Protein AF-A0A4R9B6I7-F1 (afdb_monomer_lite)

Sequence (414 aa):
MSGASSGDTRRIEVLYDYIPAYPGIPQIAATGAAIYAETFAATHSQFGIVDPIITDSILADVQVGNGDIDIDCKTNGGIAGSVMAGDGSIILNNCDVTGSIHASKNVTLTGGTVHGDVIANGAVTVGGTVNGSIWAGGNTTVSSSTVKKSIILAGTATSVATVTAGSTVMGDLLSSGTATVATGAVQGTVRTGVGSLTPPPAPVIPSWVDVPYPYASPASAAWFLTSTWKGQGYVEIPWGGAPASCSIKNLEAAWMEAIVVPTVINALNCPNGITTESSIKPIALHANVAIIAKSFTITKLEATGTGGSRKLWLIVPDNTANNAPTCVAPGDIYLNNETNTDVTLSVMVYTPCNILIDRNNWRGQLYGAKVQFNQQAQMNFAPVGIPGVNLGGPPPTPPIPAHLGSRTSFRDLS

pLDDT: mean 86.2, std 13.17, range [35.84, 98.44]

Secondary structure (DSSP, 8-state):
-PPPPTT-PPPEEEEEEEEPPBPPPPPPPTT--SEEEEEE--SSB-B----S---SS----EEEEES-EEEE--TT-EESS-EEEEES-EEEES-EESS-EEESS-EEE-SSEESS-EEESS-EEESSEESS-EEESS-EEE-S-EESS-EEE-S-TT-EEEE-TT-EESS-EEESSEEEESSSEESS-EE-S-TT--PPPPP-PPPP------SSTTHHHHHHHHSHHHHTT-EEEE---SS--SEE-HHHHHHHHT--S-EEEE-TT-TT-EEE-TTPPPEEESS-EEEE-S-EEEEEEEEEETTS-EEEEEE------SSS----SS--EEEEEEEEE-TTEEEEEEEEEEEEE--S-EEEEEEEEEEEE-SSB-EEE----BTTB--S-SPPPPPBPPEEEEEEEEEE--

Structure (mmCIF, N/CA/C/O backbone):
data_AF-A0A4R9B6I7-F1
#
_entry.id   AF-A0A4R9B6I7-F1
#
loop_
_atom_site.group_PDB
_atom_site.id
_atom_site.type_symbol
_atom_site.label_atom_id
_atom_site.label_alt_id
_atom_site.label_comp_id
_atom_site.label_asym_id
_atom_site.label_entity_id
_atom_site.label_seq_id
_atom_site.pdbx_PDB_ins_code
_atom_site.Cartn_x
_atom_site.Cartn_y
_atom_site.Cartn_z
_atom_site.occupancy
_atom_site.B_iso_or_equiv
_atom_site.auth_seq_id
_atom_site.auth_comp_id
_atom_site.auth_asym_id
_atom_site.auth_atom_id
_atom_site.pdbx_PDB_model_num
ATOM 1 N N . MET A 1 1 ? -10.381 -18.366 66.385 1.00 40.72 1 MET A N 1
ATOM 2 C CA . MET A 1 1 ? -9.330 -19.051 65.607 1.00 40.72 1 MET A CA 1
ATOM 3 C C . MET A 1 1 ? -9.287 -20.506 66.051 1.00 40.72 1 MET A C 1
ATOM 5 O O . MET A 1 1 ? -8.592 -20.823 67.003 1.00 40.72 1 MET A O 1
ATOM 9 N N . SER A 1 2 ? -10.099 -21.364 65.435 1.00 44.53 2 SER A N 1
ATOM 10 C CA . SER A 1 2 ? -9.932 -22.822 65.493 1.00 44.53 2 SER A CA 1
ATOM 11 C C . SER A 1 2 ? -9.042 -23.221 64.316 1.00 44.53 2 SER A C 1
ATOM 13 O O . SER A 1 2 ? -9.270 -22.754 63.201 1.00 44.53 2 SER A O 1
ATOM 15 N N . GLY A 1 3 ? -7.972 -23.965 64.598 1.00 48.56 3 GLY A N 1
ATOM 16 C CA . GLY A 1 3 ? -6.887 -24.249 63.661 1.00 48.56 3 GLY A CA 1
ATOM 17 C C . GLY A 1 3 ? -7.309 -25.141 62.498 1.00 48.56 3 GLY A C 1
ATOM 18 O O . GLY A 1 3 ? -8.056 -26.094 62.694 1.00 48.56 3 GLY A O 1
ATOM 19 N N . ALA A 1 4 ? -6.798 -24.824 61.307 1.00 51.97 4 ALA A N 1
ATOM 20 C CA . ALA A 1 4 ? -6.866 -25.712 60.156 1.00 51.97 4 ALA A CA 1
ATOM 21 C C . ALA A 1 4 ? -6.051 -26.978 60.455 1.00 51.97 4 ALA A C 1
ATOM 23 O O . ALA A 1 4 ? -4.895 -26.891 60.883 1.00 51.97 4 ALA A O 1
ATOM 24 N N . SER A 1 5 ? -6.658 -28.142 60.256 1.00 62.78 5 SER A N 1
ATOM 25 C CA . SER A 1 5 ? -5.997 -29.438 60.401 1.00 62.78 5 SER A CA 1
ATOM 26 C C . SER A 1 5 ? -5.602 -29.988 59.027 1.00 62.78 5 SER A C 1
ATOM 28 O O . SER A 1 5 ? -6.154 -29.607 57.995 1.00 62.78 5 SER A O 1
ATOM 30 N N . SER A 1 6 ? -4.595 -30.863 58.987 1.00 51.38 6 SER A N 1
ATOM 31 C CA . SER A 1 6 ? -4.171 -31.548 57.759 1.00 51.38 6 SER A CA 1
ATOM 32 C C . SER A 1 6 ? -5.346 -32.339 57.165 1.00 51.38 6 SER A C 1
ATOM 34 O O . SER A 1 6 ? -5.719 -33.370 57.720 1.00 51.38 6 SER A O 1
ATOM 36 N N . GLY A 1 7 ? -5.895 -31.878 56.038 1.00 60.44 7 GLY A N 1
ATOM 37 C CA . GLY A 1 7 ? -7.052 -32.489 55.368 1.00 60.44 7 GLY A CA 1
ATOM 38 C C . GLY A 1 7 ? -8.199 -31.518 55.067 1.00 60.44 7 GLY A C 1
ATOM 39 O O . GLY A 1 7 ? -9.091 -31.878 54.300 1.00 60.44 7 GLY A O 1
ATOM 40 N N . ASP A 1 8 ? -8.163 -30.292 55.601 1.00 62.34 8 ASP A N 1
ATOM 41 C CA . ASP A 1 8 ? -9.150 -29.261 55.268 1.00 62.34 8 ASP A CA 1
ATOM 42 C C . ASP A 1 8 ? -9.007 -28.840 53.797 1.00 62.34 8 ASP A C 1
ATOM 44 O O . ASP A 1 8 ? -7.999 -28.266 53.376 1.00 62.34 8 ASP A O 1
ATOM 48 N N . THR A 1 9 ? -10.027 -29.150 52.995 1.00 66.69 9 THR A N 1
ATOM 49 C CA . THR A 1 9 ? -10.102 -28.725 51.592 1.00 66.69 9 THR A CA 1
ATOM 50 C C . THR A 1 9 ? -10.942 -27.467 51.505 1.00 66.69 9 THR A C 1
ATOM 52 O O . THR A 1 9 ? -12.107 -27.473 51.879 1.00 66.69 9 THR A O 1
ATOM 55 N N . ARG A 1 10 ? -10.331 -26.388 51.015 1.00 73.31 10 ARG A N 1
ATOM 56 C CA . ARG A 1 10 ? -10.989 -25.099 50.813 1.00 73.31 10 ARG A CA 1
ATOM 57 C C . ARG A 1 10 ? -11.290 -24.918 49.337 1.00 73.31 10 ARG A C 1
ATOM 59 O O . ARG A 1 10 ? -10.382 -25.030 48.507 1.00 73.31 10 ARG A O 1
ATOM 66 N N . ARG A 1 11 ? -12.542 -24.636 48.991 1.00 80.56 11 ARG A N 1
ATOM 67 C CA . ARG A 1 11 ? -12.926 -24.313 47.612 1.00 80.56 11 ARG A CA 1
ATOM 68 C C . ARG A 1 11 ? -12.966 -22.809 47.433 1.00 80.56 11 ARG A C 1
ATOM 70 O O . ARG A 1 11 ? -13.719 -22.120 48.101 1.00 80.56 11 ARG A O 1
ATOM 77 N N . ILE A 1 12 ? -12.175 -22.307 46.496 1.00 85.56 12 ILE A N 1
ATOM 78 C CA . ILE A 1 12 ? -12.107 -20.883 46.185 1.00 85.56 12 ILE A CA 1
ATOM 79 C C . ILE A 1 12 ? -12.601 -20.682 44.755 1.00 85.56 12 ILE A C 1
ATOM 81 O O . ILE A 1 12 ? -12.144 -21.361 43.838 1.00 85.56 12 ILE A O 1
ATOM 85 N N . GLU A 1 13 ? -13.504 -19.725 44.571 1.00 86.06 13 GLU A N 1
ATOM 86 C CA . GLU A 1 13 ? -13.885 -19.203 43.263 1.00 86.06 13 GLU A CA 1
ATOM 87 C C . GLU A 1 13 ? -13.233 -17.838 43.059 1.00 86.06 13 GLU A C 1
ATOM 89 O O . GLU A 1 13 ? -13.316 -16.941 43.905 1.00 86.06 13 GLU A O 1
ATOM 94 N N . VAL A 1 14 ? -12.564 -17.694 41.920 1.00 86.19 14 VAL A N 1
ATOM 95 C CA . VAL A 1 14 ? -11.890 -16.463 41.526 1.00 86.19 14 VAL A CA 1
ATOM 96 C C . VAL A 1 14 ? -12.362 -16.079 40.136 1.00 86.19 14 VAL A C 1
ATOM 98 O O . VAL A 1 14 ? -12.308 -16.897 39.221 1.00 86.19 14 VAL A O 1
ATOM 101 N N . LEU A 1 15 ? -12.806 -14.834 39.980 1.00 86.31 15 LEU A N 1
ATOM 102 C CA . LEU A 1 15 ? -13.162 -14.275 38.684 1.00 86.31 15 LEU A CA 1
ATOM 103 C C . LEU A 1 15 ? -12.075 -13.300 38.251 1.00 86.31 15 LEU A C 1
ATOM 105 O O . LEU A 1 15 ? -11.600 -12.483 39.043 1.00 86.31 15 LEU A O 1
ATOM 109 N N . TYR A 1 16 ? -11.706 -13.393 36.981 1.00 86.00 16 TYR A N 1
ATOM 110 C CA . TYR A 1 16 ? -10.761 -12.503 36.326 1.00 86.00 16 TYR A CA 1
ATOM 111 C C . TYR A 1 16 ? -11.449 -11.802 35.163 1.00 86.00 16 TYR A C 1
ATOM 113 O O . TYR A 1 16 ? -12.406 -12.325 34.582 1.00 86.00 16 TYR A O 1
ATOM 121 N N . ASP A 1 17 ? -10.957 -10.620 34.812 1.00 82.69 17 ASP A N 1
ATOM 122 C CA . ASP A 1 17 ? -11.271 -10.038 33.516 1.00 82.69 17 ASP A CA 1
ATOM 123 C C . ASP A 1 17 ? -10.705 -10.923 32.407 1.00 82.69 17 ASP A C 1
ATOM 125 O O . ASP A 1 17 ? -9.572 -11.392 32.482 1.00 82.69 17 ASP A O 1
ATOM 129 N N . TYR A 1 18 ? -11.507 -11.174 31.379 1.00 84.69 18 TYR A N 1
ATOM 130 C CA . TYR A 1 18 ? -11.027 -11.819 30.167 1.00 84.69 18 TYR A CA 1
ATOM 131 C C . TYR A 1 18 ? -10.525 -10.731 29.221 1.00 84.69 18 TYR A C 1
ATOM 133 O O . TYR A 1 18 ? -11.294 -9.847 28.842 1.00 84.69 18 TYR A O 1
ATOM 141 N N . ILE A 1 19 ? -9.245 -10.794 28.857 1.00 84.88 19 ILE A N 1
ATOM 142 C CA . ILE A 1 19 ? -8.632 -9.894 27.884 1.00 84.88 19 ILE A CA 1
ATOM 143 C C . ILE A 1 19 ? -8.594 -10.633 26.542 1.00 84.88 19 ILE A C 1
ATOM 145 O O . ILE A 1 19 ? -7.892 -11.646 26.432 1.00 84.88 19 ILE A O 1
ATOM 149 N N . PRO A 1 20 ? -9.363 -10.188 25.528 1.00 82.56 20 PRO A N 1
ATOM 150 C CA . PRO A 1 20 ? -9.405 -10.871 24.243 1.00 82.56 20 PRO A CA 1
ATOM 151 C C . PRO A 1 20 ? -8.043 -10.847 23.543 1.00 82.56 20 PRO A C 1
ATOM 153 O O . PRO A 1 20 ? -7.221 -9.962 23.780 1.00 82.56 20 PRO A O 1
ATOM 156 N N . ALA A 1 21 ? -7.818 -11.815 22.654 1.00 83.50 21 ALA A N 1
ATOM 157 C CA . ALA A 1 21 ? -6.620 -11.833 21.825 1.00 83.50 21 ALA A CA 1
ATOM 158 C C . ALA A 1 21 ? -6.607 -10.615 20.898 1.00 83.50 21 ALA A C 1
ATOM 160 O O . ALA A 1 21 ? -7.603 -10.333 20.228 1.00 83.50 21 ALA A O 1
ATOM 161 N N . TYR A 1 22 ? -5.471 -9.933 20.841 1.00 78.50 22 TYR A N 1
ATOM 162 C CA . TYR A 1 22 ? -5.249 -8.862 19.886 1.00 78.50 22 TYR A CA 1
ATOM 163 C C . TYR A 1 22 ? -4.970 -9.472 18.504 1.00 78.50 22 TYR A C 1
ATOM 165 O O . TYR A 1 22 ? -4.077 -10.325 18.405 1.00 78.50 22 TYR A O 1
ATOM 173 N N . PRO A 1 23 ? -5.699 -9.080 17.444 1.00 75.88 23 PRO A N 1
ATOM 174 C CA . PRO A 1 23 ? -5.458 -9.598 16.103 1.00 75.88 23 PRO A CA 1
ATOM 175 C C . PRO A 1 23 ? -4.047 -9.226 15.627 1.00 75.88 23 PRO A C 1
ATOM 177 O O . PRO A 1 23 ? -3.578 -8.109 15.829 1.00 75.88 23 PRO A O 1
ATOM 180 N N . GLY A 1 24 ? -3.356 -10.179 14.999 1.00 67.44 24 GLY A N 1
ATOM 181 C CA . GLY A 1 24 ? -2.081 -9.898 14.341 1.00 67.44 24 GLY A CA 1
ATOM 182 C C . GLY A 1 24 ? -2.275 -9.022 13.105 1.00 67.44 24 GLY A C 1
ATOM 183 O O . GLY A 1 24 ? -3.365 -8.965 12.532 1.00 67.44 24 GLY A O 1
ATOM 184 N N . ILE A 1 25 ? -1.201 -8.366 12.676 1.00 69.25 25 ILE A N 1
ATOM 185 C CA . ILE A 1 25 ? -1.196 -7.585 11.435 1.00 69.25 25 ILE A CA 1
ATOM 186 C C . ILE A 1 25 ? -1.114 -8.567 10.254 1.00 69.25 25 ILE A C 1
ATOM 188 O O . ILE A 1 25 ? -0.314 -9.507 10.316 1.00 69.25 25 ILE A O 1
ATOM 192 N N . PRO A 1 26 ? -1.912 -8.401 9.183 1.00 67.81 26 PRO A N 1
ATOM 193 C CA . PRO A 1 26 ? -1.784 -9.244 8.000 1.00 67.81 26 PRO A CA 1
ATOM 194 C C . PRO A 1 26 ? -0.388 -9.109 7.374 1.00 67.81 26 PRO A C 1
ATOM 196 O O . PRO A 1 26 ? 0.188 -8.023 7.312 1.00 67.81 26 PRO A O 1
ATOM 199 N N . GLN A 1 27 ? 0.166 -10.233 6.915 1.00 72.94 27 GLN A N 1
ATOM 200 C CA . GLN A 1 27 ? 1.446 -10.251 6.215 1.00 72.94 27 GLN A CA 1
ATOM 201 C C . GLN A 1 27 ? 1.278 -9.680 4.804 1.00 72.94 27 GLN A C 1
ATOM 203 O O . GLN A 1 27 ? 0.456 -10.171 4.032 1.00 72.94 27 GLN A O 1
ATOM 208 N N . ILE A 1 28 ? 2.122 -8.714 4.443 1.00 75.88 28 ILE A N 1
ATOM 209 C CA . ILE A 1 28 ? 2.209 -8.210 3.071 1.00 75.88 28 ILE A CA 1
ATOM 210 C C . ILE A 1 28 ? 3.011 -9.196 2.223 1.00 75.88 28 ILE A C 1
ATOM 212 O O . ILE A 1 28 ? 4.058 -9.703 2.636 1.00 75.88 28 ILE A O 1
ATOM 216 N N . ALA A 1 29 ? 2.524 -9.479 1.016 1.00 76.62 29 ALA A N 1
ATOM 217 C CA . ALA A 1 29 ? 3.262 -10.292 0.058 1.00 76.62 29 ALA A CA 1
ATOM 218 C C . ALA A 1 29 ? 4.622 -9.650 -0.266 1.00 76.62 29 ALA A C 1
ATOM 220 O O . ALA A 1 29 ? 4.755 -8.430 -0.279 1.00 76.62 29 ALA A O 1
ATOM 221 N N . ALA A 1 30 ? 5.632 -10.451 -0.622 1.00 77.88 30 ALA A N 1
ATOM 222 C CA . ALA A 1 30 ? 6.960 -9.926 -0.972 1.00 77.88 30 ALA A CA 1
ATOM 223 C C . ALA A 1 30 ? 6.938 -8.924 -2.149 1.00 77.88 30 ALA A C 1
ATOM 225 O O . ALA A 1 30 ? 7.841 -8.103 -2.297 1.00 77.88 30 ALA A O 1
ATOM 226 N N . THR A 1 31 ? 5.889 -8.968 -2.977 1.00 80.94 31 THR A N 1
ATOM 227 C CA . THR A 1 31 ? 5.626 -8.007 -4.057 1.00 80.94 31 THR A CA 1
ATOM 228 C C . THR A 1 31 ? 5.181 -6.628 -3.569 1.00 80.94 31 THR A C 1
ATOM 230 O O . THR A 1 31 ? 5.047 -5.737 -4.401 1.00 80.94 31 THR A O 1
ATOM 233 N N . GLY A 1 32 ? 4.937 -6.446 -2.271 1.00 85.44 32 GLY A N 1
ATOM 234 C CA . GLY A 1 32 ? 4.457 -5.204 -1.670 1.00 85.44 32 GLY A CA 1
ATOM 235 C C . GLY A 1 32 ? 2.940 -5.028 -1.742 1.00 85.44 32 GLY A C 1
ATOM 236 O O . GLY A 1 32 ? 2.223 -5.846 -2.327 1.00 85.44 32 GLY A O 1
ATOM 237 N N . ALA A 1 33 ? 2.485 -3.934 -1.134 1.00 88.56 33 ALA A N 1
ATOM 238 C CA . ALA A 1 33 ? 1.101 -3.474 -1.124 1.00 88.56 33 ALA A CA 1
ATOM 239 C C . ALA A 1 33 ? 0.620 -3.037 -2.527 1.00 88.56 33 ALA A C 1
ATOM 241 O O . ALA A 1 33 ? 1.408 -2.956 -3.476 1.00 88.56 33 ALA A O 1
ATOM 242 N N . ALA A 1 34 ? -0.675 -2.743 -2.680 1.00 89.25 34 ALA A N 1
ATOM 243 C CA . ALA A 1 34 ? -1.175 -2.097 -3.897 1.00 89.25 34 ALA A CA 1
ATOM 244 C C . ALA A 1 34 ? -0.615 -0.682 -4.024 1.00 89.25 34 ALA A C 1
ATOM 246 O O . ALA A 1 34 ? -0.182 -0.267 -5.103 1.00 89.25 34 ALA A O 1
ATOM 247 N N . ILE A 1 35 ? -0.597 0.025 -2.895 1.00 89.94 35 ILE A N 1
ATOM 248 C CA . ILE A 1 35 ? -0.028 1.357 -2.766 1.00 89.94 35 ILE A CA 1
ATOM 249 C C . ILE A 1 35 ? 0.865 1.371 -1.540 1.00 89.94 35 ILE A C 1
ATOM 251 O O . ILE A 1 35 ? 0.411 1.100 -0.429 1.00 89.94 35 ILE A O 1
ATOM 255 N N . TYR A 1 36 ? 2.118 1.742 -1.756 1.00 93.06 36 TYR A N 1
ATOM 256 C CA . TYR A 1 36 ? 3.027 2.158 -0.708 1.00 93.06 36 TYR A CA 1
ATOM 257 C C . TYR A 1 36 ? 3.406 3.623 -0.925 1.00 93.06 36 TYR A C 1
ATOM 259 O O . TYR A 1 36 ? 3.827 4.003 -2.025 1.00 93.06 36 TYR A O 1
ATOM 267 N N . ALA A 1 37 ? 3.280 4.430 0.125 1.00 91.81 37 ALA A N 1
ATOM 268 C CA . ALA A 1 37 ? 3.782 5.794 0.148 1.00 91.81 37 ALA A CA 1
ATOM 269 C C . ALA A 1 37 ? 4.620 6.051 1.408 1.00 91.81 37 ALA A C 1
ATOM 271 O O . ALA A 1 37 ? 4.148 5.785 2.509 1.00 91.81 37 ALA A O 1
ATOM 272 N N . GLU A 1 38 ? 5.821 6.623 1.289 1.00 89.94 38 GLU A N 1
ATOM 273 C CA . GLU A 1 38 ? 6.556 7.059 2.494 1.00 89.94 38 GLU A CA 1
ATOM 274 C C . GLU A 1 38 ? 5.825 8.217 3.181 1.00 89.94 38 GLU A C 1
ATOM 276 O O . GLU A 1 38 ? 5.745 8.282 4.403 1.00 89.94 38 GLU A O 1
ATOM 281 N N . THR A 1 39 ? 5.257 9.121 2.385 1.00 84.81 39 THR A N 1
ATOM 282 C CA . THR A 1 39 ? 4.368 10.191 2.826 1.00 84.81 39 THR A CA 1
ATOM 283 C C . THR A 1 39 ? 3.129 10.237 1.949 1.00 84.81 39 THR A C 1
ATOM 285 O O . THR A 1 39 ? 3.213 10.162 0.721 1.00 84.81 39 THR A O 1
ATOM 288 N N . PHE A 1 40 ? 1.958 10.389 2.558 1.00 75.50 40 PHE A N 1
ATOM 289 C CA . PHE A 1 40 ? 0.722 10.595 1.812 1.00 75.50 40 PHE A CA 1
ATOM 290 C C . PHE A 1 40 ? 0.370 12.076 1.813 1.00 75.50 40 PHE A C 1
ATOM 292 O O . PHE A 1 40 ? 0.288 12.717 2.856 1.00 75.50 40 PHE A O 1
ATOM 299 N N . ALA A 1 41 ? 0.206 12.650 0.627 1.00 62.12 41 ALA A N 1
ATOM 300 C CA . ALA A 1 41 ? -0.070 14.071 0.467 1.00 62.12 41 ALA A CA 1
ATOM 301 C C . ALA A 1 41 ? -1.419 14.255 -0.218 1.00 62.12 41 ALA A C 1
ATOM 303 O O . ALA A 1 41 ? -1.504 14.770 -1.337 1.00 62.12 41 ALA A O 1
ATOM 304 N N . ALA A 1 42 ? -2.460 13.817 0.477 1.00 52.69 42 ALA A N 1
ATOM 305 C CA . ALA A 1 42 ? -3.835 14.167 0.187 1.00 52.69 42 ALA A CA 1
ATOM 306 C C . ALA A 1 42 ? -4.428 14.736 1.471 1.00 52.69 42 ALA A C 1
ATOM 308 O O . ALA A 1 42 ? -4.759 14.004 2.389 1.00 52.69 42 ALA A O 1
ATOM 309 N N . THR A 1 43 ? -4.530 16.054 1.556 1.00 48.06 43 THR A N 1
ATOM 310 C CA . THR A 1 43 ? -5.548 16.683 2.397 1.00 48.06 43 THR A CA 1
ATOM 311 C C . THR A 1 43 ? -6.783 16.807 1.506 1.00 48.06 43 THR A C 1
ATOM 313 O O . THR A 1 43 ? -6.750 17.605 0.569 1.00 48.06 43 THR A O 1
ATOM 316 N N . HIS A 1 44 ? -7.826 15.999 1.742 1.00 50.31 44 HIS A N 1
ATOM 317 C CA . HIS A 1 44 ? -9.097 16.009 0.992 1.00 50.31 44 HIS A CA 1
ATOM 318 C C . HIS A 1 44 ? -9.005 15.783 -0.540 1.00 50.31 44 HIS A C 1
ATOM 320 O O . HIS A 1 44 ? -9.564 16.555 -1.326 1.00 50.31 44 HIS A O 1
ATOM 326 N N . SER A 1 45 ? -8.358 14.705 -0.998 1.00 46.78 45 SER A N 1
ATOM 327 C CA . SER A 1 45 ? -8.459 14.282 -2.411 1.00 46.78 45 SER A CA 1
ATOM 328 C C . SER A 1 45 ? -9.536 13.205 -2.600 1.00 46.78 45 SER A C 1
ATOM 330 O O . SER A 1 45 ? -9.664 12.286 -1.795 1.00 46.78 45 SER A O 1
ATOM 332 N N . GLN A 1 46 ? -10.317 13.313 -3.680 1.00 49.06 46 GLN A N 1
ATOM 333 C CA . GLN A 1 46 ? -11.399 12.383 -4.039 1.00 49.06 46 GLN A CA 1
ATOM 334 C C . GLN A 1 46 ? -10.813 11.079 -4.588 1.00 49.06 46 GLN A C 1
ATOM 336 O O . GLN A 1 46 ? -10.683 10.915 -5.796 1.00 49.06 46 GLN A O 1
ATOM 341 N N . PHE A 1 47 ? -10.421 10.168 -3.712 1.00 51.53 47 PHE A N 1
ATOM 342 C CA . PHE A 1 47 ? -9.755 8.933 -4.100 1.00 51.53 47 PHE A CA 1
ATOM 343 C C . PHE A 1 47 ? -10.626 7.716 -3.782 1.00 51.53 47 PHE A C 1
ATOM 345 O O . PHE A 1 47 ? -11.179 7.613 -2.692 1.00 51.53 47 PHE A O 1
ATOM 352 N N . GLY A 1 48 ? -10.734 6.776 -4.724 1.00 48.62 48 GLY A N 1
ATOM 353 C CA . GLY A 1 48 ? -11.364 5.481 -4.484 1.00 48.62 48 GLY A CA 1
ATOM 354 C C . GLY A 1 48 ? -10.580 4.364 -5.161 1.00 48.62 48 GLY A C 1
ATOM 355 O O . GLY A 1 48 ? -10.364 4.405 -6.367 1.00 48.62 48 GLY A O 1
ATOM 356 N N . ILE A 1 49 ? -10.192 3.328 -4.417 1.00 55.12 49 ILE A N 1
ATOM 357 C CA . ILE A 1 49 ? -9.633 2.097 -4.998 1.00 55.12 49 ILE A CA 1
ATOM 358 C C . ILE A 1 49 ? -10.805 1.188 -5.345 1.00 55.12 49 ILE A C 1
ATOM 360 O O . ILE A 1 49 ? -11.167 0.266 -4.619 1.00 55.12 49 ILE A O 1
ATOM 364 N N . VAL A 1 50 ? -11.468 1.487 -6.454 1.00 42.91 50 VAL A N 1
ATOM 365 C CA . VAL A 1 50 ? -12.503 0.589 -6.962 1.00 42.91 50 VAL A CA 1
ATOM 366 C C . VAL A 1 50 ? -11.810 -0.609 -7.584 1.00 42.91 50 VAL A C 1
ATOM 368 O O . VAL A 1 50 ? -11.271 -0.496 -8.678 1.00 42.91 50 VAL A O 1
ATOM 371 N N . ASP A 1 51 ? -11.839 -1.741 -6.887 1.00 43.50 51 ASP A N 1
ATOM 372 C CA . ASP A 1 51 ? -11.590 -3.036 -7.503 1.00 43.50 51 ASP A CA 1
ATOM 373 C C . ASP A 1 51 ? -12.943 -3.736 -7.705 1.00 43.50 51 ASP A C 1
ATOM 375 O O . ASP A 1 51 ? -13.581 -4.137 -6.728 1.00 43.50 51 ASP A O 1
ATOM 379 N N . PRO A 1 52 ? -13.445 -3.860 -8.944 1.00 35.84 52 PRO A N 1
ATOM 380 C CA . PRO A 1 52 ? -14.656 -4.620 -9.208 1.00 35.84 52 PRO A CA 1
ATOM 381 C C . PRO A 1 52 ? -14.444 -6.139 -9.098 1.00 35.84 52 PRO A C 1
ATOM 383 O O . PRO A 1 52 ? -15.422 -6.875 -9.240 1.00 35.84 52 PRO A O 1
ATOM 386 N N . ILE A 1 53 ? -13.216 -6.644 -8.896 1.00 36.66 53 ILE A N 1
ATOM 387 C CA . ILE A 1 53 ? -12.943 -8.082 -8.961 1.00 36.66 53 ILE A CA 1
ATOM 388 C C . ILE A 1 53 ? -11.893 -8.507 -7.922 1.00 36.66 53 ILE A C 1
ATOM 390 O O . ILE A 1 53 ? -10.718 -8.708 -8.221 1.00 36.66 53 ILE A O 1
ATOM 394 N N . ILE A 1 54 ? -12.369 -8.791 -6.707 1.00 38.31 54 ILE A N 1
ATOM 395 C CA . ILE A 1 54 ? -11.672 -9.670 -5.762 1.00 38.31 54 ILE A CA 1
ATOM 396 C C . ILE A 1 54 ? -11.554 -11.053 -6.426 1.00 38.31 54 ILE A C 1
ATOM 398 O O . ILE A 1 54 ? -12.489 -11.850 -6.387 1.00 38.31 54 ILE A O 1
ATOM 402 N N . THR A 1 55 ? -10.424 -11.348 -7.074 1.00 36.25 55 THR A N 1
ATOM 403 C CA . THR A 1 55 ? -10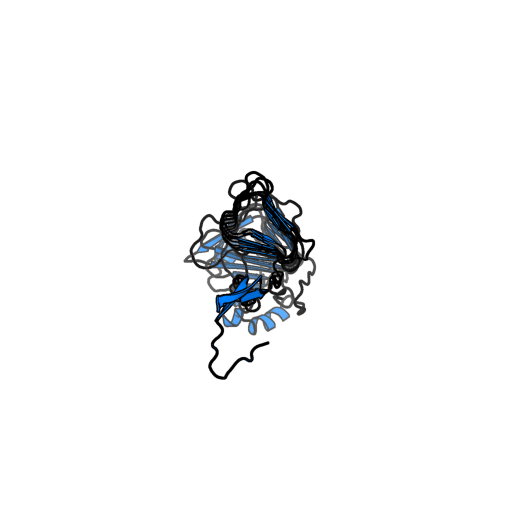.028 -12.735 -7.346 1.00 36.25 55 THR A CA 1
ATOM 404 C C . THR A 1 55 ? -9.084 -13.179 -6.240 1.00 36.25 55 THR A C 1
ATOM 406 O O . THR A 1 55 ? -7.882 -12.924 -6.293 1.00 36.25 55 THR A O 1
ATOM 409 N N . ASP A 1 56 ? -9.673 -13.774 -5.210 1.00 39.31 56 ASP A N 1
ATOM 410 C CA . ASP A 1 56 ? -9.096 -14.612 -4.161 1.00 39.31 56 ASP A CA 1
ATOM 411 C C . ASP A 1 56 ? -7.575 -14.854 -4.258 1.00 39.31 56 ASP A C 1
ATOM 413 O O . ASP A 1 56 ? -7.121 -15.751 -4.971 1.00 39.31 56 ASP A O 1
ATOM 417 N N . SER A 1 57 ? -6.772 -14.052 -3.539 1.00 47.16 57 SER A N 1
ATOM 418 C CA . SER A 1 57 ? -5.610 -14.520 -2.738 1.00 47.16 57 SER A CA 1
ATOM 419 C C . SER A 1 57 ? -4.636 -13.419 -2.286 1.00 47.16 57 SER A C 1
ATOM 421 O O . SER A 1 57 ? -3.854 -13.674 -1.371 1.00 47.16 57 SER A O 1
ATOM 423 N N . ILE A 1 58 ? -4.656 -12.213 -2.871 1.00 59.47 58 ILE A N 1
ATOM 424 C CA . ILE A 1 58 ? -3.745 -11.109 -2.501 1.00 59.47 58 ILE A CA 1
ATOM 425 C C . ILE A 1 58 ? -4.560 -9.832 -2.289 1.00 59.47 58 ILE A C 1
ATOM 427 O O . ILE A 1 58 ? -5.217 -9.354 -3.210 1.00 59.47 58 ILE A O 1
ATOM 431 N N . LEU A 1 59 ? -4.529 -9.301 -1.066 1.00 70.50 59 LEU A N 1
ATOM 432 C CA . LEU A 1 59 ? -5.271 -8.102 -0.684 1.00 70.50 59 LEU A CA 1
ATOM 433 C C . LEU A 1 59 ? -4.612 -6.843 -1.264 1.00 70.50 59 LEU A C 1
ATOM 435 O O . LEU A 1 59 ? -3.387 -6.707 -1.262 1.00 70.50 59 LEU A O 1
ATOM 439 N N . ALA A 1 60 ? -5.435 -5.917 -1.756 1.00 81.50 60 ALA A N 1
ATOM 440 C CA . ALA A 1 60 ? -4.991 -4.635 -2.295 1.00 81.50 60 ALA A CA 1
ATOM 441 C C . ALA A 1 60 ? -4.720 -3.633 -1.160 1.00 81.50 60 ALA A C 1
ATOM 443 O O . ALA A 1 60 ? -5.456 -2.662 -0.980 1.00 81.50 60 ALA A O 1
ATOM 444 N N . ASP A 1 61 ? -3.707 -3.921 -0.342 1.00 87.62 61 ASP A N 1
ATOM 445 C CA . ASP A 1 61 ? -3.405 -3.116 0.840 1.00 87.62 61 ASP A CA 1
ATOM 446 C C . ASP A 1 61 ? -2.916 -1.709 0.461 1.00 87.62 61 ASP A C 1
ATOM 448 O O . ASP A 1 61 ? -2.241 -1.508 -0.555 1.00 87.62 61 ASP A O 1
ATOM 452 N N . VAL A 1 62 ? -3.236 -0.736 1.314 1.00 89.50 62 VAL A N 1
ATOM 453 C CA . VAL A 1 62 ? -2.728 0.638 1.255 1.00 89.50 62 VAL A CA 1
ATOM 454 C C . VAL A 1 62 ? -1.857 0.871 2.476 1.00 89.50 62 VAL A C 1
ATOM 456 O O . VAL A 1 62 ? -2.321 0.730 3.608 1.00 89.50 62 VAL A O 1
ATOM 459 N N . GLN A 1 63 ? -0.600 1.238 2.248 1.00 90.94 63 GLN A N 1
ATOM 460 C CA . GLN A 1 63 ? 0.378 1.462 3.302 1.00 90.94 63 GLN A CA 1
ATOM 461 C C . GLN A 1 63 ? 1.006 2.840 3.188 1.00 90.94 63 GLN A C 1
ATOM 463 O O . GLN A 1 63 ? 1.473 3.238 2.119 1.00 90.94 63 GLN A O 1
ATOM 468 N N . VAL A 1 64 ? 1.050 3.543 4.316 1.00 90.75 64 VAL A N 1
ATOM 469 C CA . VAL A 1 64 ? 1.737 4.824 4.437 1.00 90.75 64 VAL A CA 1
ATOM 470 C C . VAL A 1 64 ? 2.734 4.758 5.582 1.00 90.75 64 VAL A C 1
ATOM 472 O O . VAL A 1 64 ? 2.356 4.444 6.711 1.00 90.75 64 VAL A O 1
ATOM 475 N N . GLY A 1 65 ? 4.004 5.032 5.282 1.00 89.00 65 GLY A N 1
ATOM 476 C CA . GLY A 1 65 ? 5.087 5.052 6.264 1.00 89.00 65 GLY A CA 1
ATOM 477 C C . GLY A 1 65 ? 4.870 6.152 7.299 1.00 89.00 65 GLY A C 1
ATOM 478 O O . GLY A 1 65 ? 4.708 5.859 8.481 1.00 89.00 65 GLY A O 1
ATOM 479 N N . ASN A 1 66 ? 4.770 7.402 6.843 1.00 89.00 66 ASN A N 1
ATOM 480 C CA . ASN A 1 66 ? 4.615 8.593 7.674 1.00 89.00 66 ASN A CA 1
ATOM 481 C C . ASN A 1 66 ? 3.492 9.513 7.178 1.00 89.00 66 ASN A C 1
ATOM 483 O O . ASN A 1 66 ? 3.278 9.694 5.979 1.00 89.00 66 ASN A O 1
ATOM 487 N N . GLY A 1 67 ? 2.838 10.191 8.118 1.00 86.88 67 GLY A N 1
ATOM 488 C CA . GLY A 1 67 ? 1.781 11.155 7.822 1.00 86.88 67 GLY A CA 1
ATOM 489 C C . GLY A 1 67 ? 0.392 10.529 7.767 1.00 86.88 67 GLY A C 1
ATOM 490 O O . GLY A 1 67 ? 0.219 9.316 7.871 1.00 86.88 67 GLY A O 1
ATOM 491 N N . ASP A 1 68 ? -0.612 11.393 7.656 1.00 88.50 68 ASP A N 1
ATOM 492 C CA . ASP A 1 68 ? -2.010 10.990 7.752 1.00 88.50 68 ASP A CA 1
ATOM 493 C C . ASP A 1 68 ? -2.561 10.526 6.395 1.00 88.50 68 ASP A C 1
ATOM 495 O O . ASP A 1 68 ? -2.246 11.082 5.341 1.00 88.50 68 ASP A O 1
ATOM 499 N N . ILE A 1 69 ? -3.425 9.515 6.434 1.00 87.69 69 ILE A N 1
ATOM 500 C CA . ILE A 1 69 ? -4.246 9.082 5.303 1.00 87.69 69 ILE A CA 1
ATOM 501 C C . ILE A 1 69 ? -5.587 9.801 5.414 1.00 87.69 69 ILE A C 1
ATOM 503 O O . ILE A 1 69 ? -6.266 9.645 6.422 1.00 87.69 69 ILE A O 1
ATOM 507 N N . ASP A 1 70 ? -5.989 10.550 4.391 1.00 87.06 70 ASP A N 1
ATOM 508 C CA . ASP A 1 70 ? -7.298 11.210 4.311 1.00 87.06 70 ASP A CA 1
ATOM 509 C C . ASP A 1 70 ? -7.922 10.928 2.937 1.00 87.06 70 ASP A C 1
ATOM 511 O O . ASP A 1 70 ? -7.494 11.471 1.915 1.00 87.06 70 ASP A O 1
ATOM 515 N N . ILE A 1 71 ? -8.877 9.994 2.910 1.00 83.25 71 ILE A N 1
ATOM 516 C CA . ILE A 1 71 ? -9.493 9.459 1.689 1.00 83.25 71 ILE A CA 1
ATOM 517 C C . ILE A 1 71 ? -11.010 9.666 1.747 1.00 83.25 71 ILE A C 1
ATOM 519 O O . ILE A 1 71 ? -11.672 9.264 2.704 1.00 83.25 71 ILE A O 1
ATOM 523 N N . ASP A 1 72 ? -11.573 10.250 0.689 1.00 83.06 72 ASP A N 1
ATOM 524 C CA . ASP A 1 72 ? -13.020 10.340 0.463 1.00 83.06 72 ASP A CA 1
ATOM 525 C C . ASP A 1 72 ? -13.455 9.414 -0.680 1.00 83.06 72 ASP A C 1
ATOM 527 O O . ASP A 1 72 ? -13.269 9.718 -1.865 1.00 83.06 72 ASP A O 1
ATOM 531 N N . CYS A 1 73 ? -14.067 8.290 -0.309 1.00 78.56 73 CYS A N 1
ATOM 532 C CA . CYS A 1 73 ? -14.641 7.324 -1.227 1.00 78.56 73 CYS A CA 1
ATOM 533 C C . CYS A 1 73 ? -16.049 7.771 -1.633 1.00 78.56 73 CYS A C 1
ATOM 535 O O . CYS A 1 73 ? -17.059 7.425 -1.020 1.00 78.56 73 CYS A O 1
ATOM 537 N N . LYS A 1 74 ? -16.138 8.546 -2.714 1.00 72.38 74 LYS A N 1
ATOM 538 C CA . LYS A 1 74 ? -17.428 8.857 -3.355 1.00 72.38 74 LYS A CA 1
ATOM 539 C C . LYS A 1 74 ? -18.113 7.585 -3.876 1.00 72.38 74 LYS A C 1
ATOM 541 O O . LYS A 1 74 ? -17.487 6.535 -3.957 1.00 72.38 74 LYS A O 1
ATOM 546 N N . THR A 1 75 ? -19.398 7.672 -4.245 1.00 55.00 75 THR A N 1
ATOM 547 C CA . THR A 1 75 ? -20.258 6.528 -4.630 1.00 55.00 75 THR A CA 1
ATOM 548 C C . THR A 1 75 ? -19.527 5.465 -5.463 1.00 55.00 75 THR A C 1
ATOM 550 O O . THR A 1 75 ? -19.143 5.741 -6.600 1.00 55.00 75 THR A O 1
ATOM 553 N N . ASN A 1 76 ? -19.398 4.264 -4.881 1.00 54.44 76 ASN A N 1
ATOM 554 C CA . ASN A 1 76 ? -18.693 3.059 -5.357 1.00 54.44 76 ASN A CA 1
ATOM 555 C C . ASN A 1 76 ? -17.176 2.974 -5.089 1.00 54.44 76 ASN A C 1
ATOM 557 O O . ASN A 1 76 ? -16.559 2.025 -5.555 1.00 54.44 76 ASN A O 1
ATOM 561 N N . GLY A 1 77 ? -16.576 3.904 -4.337 1.00 64.88 77 GLY A N 1
ATOM 562 C CA . GLY A 1 77 ? -15.188 3.827 -3.864 1.00 64.88 77 GLY A CA 1
ATOM 563 C C . GLY A 1 77 ? -14.997 2.782 -2.758 1.00 64.88 77 GLY A C 1
ATOM 564 O O . GLY A 1 77 ? -15.627 2.879 -1.707 1.00 64.88 77 GLY A O 1
ATOM 565 N N . GLY A 1 78 ? -14.118 1.804 -2.979 1.00 78.50 78 GLY A N 1
ATOM 566 C CA . GLY A 1 78 ? -13.724 0.812 -1.977 1.00 78.50 78 GLY A CA 1
ATOM 567 C C . GLY A 1 78 ? -12.217 0.806 -1.725 1.00 78.50 78 GLY A C 1
ATOM 568 O O . GLY A 1 78 ? -11.475 1.603 -2.295 1.00 78.50 78 GLY A O 1
ATOM 569 N N . ILE A 1 79 ? -11.776 -0.087 -0.846 1.00 85.00 79 ILE A N 1
ATOM 570 C CA . ILE A 1 79 ? -10.394 -0.527 -0.666 1.00 85.00 79 ILE A CA 1
ATOM 571 C C . ILE A 1 79 ? -10.461 -2.042 -0.465 1.00 85.00 79 ILE A C 1
ATOM 573 O O . ILE A 1 79 ? -10.940 -2.528 0.560 1.00 85.00 79 ILE A O 1
ATOM 577 N N . ALA A 1 80 ? -10.002 -2.805 -1.456 1.00 83.44 80 ALA A N 1
ATOM 578 C CA . ALA A 1 80 ? -10.110 -4.266 -1.438 1.00 83.44 80 ALA A CA 1
ATOM 579 C C . ALA A 1 80 ? -9.139 -4.952 -0.453 1.00 83.44 80 ALA A C 1
ATOM 581 O O . ALA A 1 80 ? -9.247 -6.154 -0.216 1.00 83.44 80 ALA A O 1
ATOM 582 N N . GLY A 1 81 ? -8.195 -4.210 0.132 1.00 86.00 81 GLY A N 1
ATOM 583 C CA . GLY A 1 81 ? -7.314 -4.687 1.196 1.00 86.00 81 GLY A CA 1
ATOM 584 C C . GLY A 1 81 ? -7.507 -3.962 2.523 1.00 86.00 81 GLY A C 1
ATOM 585 O O . GLY A 1 81 ? -8.575 -3.433 2.830 1.00 86.00 81 GLY A O 1
ATOM 586 N N . SER A 1 82 ? -6.453 -3.977 3.327 1.00 89.38 82 SER A N 1
ATOM 587 C CA . SER A 1 82 ? -6.337 -3.253 4.588 1.00 89.38 82 SER A CA 1
ATOM 588 C C . SER A 1 82 ? -5.718 -1.873 4.375 1.00 89.38 82 SER A C 1
ATOM 590 O O . SER A 1 82 ? -4.979 -1.647 3.416 1.00 89.38 82 SER A O 1
ATOM 592 N N . VAL A 1 83 ? -5.981 -0.951 5.298 1.00 91.88 83 VAL A N 1
ATOM 593 C CA . VAL A 1 83 ? -5.384 0.394 5.297 1.00 91.88 83 VAL A CA 1
ATOM 594 C C . VAL A 1 83 ? -4.495 0.535 6.517 1.00 91.88 83 VAL A C 1
ATOM 596 O O . VAL A 1 83 ? -4.959 0.328 7.639 1.00 91.88 83 VAL A O 1
ATOM 599 N N . MET A 1 84 ? -3.227 0.886 6.312 1.00 92.56 84 MET A N 1
ATOM 600 C CA . MET A 1 84 ? -2.250 0.958 7.391 1.00 92.56 84 MET A CA 1
ATOM 601 C C . MET A 1 84 ? -1.439 2.256 7.357 1.00 92.56 84 MET A C 1
ATOM 603 O O . MET A 1 84 ? -0.910 2.631 6.311 1.00 92.56 84 MET A O 1
ATOM 607 N N . ALA A 1 85 ? -1.299 2.901 8.516 1.00 92.81 85 ALA A N 1
ATOM 608 C CA . ALA A 1 85 ? -0.488 4.104 8.702 1.00 92.81 85 ALA A CA 1
ATOM 609 C C . ALA A 1 85 ? 0.549 3.884 9.818 1.00 92.81 85 ALA A C 1
ATOM 611 O O . ALA A 1 85 ? 0.184 3.747 10.991 1.00 92.81 85 ALA A O 1
ATOM 612 N N . GLY A 1 86 ? 1.831 3.835 9.438 1.00 90.88 86 GLY A N 1
ATOM 613 C CA . GLY A 1 86 ? 2.980 3.544 10.306 1.00 90.88 86 GLY A CA 1
ATOM 614 C C . GLY A 1 86 ? 3.262 4.639 11.331 1.00 90.88 86 GLY A C 1
ATOM 615 O O . GLY A 1 86 ? 3.368 4.354 12.520 1.00 90.88 86 GLY A O 1
ATOM 616 N N . ASP A 1 87 ? 3.279 5.900 10.906 1.00 92.44 87 ASP A N 1
ATOM 617 C CA . ASP A 1 87 ? 3.361 7.099 11.752 1.00 92.44 87 ASP A CA 1
ATOM 618 C C . ASP A 1 87 ? 2.282 8.127 11.363 1.00 92.44 87 ASP A C 1
ATOM 620 O O . ASP A 1 87 ? 2.556 9.235 10.889 1.00 92.44 87 ASP A O 1
ATOM 624 N N . GLY A 1 88 ? 1.015 7.764 11.555 1.00 93.12 88 GLY A N 1
ATOM 625 C CA . GLY A 1 88 ? -0.096 8.517 10.988 1.00 93.12 88 GLY A CA 1
ATOM 626 C C . GLY A 1 88 ? -1.463 8.172 11.551 1.00 93.12 88 GLY A C 1
ATOM 627 O O . GLY A 1 88 ? -1.670 7.126 12.172 1.00 93.12 88 GLY A O 1
ATOM 628 N N . SER A 1 89 ? -2.397 9.089 11.329 1.00 94.50 89 SER A N 1
ATOM 629 C CA . SER A 1 89 ? -3.831 8.880 11.501 1.00 94.50 89 SER A CA 1
ATOM 630 C C . SER A 1 89 ? -4.463 8.433 10.183 1.00 94.50 89 SER A C 1
ATOM 632 O O . SER A 1 89 ? -3.920 8.672 9.108 1.00 94.50 89 SER A O 1
ATOM 634 N N . ILE A 1 90 ? -5.633 7.807 10.259 1.00 94.56 90 ILE A N 1
ATOM 635 C CA . ILE A 1 90 ? -6.422 7.404 9.094 1.00 94.56 90 ILE A CA 1
ATOM 636 C C . ILE A 1 90 ? -7.798 8.059 9.185 1.00 94.56 90 ILE A C 1
ATOM 638 O O . ILE A 1 90 ? -8.507 7.893 10.173 1.00 94.56 90 ILE A O 1
ATOM 642 N N . ILE A 1 91 ? -8.184 8.786 8.146 1.00 93.31 91 ILE A N 1
ATOM 643 C CA . ILE A 1 91 ? -9.473 9.446 7.979 1.00 93.31 91 ILE A CA 1
ATOM 644 C C . ILE A 1 91 ? -10.089 8.885 6.699 1.00 93.31 91 ILE A C 1
ATOM 646 O O . ILE A 1 91 ? -9.560 9.095 5.610 1.00 93.31 91 ILE A O 1
ATOM 650 N N . LEU A 1 92 ? -11.187 8.142 6.827 1.00 91.69 92 LEU A N 1
ATOM 651 C CA . LEU A 1 92 ? -11.922 7.599 5.686 1.00 91.69 92 LEU A CA 1
ATOM 652 C C . LEU A 1 92 ? -13.352 8.127 5.686 1.00 91.69 92 LEU A C 1
ATOM 654 O O . LEU A 1 92 ? -14.091 7.975 6.663 1.00 91.69 92 LEU A O 1
ATOM 658 N N . ASN A 1 93 ? -13.761 8.696 4.559 1.00 89.38 93 ASN A N 1
ATOM 659 C CA . ASN A 1 93 ? -15.113 9.185 4.350 1.00 89.38 93 ASN A CA 1
ATOM 660 C C . ASN A 1 93 ? -15.822 8.268 3.346 1.00 89.38 93 ASN A C 1
ATOM 662 O O . ASN A 1 93 ? -15.359 8.105 2.222 1.00 89.38 93 ASN A O 1
ATOM 666 N N . ASN A 1 94 ? -16.927 7.636 3.765 1.00 88.50 94 ASN A N 1
ATOM 667 C CA . ASN A 1 94 ? -17.766 6.756 2.931 1.00 88.50 94 ASN A CA 1
ATOM 668 C C . ASN A 1 94 ? -17.057 5.565 2.243 1.00 88.50 94 ASN A C 1
ATOM 670 O O . ASN A 1 94 ? -17.544 5.068 1.230 1.00 88.50 94 ASN A O 1
ATOM 674 N N . CYS A 1 95 ? -15.942 5.073 2.788 1.00 87.88 95 CYS A N 1
ATOM 675 C CA . CYS A 1 95 ? -15.169 3.981 2.183 1.00 87.88 95 CYS A CA 1
ATOM 676 C C . CYS A 1 95 ? -15.664 2.585 2.566 1.00 87.88 95 CYS A C 1
ATOM 678 O O . CYS A 1 95 ? -15.957 2.326 3.732 1.00 87.88 95 CYS A O 1
ATOM 680 N N . ASP A 1 96 ? -15.684 1.671 1.593 1.00 89.75 96 ASP A N 1
ATOM 681 C CA . ASP A 1 96 ? -15.853 0.234 1.834 1.00 89.75 96 ASP A CA 1
ATOM 682 C C . ASP A 1 96 ? -14.493 -0.483 1.857 1.00 89.75 96 ASP A C 1
ATOM 684 O O . ASP A 1 96 ? -13.866 -0.676 0.819 1.00 89.75 96 ASP A O 1
ATOM 688 N N . VAL A 1 97 ? -14.004 -0.836 3.044 1.00 91.00 97 VAL A N 1
ATOM 689 C CA . VAL A 1 97 ? -12.716 -1.500 3.272 1.00 91.00 97 VAL A CA 1
ATOM 690 C C . VAL A 1 97 ? -12.959 -2.987 3.511 1.00 91.00 97 VAL A C 1
ATOM 692 O O . VAL A 1 97 ? -13.531 -3.374 4.530 1.00 91.00 97 VAL A O 1
ATOM 695 N N . THR A 1 98 ? -12.484 -3.838 2.601 1.00 89.69 98 THR A N 1
ATOM 696 C CA . THR A 1 98 ? -12.621 -5.302 2.719 1.00 89.69 98 THR A CA 1
ATOM 697 C C . THR A 1 98 ? -11.724 -5.882 3.821 1.00 89.69 98 THR A C 1
ATOM 699 O O . THR A 1 98 ? -12.063 -6.890 4.443 1.00 89.69 98 THR A O 1
ATOM 702 N N . GLY A 1 99 ? -10.576 -5.253 4.078 1.00 89.12 99 GLY A N 1
ATOM 703 C CA . GLY A 1 99 ? -9.653 -5.637 5.142 1.00 89.12 99 GLY A CA 1
ATOM 704 C C . GLY A 1 99 ? -9.917 -4.937 6.476 1.00 89.12 99 GLY A C 1
ATOM 705 O O . GLY A 1 99 ? -11.036 -4.533 6.802 1.00 89.12 99 GLY A O 1
ATOM 706 N N . SER A 1 100 ? -8.844 -4.802 7.254 1.00 92.25 100 SER A N 1
ATOM 707 C CA . SER A 1 100 ? -8.825 -4.075 8.526 1.00 92.25 100 SER A CA 1
ATOM 708 C C . SER A 1 100 ? -8.201 -2.688 8.356 1.00 92.25 100 SER A C 1
ATOM 710 O O . SER A 1 100 ? -7.515 -2.405 7.374 1.00 92.25 100 SER A O 1
ATOM 712 N N . ILE A 1 101 ? -8.400 -1.822 9.344 1.00 95.12 101 ILE A N 1
ATOM 713 C CA . ILE A 1 101 ? -7.725 -0.526 9.438 1.00 95.12 101 ILE A CA 1
ATOM 714 C C . ILE A 1 101 ? -6.762 -0.568 10.615 1.00 95.12 101 ILE A C 1
ATOM 716 O O . ILE A 1 101 ? -7.157 -0.977 11.706 1.00 95.12 101 ILE A O 1
ATOM 720 N N . HIS A 1 102 ? -5.525 -0.113 10.416 1.00 94.25 102 HIS A N 1
ATOM 721 C CA . HIS A 1 102 ? -4.521 -0.040 11.474 1.00 94.25 102 HIS A CA 1
ATOM 722 C C . HIS A 1 102 ? -3.734 1.272 11.421 1.00 94.25 102 HIS A C 1
ATOM 724 O O . HIS A 1 102 ? -2.963 1.508 10.497 1.00 94.25 102 HIS A O 1
ATOM 730 N N . ALA A 1 103 ? -3.895 2.125 12.430 1.00 95.25 103 ALA A N 1
ATOM 731 C CA . ALA A 1 103 ? -3.159 3.381 12.559 1.00 95.25 103 ALA A CA 1
ATOM 732 C C . ALA A 1 103 ? -2.285 3.402 13.821 1.00 95.25 103 ALA A C 1
ATOM 734 O O . ALA A 1 103 ? -2.703 2.958 14.895 1.00 95.25 103 ALA A O 1
ATOM 735 N N . SER A 1 104 ? -1.089 3.980 13.726 1.00 94.62 104 SER A N 1
ATOM 736 C CA . SER A 1 104 ? -0.277 4.305 14.906 1.00 94.62 104 SER A CA 1
ATOM 737 C C . SER A 1 104 ? -0.757 5.542 15.662 1.00 94.62 104 SER A C 1
ATOM 739 O O . SER A 1 104 ? -0.337 5.753 16.795 1.00 94.62 104 SER A O 1
ATOM 741 N N . LYS A 1 105 ? -1.632 6.358 15.066 1.00 96.12 105 LYS A N 1
ATOM 742 C CA . LYS A 1 105 ? -2.308 7.475 15.738 1.00 96.12 105 LYS A CA 1
ATOM 743 C C . LYS A 1 105 ? -3.810 7.214 15.768 1.00 96.12 105 LYS A C 1
ATOM 745 O O . LYS A 1 105 ? -4.234 6.221 16.351 1.00 96.12 105 LYS A O 1
ATOM 750 N N . ASN A 1 106 ? -4.618 8.099 15.193 1.00 97.44 106 ASN A N 1
ATOM 751 C CA . ASN A 1 106 ? -6.073 8.054 15.316 1.00 97.44 106 ASN A CA 1
ATOM 752 C C . ASN A 1 106 ? -6.733 7.400 14.096 1.00 97.44 106 ASN A C 1
ATOM 754 O O . ASN A 1 106 ? -6.166 7.407 13.007 1.00 97.44 106 ASN A O 1
ATOM 758 N N . VAL A 1 107 ? -7.961 6.907 14.258 1.00 98.06 107 VAL A N 1
ATOM 759 C CA . VAL A 1 107 ? -8.834 6.520 13.140 1.00 98.06 107 VAL A CA 1
ATOM 760 C C . VAL A 1 107 ? -10.137 7.312 13.203 1.00 98.06 107 VAL A C 1
ATOM 762 O O . VAL A 1 107 ? -10.788 7.356 14.245 1.00 98.06 107 VAL A O 1
ATOM 765 N N . THR A 1 108 ? -10.551 7.886 12.078 1.00 97.44 108 THR A N 1
ATOM 766 C CA . THR A 1 108 ? -11.839 8.561 11.907 1.00 97.44 108 THR A CA 1
ATOM 767 C C . THR A 1 108 ? -12.551 7.989 10.688 1.00 97.44 108 THR A C 1
ATOM 769 O O . THR A 1 108 ? -12.049 8.082 9.574 1.00 97.44 108 THR A O 1
ATOM 772 N N . LEU A 1 109 ? -13.739 7.425 10.893 1.00 96.25 109 LEU A N 1
ATOM 773 C CA . LEU A 1 109 ? -14.630 6.959 9.834 1.00 96.25 109 LEU A CA 1
ATOM 774 C C . LEU A 1 109 ? -15.880 7.833 9.828 1.00 96.25 109 LEU A C 1
ATOM 776 O O . LEU A 1 109 ? -16.528 7.968 10.864 1.00 96.25 109 LEU A O 1
ATOM 780 N N . THR A 1 110 ? -16.248 8.397 8.682 1.00 93.75 110 THR A N 1
ATOM 781 C CA . THR A 1 110 ? -17.462 9.228 8.520 1.00 93.75 110 THR A CA 1
ATOM 782 C C . THR A 1 110 ? -18.447 8.622 7.515 1.00 93.75 110 THR A C 1
ATOM 784 O O . THR A 1 110 ? -19.196 9.321 6.839 1.00 93.75 110 THR A O 1
ATOM 787 N N . GLY A 1 111 ? -18.430 7.302 7.380 1.00 91.69 111 GLY A N 1
ATOM 788 C CA . GLY A 1 111 ? -19.341 6.550 6.528 1.00 91.69 111 GLY A CA 1
ATOM 789 C C . GLY A 1 111 ? -18.760 5.192 6.176 1.00 91.69 111 GLY A C 1
ATOM 790 O O . GLY A 1 111 ? -17.661 4.846 6.609 1.00 91.69 111 GLY A O 1
ATOM 791 N N . GLY A 1 112 ? -19.482 4.454 5.335 1.00 91.19 112 GLY A N 1
ATOM 792 C CA . GLY A 1 112 ? -18.984 3.225 4.721 1.00 91.19 112 GLY A CA 1
ATOM 793 C C . GLY A 1 112 ? -18.950 2.009 5.650 1.00 91.19 112 GLY A C 1
ATOM 794 O O . GLY A 1 112 ? -19.624 1.966 6.687 1.00 91.19 112 GLY A O 1
ATOM 795 N N . THR A 1 113 ? -18.184 1.002 5.233 1.00 93.69 113 THR A N 1
ATOM 796 C CA . THR A 1 113 ? -18.089 -0.300 5.897 1.00 93.69 113 THR A CA 1
ATOM 797 C C . THR A 1 113 ? -16.629 -0.711 6.024 1.00 93.69 113 THR A C 1
ATOM 799 O O . THR A 1 113 ? -15.869 -0.619 5.075 1.00 93.69 113 THR A O 1
ATOM 802 N N . VAL A 1 114 ? -16.234 -1.204 7.192 1.00 95.44 114 VAL A N 1
ATOM 803 C CA . VAL A 1 114 ? -14.975 -1.924 7.396 1.00 95.44 114 VAL A CA 1
ATOM 804 C C . VAL A 1 114 ? -15.326 -3.371 7.682 1.00 95.44 114 VAL A C 1
ATOM 806 O O . VAL A 1 114 ? -16.028 -3.673 8.649 1.00 95.44 114 VAL A O 1
ATOM 809 N N . HIS A 1 115 ? -14.883 -4.277 6.823 1.00 93.94 115 HIS A N 1
ATOM 810 C CA . HIS A 1 115 ? -15.186 -5.699 6.926 1.00 93.94 115 HIS A CA 1
ATOM 811 C C . HIS A 1 115 ? -14.343 -6.405 7.998 1.00 93.94 115 HIS A C 1
ATOM 813 O O . HIS A 1 115 ? -14.813 -7.370 8.608 1.00 93.94 115 HIS A O 1
ATOM 819 N N . GLY A 1 116 ? -13.133 -5.909 8.250 1.00 93.25 116 GLY A N 1
ATOM 820 C CA . GLY A 1 116 ? -12.251 -6.352 9.321 1.00 93.25 116 GLY A CA 1
ATOM 821 C C . GLY A 1 116 ? -12.394 -5.546 10.612 1.00 93.25 116 GLY A C 1
ATOM 822 O O . GLY A 1 116 ? -13.460 -5.024 10.948 1.00 93.25 116 GLY A O 1
ATOM 823 N N . ASP A 1 117 ? -11.289 -5.477 11.350 1.00 95.38 117 ASP A N 1
ATOM 824 C CA . ASP A 1 117 ? -11.173 -4.749 12.612 1.00 95.38 117 ASP A CA 1
ATOM 825 C C . ASP A 1 117 ? -10.712 -3.301 12.372 1.00 95.38 117 ASP A C 1
ATOM 827 O O . ASP A 1 117 ? -10.049 -2.995 11.380 1.00 95.38 117 ASP A O 1
ATOM 831 N N . VAL A 1 118 ? -11.031 -2.407 13.308 1.00 97.25 118 VAL A N 1
ATOM 832 C CA . VAL A 1 118 ? -10.484 -1.044 13.351 1.00 97.25 118 VAL A CA 1
ATOM 833 C C . VAL A 1 118 ? -9.538 -0.938 14.534 1.00 97.25 118 VAL A C 1
ATOM 835 O O . VAL A 1 118 ? -9.943 -1.131 15.677 1.00 97.25 118 VAL A O 1
ATOM 838 N N . ILE A 1 119 ? -8.278 -0.629 14.258 1.00 95.62 119 ILE A N 1
ATOM 839 C CA . ILE A 1 119 ? -7.193 -0.672 15.228 1.00 95.62 119 ILE A CA 1
ATOM 840 C C . ILE A 1 119 ? -6.456 0.666 15.218 1.00 95.62 119 ILE A C 1
ATOM 842 O O . ILE A 1 119 ? -5.956 1.105 14.184 1.00 95.62 119 ILE A O 1
ATOM 846 N N . ALA A 1 120 ? -6.354 1.311 16.376 1.00 96.19 120 ALA A N 1
ATOM 847 C CA . ALA A 1 120 ? -5.647 2.575 16.526 1.00 96.19 120 ALA A CA 1
ATOM 848 C C . ALA A 1 120 ? -4.925 2.639 17.872 1.00 96.19 120 ALA A C 1
ATOM 850 O O . ALA A 1 120 ? -5.530 2.407 18.918 1.00 96.19 120 ALA A O 1
ATOM 851 N N . ASN A 1 121 ? -3.642 3.002 17.885 1.00 94.69 121 ASN A N 1
ATOM 852 C CA . ASN A 1 121 ? -2.967 3.292 19.156 1.00 94.69 121 ASN A CA 1
ATOM 853 C C . ASN A 1 121 ? -3.562 4.543 19.836 1.00 94.69 121 ASN A C 1
ATOM 855 O O . ASN A 1 121 ? -3.573 4.642 21.058 1.00 94.69 121 ASN A O 1
ATOM 859 N N . GLY A 1 122 ? -4.108 5.472 19.051 1.00 96.12 122 GLY A N 1
ATOM 860 C CA . GLY A 1 122 ? -4.811 6.661 19.516 1.00 96.12 122 GLY A CA 1
ATOM 861 C C . GLY A 1 122 ? -6.331 6.496 19.579 1.00 96.12 122 GLY A C 1
ATOM 862 O O . GLY A 1 122 ? -6.869 5.428 19.878 1.00 96.12 122 GLY A O 1
ATOM 863 N N . ALA A 1 123 ? -7.026 7.608 19.345 1.00 97.62 123 ALA A N 1
ATOM 864 C CA . ALA A 1 123 ? -8.479 7.698 19.386 1.00 97.62 123 ALA A CA 1
ATOM 865 C C . ALA A 1 123 ? -9.139 7.055 18.158 1.00 97.62 123 ALA A C 1
ATOM 867 O O . ALA A 1 123 ? -8.575 7.052 17.064 1.00 97.62 123 ALA A O 1
ATOM 868 N N . VAL A 1 124 ? -10.372 6.575 18.332 1.00 98.44 124 VAL A N 1
ATOM 869 C CA . VAL A 1 124 ? -11.194 6.020 17.249 1.00 98.44 124 VAL A CA 1
ATOM 870 C C . VAL A 1 124 ? -12.552 6.713 17.213 1.00 98.44 124 VAL A C 1
ATOM 872 O O . VAL A 1 124 ? -13.283 6.717 18.198 1.00 98.44 124 VAL A O 1
ATOM 875 N N . THR A 1 125 ? -12.929 7.262 16.064 1.00 98.19 125 THR A N 1
ATOM 876 C CA . THR A 1 125 ? -14.278 7.779 15.811 1.00 98.19 125 THR A CA 1
ATOM 877 C C . THR A 1 125 ? -14.905 7.005 14.663 1.00 98.19 125 THR A C 1
ATOM 879 O O . THR A 1 125 ? -14.309 6.913 13.594 1.00 98.19 125 THR A O 1
ATOM 882 N N . VAL A 1 126 ? -16.100 6.450 14.866 1.00 97.31 126 VAL A N 1
ATOM 883 C CA . VAL A 1 126 ? -16.814 5.663 13.853 1.00 97.31 126 VAL A CA 1
ATOM 884 C C . VAL A 1 126 ? -18.187 6.257 13.568 1.00 97.31 126 VAL A C 1
ATOM 886 O O . VAL A 1 126 ? -19.001 6.426 14.480 1.00 97.31 126 VAL A O 1
ATOM 889 N N . GLY A 1 127 ? -18.416 6.531 12.285 1.00 93.62 127 GLY A N 1
ATOM 890 C CA . GLY A 1 127 ? -19.661 6.962 11.656 1.00 93.62 127 GLY A CA 1
ATOM 891 C C . GLY A 1 127 ? -20.058 6.051 10.486 1.00 93.62 127 GLY A C 1
ATOM 892 O O . GLY A 1 127 ? -20.287 6.556 9.400 1.00 93.62 127 GLY A O 1
ATOM 893 N N . GLY A 1 128 ? -20.092 4.727 10.671 1.00 93.69 128 GLY A N 1
ATOM 894 C CA . GLY A 1 128 ? -20.378 3.715 9.645 1.00 93.69 128 GLY A CA 1
ATOM 895 C C . GLY A 1 128 ? -20.560 2.306 10.232 1.00 93.69 128 GLY A C 1
ATOM 896 O O . GLY A 1 128 ? -20.970 2.142 11.383 1.00 93.69 128 GLY A O 1
ATOM 897 N N . THR A 1 129 ? -20.258 1.267 9.452 1.00 96.81 129 THR A N 1
ATOM 898 C CA . THR A 1 129 ? -20.294 -0.129 9.928 1.00 96.81 129 THR A CA 1
ATOM 899 C C . THR A 1 129 ? -18.888 -0.694 10.103 1.00 96.81 129 THR A C 1
ATOM 901 O O . THR A 1 129 ? -18.066 -0.599 9.203 1.00 96.81 129 THR A O 1
ATOM 904 N N . VAL A 1 130 ? -18.627 -1.349 11.232 1.00 98.12 130 VAL A N 1
ATOM 905 C CA . VAL A 1 130 ? -17.436 -2.173 11.475 1.00 98.12 130 VAL A CA 1
ATOM 906 C C . VAL A 1 130 ? -17.905 -3.604 11.723 1.00 98.12 130 VAL A C 1
ATOM 908 O O . VAL A 1 130 ? -18.576 -3.891 12.715 1.00 98.12 130 VAL A O 1
ATOM 911 N N . ASN A 1 131 ? -17.589 -4.518 10.809 1.00 97.50 131 ASN A N 1
ATOM 912 C CA . ASN A 1 131 ? -17.948 -5.933 10.929 1.00 97.50 131 ASN A CA 1
ATOM 913 C C . ASN A 1 131 ? -17.036 -6.686 11.919 1.00 97.50 131 ASN A C 1
ATOM 915 O O . ASN A 1 131 ? -17.403 -7.762 12.400 1.00 97.50 131 ASN A O 1
ATOM 919 N N . GLY A 1 132 ? -15.864 -6.134 12.229 1.00 96.12 132 GLY A N 1
ATOM 920 C CA . GLY A 1 132 ? -14.963 -6.613 13.268 1.00 96.12 132 GLY A CA 1
ATOM 921 C C . GLY A 1 132 ? -15.145 -5.924 14.621 1.00 96.12 132 GLY A C 1
ATOM 922 O O . GLY A 1 132 ? -16.231 -5.461 14.983 1.00 96.12 132 GLY A O 1
ATOM 923 N N . SER A 1 133 ? -14.054 -5.915 15.381 1.00 96.81 133 SER A N 1
ATOM 924 C CA . SER A 1 133 ? -13.900 -5.228 16.661 1.00 96.81 133 SER A CA 1
ATOM 925 C C . SER A 1 133 ? -13.213 -3.873 16.481 1.00 96.81 133 SER A C 1
ATOM 927 O O . SER A 1 133 ? -12.512 -3.638 15.497 1.00 96.81 133 SER A O 1
ATOM 929 N N . ILE A 1 134 ? -13.366 -3.001 17.475 1.00 97.62 134 ILE A N 1
ATOM 930 C CA . ILE A 1 134 ? -12.570 -1.779 17.612 1.00 97.62 134 ILE A CA 1
ATOM 931 C C . ILE A 1 134 ? -11.532 -1.986 18.714 1.00 97.62 134 ILE A C 1
ATOM 933 O O . ILE A 1 134 ? -11.892 -2.344 19.833 1.00 97.62 134 ILE A O 1
ATOM 937 N N . TRP A 1 135 ? -10.267 -1.710 18.411 1.00 96.44 135 TRP A N 1
ATOM 938 C CA . TRP A 1 135 ? -9.153 -1.690 19.355 1.00 96.44 135 TRP A CA 1
ATOM 939 C C . TRP A 1 135 ? -8.556 -0.288 19.385 1.00 96.44 135 TRP A C 1
ATOM 941 O O . TRP A 1 135 ? -8.026 0.176 18.379 1.00 96.44 135 TRP A O 1
ATOM 951 N N . ALA A 1 136 ? -8.641 0.389 20.525 1.00 96.94 136 ALA A N 1
ATOM 952 C CA . ALA A 1 136 ? -8.209 1.775 20.660 1.00 96.94 136 ALA A CA 1
ATOM 953 C C . ALA A 1 136 ? -7.313 1.956 21.887 1.00 96.94 136 ALA A C 1
ATOM 955 O O . ALA A 1 136 ? -7.607 1.405 22.947 1.00 96.94 136 ALA A O 1
ATOM 956 N N . GLY A 1 137 ? -6.251 2.753 21.780 1.00 95.81 137 GLY A N 1
ATOM 957 C CA . GLY A 1 137 ? -5.485 3.225 22.945 1.00 95.81 137 GLY A CA 1
ATOM 958 C C . GLY A 1 137 ? -5.900 4.621 23.431 1.00 95.81 137 GLY A C 1
ATOM 959 O O . GLY A 1 137 ? -5.440 5.079 24.473 1.00 95.81 137 GLY A O 1
ATOM 960 N N . GLY A 1 138 ? -6.804 5.300 22.720 1.00 96.38 138 GLY A N 1
ATOM 961 C CA . GLY A 1 138 ? -7.371 6.600 23.083 1.00 96.38 138 GLY A CA 1
ATOM 962 C C . GLY A 1 138 ? -8.895 6.631 22.971 1.00 96.38 138 GLY A C 1
ATOM 963 O O . GLY A 1 138 ? -9.523 5.649 22.589 1.00 96.38 138 GLY A O 1
ATOM 964 N N . ASN A 1 139 ? -9.507 7.771 23.309 1.00 97.81 139 ASN A N 1
ATOM 965 C CA . ASN A 1 139 ? -10.968 7.922 23.358 1.00 97.81 139 ASN A CA 1
ATOM 966 C C . ASN A 1 139 ? -11.667 7.323 22.131 1.00 97.81 139 ASN A C 1
ATOM 968 O O . ASN A 1 139 ? -11.244 7.536 20.996 1.00 97.81 139 ASN A O 1
ATOM 972 N N . THR A 1 140 ? -12.754 6.595 22.368 1.00 97.94 140 THR A N 1
ATOM 973 C CA . THR A 1 140 ? -13.519 5.937 21.308 1.00 97.94 140 THR A CA 1
ATOM 974 C C . THR A 1 140 ? -14.925 6.507 21.254 1.00 97.94 140 THR A C 1
ATOM 976 O O . THR A 1 140 ? -15.604 6.545 22.275 1.00 97.94 140 THR A O 1
ATOM 979 N N . THR A 1 141 ? -15.385 6.929 20.080 1.00 97.81 141 THR A N 1
ATOM 980 C CA . THR A 1 141 ? -16.763 7.391 19.869 1.00 97.81 141 THR A CA 1
ATOM 981 C C . THR A 1 141 ? -17.396 6.632 18.715 1.00 97.81 141 THR A C 1
ATOM 983 O O . THR A 1 141 ? -16.866 6.623 17.609 1.00 97.81 141 THR A O 1
ATOM 986 N N . VAL A 1 142 ? -18.551 6.020 18.961 1.00 97.19 142 VAL A N 1
ATOM 987 C CA . VAL A 1 142 ? -19.341 5.311 17.949 1.00 97.19 142 VAL A CA 1
ATOM 988 C C . VAL A 1 142 ? -20.692 6.002 17.824 1.00 97.19 142 VAL A C 1
ATOM 990 O O . VAL A 1 142 ? -21.500 5.964 18.759 1.00 97.19 142 VAL A O 1
ATOM 993 N N . SER A 1 143 ? -20.940 6.635 16.676 1.00 94.94 143 SER A N 1
ATOM 994 C CA . SER A 1 143 ? -22.136 7.450 16.440 1.00 94.94 143 SER A CA 1
ATOM 995 C C . SER A 1 143 ? -22.877 7.047 15.179 1.00 94.94 143 SER A C 1
ATOM 997 O O . SER A 1 143 ? -22.266 6.945 14.121 1.00 94.94 143 SER A O 1
ATOM 999 N N . SER A 1 144 ? -24.194 6.842 15.281 1.00 92.88 144 SER A N 1
ATOM 1000 C CA . SER A 1 144 ? -25.045 6.385 14.171 1.00 92.88 144 SER A CA 1
ATOM 1001 C C . SER A 1 144 ? -24.454 5.177 13.423 1.00 92.88 144 SER A C 1
ATOM 1003 O O . SER A 1 144 ? -24.449 5.141 12.195 1.00 92.88 144 SER A O 1
ATOM 1005 N N . SER A 1 145 ? -23.876 4.229 14.168 1.00 95.00 145 SER A N 1
ATOM 1006 C CA . SER A 1 145 ? -22.950 3.218 13.638 1.00 95.00 145 SER A CA 1
ATOM 1007 C C . SER A 1 145 ? -23.206 1.819 14.187 1.00 95.00 145 SER A C 1
ATOM 1009 O O . SER A 1 145 ? -23.754 1.655 15.274 1.00 95.00 145 SER A O 1
ATOM 1011 N N . THR A 1 146 ? -22.740 0.789 13.482 1.00 97.62 146 THR A N 1
ATOM 1012 C CA . THR A 1 146 ? -22.798 -0.599 13.975 1.00 97.62 146 THR A CA 1
ATOM 1013 C C . THR A 1 146 ? -21.403 -1.187 14.120 1.00 97.62 146 THR A C 1
ATOM 1015 O O . THR A 1 146 ? -20.641 -1.192 13.161 1.00 97.62 146 THR A O 1
ATOM 1018 N N . VAL A 1 147 ? -21.094 -1.741 15.292 1.00 98.19 147 VAL A N 1
ATOM 1019 C CA . VAL A 1 147 ? -19.911 -2.578 15.538 1.00 98.19 147 VAL A CA 1
ATOM 1020 C C . VAL A 1 147 ? -20.394 -4.001 15.792 1.00 98.19 147 VAL A C 1
ATOM 1022 O O . VAL A 1 147 ? -21.087 -4.259 16.777 1.00 98.19 147 VAL A O 1
ATOM 1025 N N . LYS A 1 148 ? -20.075 -4.937 14.895 1.00 97.94 148 LYS A N 1
ATOM 1026 C CA . LYS A 1 148 ? -20.601 -6.313 14.965 1.00 97.94 148 LYS A CA 1
ATOM 1027 C C . LYS A 1 148 ? -19.876 -7.205 15.970 1.00 97.94 148 LYS A C 1
ATOM 1029 O O . LYS A 1 148 ? -20.376 -8.283 16.284 1.00 97.94 148 LYS A O 1
ATOM 1034 N N . LYS A 1 149 ? -18.720 -6.781 16.477 1.00 96.69 149 LYS A N 1
ATOM 1035 C CA . LYS A 1 149 ? -18.032 -7.444 17.590 1.00 96.69 149 LYS A CA 1
ATOM 1036 C C . LYS A 1 149 ? -17.873 -6.473 18.760 1.00 96.69 149 LYS A C 1
ATOM 1038 O O . LYS A 1 149 ? -18.822 -5.768 19.096 1.00 96.69 149 LYS A O 1
ATOM 1043 N N . SER A 1 150 ? -16.712 -6.471 19.404 1.00 96.62 150 SER A N 1
ATOM 1044 C CA . SER A 1 150 ? -16.476 -5.761 20.658 1.00 96.62 150 SER A CA 1
ATOM 1045 C C . SER A 1 150 ? -15.732 -4.445 20.444 1.00 96.62 150 SER A C 1
ATOM 1047 O O . SER A 1 150 ? -15.057 -4.245 19.435 1.00 96.62 150 SER A O 1
ATOM 1049 N N . ILE A 1 151 ? -15.811 -3.566 21.436 1.00 97.38 151 ILE A N 1
ATOM 1050 C CA . ILE A 1 151 ? -14.936 -2.405 21.582 1.00 97.38 151 ILE A CA 1
ATOM 1051 C C . ILE A 1 151 ? -13.995 -2.675 22.754 1.00 97.38 151 ILE A C 1
ATOM 1053 O O . ILE A 1 151 ? -14.443 -2.958 23.865 1.00 97.38 151 ILE A O 1
ATOM 1057 N N . ILE A 1 152 ? -12.695 -2.564 22.499 1.00 96.00 152 ILE A N 1
ATOM 1058 C CA . ILE A 1 152 ? -11.631 -2.691 23.485 1.00 96.00 152 ILE A CA 1
ATOM 1059 C C . ILE A 1 152 ? -10.863 -1.370 23.517 1.00 96.00 152 ILE A C 1
ATOM 1061 O O . ILE A 1 152 ? -10.092 -1.057 22.611 1.00 96.00 152 ILE A O 1
ATOM 1065 N N . LEU A 1 153 ? -11.084 -0.594 24.576 1.00 96.69 153 LEU A N 1
ATOM 1066 C CA . LEU A 1 153 ? -10.415 0.673 24.839 1.00 96.69 153 LEU A CA 1
ATOM 1067 C C . LEU A 1 153 ? -9.344 0.487 25.917 1.00 96.69 153 LEU A C 1
ATOM 1069 O O . LEU A 1 153 ? -9.634 0.441 27.111 1.00 96.69 153 LEU A O 1
ATOM 1073 N N . ALA A 1 154 ? -8.095 0.411 25.481 1.00 93.06 154 ALA A N 1
ATOM 1074 C CA . ALA A 1 154 ? -6.911 0.205 26.297 1.00 93.06 154 ALA A CA 1
ATOM 1075 C C . ALA A 1 154 ? -6.114 1.505 26.507 1.00 93.06 154 ALA A C 1
ATOM 1077 O O . ALA A 1 154 ? -4.908 1.539 26.290 1.00 93.06 154 ALA A O 1
ATOM 1078 N N . GLY A 1 155 ? -6.793 2.591 26.883 1.00 88.94 155 GLY A N 1
ATOM 1079 C CA . GLY A 1 155 ? -6.168 3.888 27.156 1.00 88.94 155 GLY A CA 1
ATOM 1080 C C . GLY A 1 155 ? -5.808 4.101 28.625 1.00 88.94 155 GLY A C 1
ATOM 1081 O O . GLY A 1 155 ? -5.445 3.167 29.341 1.00 88.94 155 GLY A O 1
ATOM 1082 N N . THR A 1 156 ? -5.940 5.332 29.106 1.00 89.56 156 THR A N 1
ATOM 1083 C CA . THR A 1 156 ? -5.719 5.685 30.515 1.00 89.56 156 THR A CA 1
ATOM 1084 C C . THR A 1 156 ? -7.022 5.623 31.318 1.00 89.56 156 THR A C 1
ATOM 1086 O O . THR A 1 156 ? -8.113 5.501 30.765 1.00 89.56 156 THR A O 1
ATOM 1089 N N . ALA A 1 157 ? -6.935 5.806 32.639 1.00 87.94 157 ALA A N 1
ATOM 1090 C CA . ALA A 1 157 ? -8.116 5.935 33.500 1.00 87.94 157 ALA A CA 1
ATOM 1091 C C . ALA A 1 157 ? -9.045 7.109 33.111 1.00 87.94 157 ALA A C 1
ATOM 1093 O O . ALA A 1 157 ? -10.206 7.130 33.511 1.00 87.94 157 ALA A O 1
ATOM 1094 N N . THR A 1 158 ? -8.552 8.083 32.336 1.00 92.00 158 THR A N 1
ATOM 1095 C CA . THR A 1 158 ? -9.344 9.213 31.823 1.00 92.00 158 THR A CA 1
ATOM 1096 C C . THR A 1 158 ? -9.902 8.966 30.424 1.00 92.00 158 THR A C 1
ATOM 1098 O O . THR A 1 158 ? -10.619 9.820 29.907 1.00 92.00 158 THR A O 1
ATOM 1101 N N . SER A 1 159 ? -9.553 7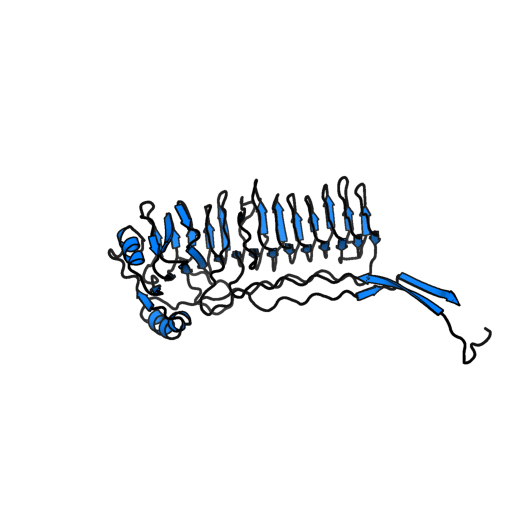.850 29.781 1.00 94.94 159 SER A N 1
ATOM 1102 C CA . SER A 1 159 ? -10.068 7.518 28.459 1.00 94.94 159 SER A CA 1
ATOM 1103 C C . SER A 1 159 ? -11.552 7.176 28.524 1.00 94.94 159 SER A C 1
ATOM 1105 O O . SER A 1 159 ? -12.015 6.524 29.460 1.00 94.94 159 SER A O 1
ATOM 1107 N N . VAL A 1 160 ? -12.300 7.617 27.516 1.00 96.62 160 VAL A N 1
ATOM 1108 C CA . VAL A 1 160 ? -13.755 7.449 27.460 1.00 96.62 160 VAL A CA 1
ATOM 1109 C C . VAL A 1 160 ? -14.139 6.706 26.190 1.00 96.62 160 VAL A C 1
ATOM 1111 O O . VAL A 1 160 ? -13.775 7.121 25.088 1.00 96.62 160 VAL A O 1
ATOM 1114 N N . ALA A 1 161 ? -14.908 5.630 26.343 1.00 97.25 161 ALA A N 1
ATOM 1115 C CA . ALA A 1 161 ? -15.631 5.004 25.244 1.00 97.25 161 ALA A CA 1
ATOM 1116 C C . ALA A 1 161 ? -17.089 5.473 25.257 1.00 97.25 161 ALA A C 1
ATOM 1118 O O . ALA A 1 161 ? -17.791 5.284 26.248 1.00 97.25 161 ALA A O 1
ATOM 1119 N N . THR A 1 162 ? -17.556 6.065 24.162 1.00 97.38 162 THR A N 1
ATOM 1120 C CA . THR A 1 162 ? -18.905 6.623 24.037 1.00 97.38 162 THR A CA 1
ATOM 1121 C C . THR A 1 162 ? -19.669 5.924 22.919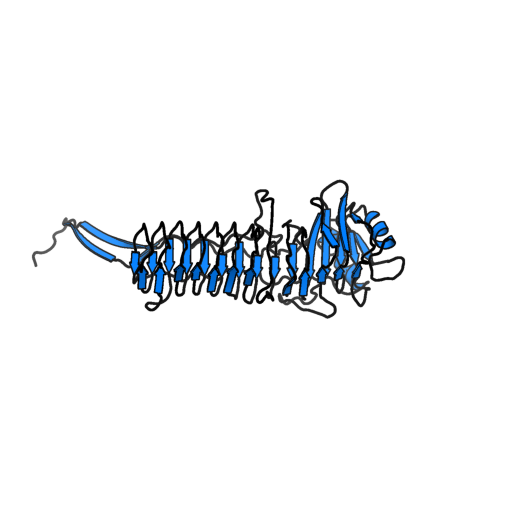 1.00 97.38 162 THR A C 1
ATOM 1123 O O . THR A 1 162 ? -19.231 5.922 21.770 1.00 97.38 162 THR A O 1
ATOM 1126 N N . VAL A 1 163 ? -20.840 5.375 23.246 1.00 97.38 163 VAL A N 1
ATOM 1127 C CA . VAL A 1 163 ? -21.799 4.819 22.279 1.00 97.38 163 VAL A CA 1
ATOM 1128 C C . VAL A 1 163 ? -23.051 5.700 22.298 1.00 97.38 163 VAL A C 1
ATOM 1130 O O . VAL A 1 163 ? -23.782 5.740 23.295 1.00 97.38 163 VAL A O 1
ATOM 1133 N N . THR A 1 164 ? -23.266 6.466 21.227 1.00 95.88 164 THR A N 1
ATOM 1134 C CA . THR A 1 164 ? -24.337 7.477 21.142 1.00 95.88 164 THR A CA 1
ATOM 1135 C C . THR A 1 164 ? -25.625 6.918 20.519 1.00 95.88 164 THR A C 1
ATOM 1137 O O . THR A 1 164 ? -25.711 5.738 20.177 1.00 95.88 164 THR A O 1
ATOM 1140 N N . ALA A 1 165 ? -26.653 7.768 20.407 1.00 92.38 165 ALA A N 1
ATOM 1141 C CA . ALA A 1 165 ? -27.949 7.428 19.820 1.00 92.38 165 ALA A CA 1
ATOM 1142 C C . ALA A 1 165 ? -27.808 6.784 18.436 1.00 92.38 165 ALA A C 1
ATOM 1144 O O . ALA A 1 165 ? -27.032 7.249 17.603 1.00 92.38 165 ALA A O 1
ATOM 1145 N N . GLY A 1 166 ? -28.602 5.745 18.176 1.00 91.31 166 GLY A N 1
ATOM 1146 C CA . GLY A 1 166 ? -28.608 5.064 16.879 1.00 91.31 166 GLY A CA 1
ATOM 1147 C C . GLY A 1 166 ? -27.394 4.166 16.630 1.00 91.31 166 GLY A C 1
ATOM 1148 O O . GLY A 1 166 ? -27.308 3.572 15.559 1.00 91.31 166 GLY A O 1
ATOM 1149 N N . SER A 1 167 ? -26.484 4.033 17.602 1.00 97.00 167 SER A N 1
ATOM 1150 C CA . SER A 1 167 ? -25.358 3.106 17.526 1.00 97.00 167 SER A CA 1
ATOM 1151 C C . SER A 1 167 ? -25.648 1.772 18.209 1.00 97.00 167 SER A C 1
ATOM 1153 O O . SER A 1 167 ? -26.295 1.734 19.257 1.00 97.00 167 SER A O 1
ATOM 1155 N N . THR A 1 168 ? -25.115 0.681 17.656 1.00 97.62 168 THR A N 1
ATOM 1156 C CA . THR A 1 168 ? -25.174 -0.658 18.263 1.00 97.62 168 THR A CA 1
ATOM 1157 C C . THR A 1 168 ? -23.799 -1.316 18.283 1.00 97.62 168 THR A C 1
ATOM 1159 O O . THR A 1 168 ? -23.118 -1.369 17.262 1.00 97.62 168 THR A O 1
ATOM 1162 N N . VAL A 1 169 ? -23.420 -1.871 19.432 1.00 98.06 169 VAL A N 1
ATOM 1163 C CA . VAL A 1 169 ? -22.278 -2.779 19.596 1.00 98.06 169 VAL A CA 1
ATOM 1164 C C . VAL A 1 169 ? -22.832 -4.163 19.917 1.00 98.06 169 VAL A C 1
ATOM 1166 O O . VAL A 1 169 ? -23.527 -4.334 20.917 1.00 98.06 169 VAL A O 1
ATOM 1169 N N . MET A 1 170 ? -22.580 -5.147 19.058 1.00 97.62 170 MET A N 1
ATOM 1170 C CA . MET A 1 170 ? -23.122 -6.502 19.236 1.00 97.62 170 MET A CA 1
ATOM 1171 C C . MET A 1 170 ? -22.307 -7.342 20.231 1.00 97.62 170 MET A C 1
ATOM 1173 O O . MET A 1 170 ? -22.836 -8.283 20.812 1.00 97.62 170 MET A O 1
ATOM 1177 N N . GLY A 1 171 ? -21.030 -7.014 20.426 1.00 95.88 171 GLY A N 1
ATOM 1178 C CA . GLY A 1 171 ? -20.160 -7.645 21.415 1.00 95.88 171 GLY A CA 1
ATOM 1179 C C . GLY A 1 171 ? -20.068 -6.862 22.723 1.00 95.88 171 GLY A C 1
ATOM 1180 O O . GLY A 1 171 ? -20.977 -6.124 23.108 1.00 95.88 171 GLY A O 1
ATOM 1181 N N . ASP A 1 172 ? -18.937 -7.037 23.401 1.00 95.88 172 ASP A N 1
ATOM 1182 C CA . ASP A 1 172 ? -18.629 -6.380 24.669 1.00 95.88 172 ASP A CA 1
ATOM 1183 C C . ASP A 1 172 ? -18.076 -4.965 24.459 1.00 95.88 172 ASP A C 1
ATOM 1185 O O . ASP A 1 172 ? -17.486 -4.647 23.425 1.00 95.88 172 ASP A O 1
ATOM 1189 N N . LEU A 1 173 ? -18.203 -4.127 25.483 1.00 96.75 173 LEU A N 1
ATOM 1190 C CA . 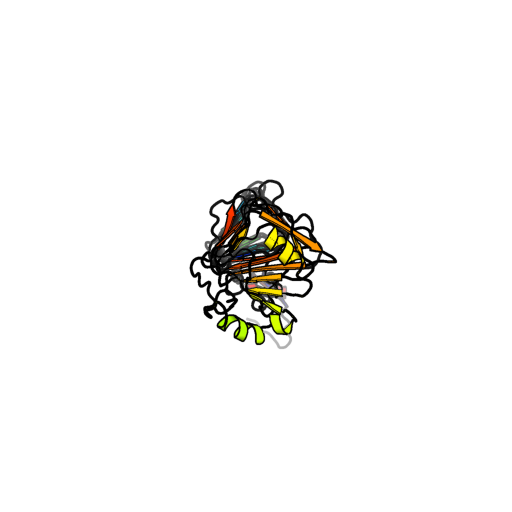LEU A 1 173 ? -17.529 -2.840 25.590 1.00 96.75 173 LEU A CA 1
ATOM 1191 C C . LEU A 1 173 ? -16.626 -2.861 26.824 1.00 96.75 173 LEU A C 1
ATOM 1193 O O . LEU A 1 173 ? -17.106 -2.767 27.954 1.00 96.75 173 LEU A O 1
ATOM 1197 N N . LEU A 1 174 ? -15.319 -2.979 26.603 1.00 95.38 174 LEU A N 1
ATOM 1198 C CA . LEU A 1 174 ? -14.300 -3.008 27.648 1.00 95.38 174 LEU A CA 1
ATOM 1199 C C . LEU A 1 174 ? -13.487 -1.714 27.592 1.00 95.38 174 LEU A C 1
ATOM 1201 O O . LEU A 1 174 ? -12.924 -1.388 26.550 1.00 95.38 174 LEU A O 1
ATOM 1205 N N . SER A 1 175 ? -13.410 -0.983 28.702 1.00 96.19 175 SER A N 1
ATOM 1206 C CA . SER A 1 175 ? -12.639 0.261 28.802 1.00 96.19 175 SER A CA 1
ATOM 1207 C C . SER A 1 175 ? -11.744 0.259 30.036 1.00 96.19 175 SER A C 1
ATOM 1209 O O . SER A 1 175 ? -12.206 -0.057 31.135 1.00 96.19 175 SER A O 1
ATOM 1211 N N . SER A 1 176 ? -10.479 0.653 29.873 1.00 94.62 176 SER A N 1
ATOM 1212 C CA . SER A 1 176 ? -9.554 0.907 30.988 1.00 94.62 176 SER A CA 1
ATOM 1213 C C . SER A 1 176 ? -9.913 2.169 31.779 1.00 94.62 176 SER A C 1
ATOM 1215 O O . SER A 1 176 ? -9.563 2.282 32.953 1.00 94.62 176 SER A O 1
ATOM 1217 N N . GLY A 1 177 ? -10.638 3.099 31.156 1.00 95.38 177 GLY A N 1
ATOM 1218 C CA . GLY A 1 177 ? -11.222 4.272 31.795 1.00 95.38 177 GLY A CA 1
ATOM 1219 C C . GLY A 1 177 ? -12.726 4.100 31.973 1.00 95.38 177 GLY A C 1
ATOM 1220 O O . GLY A 1 177 ? -13.192 3.139 32.590 1.00 95.38 177 GLY A O 1
ATOM 1221 N N . THR A 1 178 ? -13.507 5.027 31.427 1.00 95.56 178 THR A N 1
ATOM 1222 C CA . THR A 1 178 ? -14.971 4.999 31.507 1.00 95.56 178 THR A CA 1
ATOM 1223 C C . THR A 1 178 ? -15.606 4.525 30.200 1.00 95.56 178 THR A C 1
ATOM 1225 O O . THR A 1 178 ? -15.005 4.560 29.122 1.00 95.56 178 THR A O 1
ATOM 1228 N N . ALA A 1 179 ? -16.846 4.056 30.307 1.00 94.69 179 ALA A N 1
ATOM 1229 C CA . ALA A 1 179 ? -17.705 3.699 29.191 1.00 94.69 179 ALA A CA 1
ATOM 1230 C C . ALA A 1 179 ? -19.057 4.378 29.409 1.00 94.69 179 ALA A C 1
ATOM 1232 O O . ALA A 1 179 ? -19.650 4.273 30.482 1.00 94.69 179 ALA A O 1
ATOM 1233 N N . THR A 1 180 ? -19.528 5.113 28.411 1.00 94.44 180 THR A N 1
ATOM 1234 C CA . THR A 1 180 ? -20.802 5.827 28.430 1.00 94.44 180 THR A CA 1
ATOM 1235 C C . THR A 1 180 ? -21.656 5.339 27.272 1.00 94.44 180 THR A C 1
ATOM 1237 O O . THR A 1 180 ? -21.376 5.613 26.106 1.00 94.44 180 THR A O 1
ATOM 1240 N N . VAL A 1 181 ? -22.723 4.618 27.604 1.00 92.38 181 VAL A N 1
ATOM 1241 C CA . VAL A 1 181 ? -23.759 4.208 26.654 1.00 92.38 181 VAL A CA 1
ATOM 1242 C C . VAL A 1 181 ? -24.921 5.174 26.844 1.00 92.38 181 VAL A C 1
ATOM 1244 O O . VAL A 1 181 ? -25.747 4.981 27.729 1.00 92.38 181 VAL A O 1
ATOM 1247 N N . ALA A 1 182 ? -24.913 6.281 26.099 1.00 81.38 182 ALA A N 1
ATOM 1248 C CA . ALA A 1 182 ? -25.862 7.371 26.323 1.00 81.38 182 ALA A CA 1
ATOM 1249 C C . ALA A 1 182 ? -27.286 6.957 25.916 1.00 81.38 182 ALA A C 1
ATOM 1251 O O . ALA A 1 182 ? -28.183 6.864 26.747 1.00 81.38 182 ALA A O 1
ATOM 1252 N N . THR A 1 183 ? -27.476 6.694 24.624 1.00 85.44 183 THR A N 1
ATOM 1253 C CA . THR A 1 183 ? -28.751 6.273 24.009 1.00 85.44 183 THR A CA 1
ATOM 1254 C C . THR A 1 183 ? -28.548 5.228 22.907 1.00 85.44 183 THR A C 1
ATOM 1256 O O . THR A 1 183 ? -29.486 4.894 22.185 1.00 85.44 183 THR A O 1
ATOM 1259 N N . GLY A 1 184 ? -27.321 4.727 22.750 1.00 91.56 184 GLY A N 1
ATOM 1260 C CA . GLY A 1 184 ? -27.032 3.564 21.917 1.00 91.56 184 GLY A CA 1
ATOM 1261 C C . GLY A 1 184 ? -27.265 2.254 22.667 1.00 91.56 184 GLY A C 1
ATOM 1262 O O . GLY A 1 184 ? -27.717 2.248 23.812 1.00 91.56 184 GLY A O 1
ATOM 1263 N N . ALA A 1 185 ? -26.927 1.140 22.027 1.00 95.81 185 ALA A N 1
ATOM 1264 C CA . ALA A 1 185 ? -27.046 -0.191 22.607 1.00 95.81 185 ALA A CA 1
ATOM 1265 C C . ALA A 1 185 ? -25.706 -0.934 22.590 1.00 95.81 185 ALA A C 1
ATOM 1267 O O . ALA A 1 185 ? -24.977 -0.907 21.601 1.00 95.81 185 ALA A O 1
ATOM 1268 N N . VAL A 1 186 ? -25.418 -1.646 23.677 1.00 97.31 186 VAL A N 1
ATOM 1269 C CA . VAL A 1 186 ? -24.374 -2.674 23.742 1.00 97.31 186 VAL A CA 1
ATOM 1270 C C . VAL A 1 186 ? -25.074 -3.973 24.122 1.00 97.31 186 VAL A C 1
ATOM 1272 O O . VAL A 1 186 ? -25.764 -4.010 25.139 1.00 97.31 186 VAL A O 1
ATOM 1275 N N . GLN A 1 187 ? -24.971 -5.002 23.281 1.00 96.81 187 GLN A N 1
ATOM 1276 C CA . GLN A 1 187 ? -25.639 -6.289 23.514 1.00 96.81 187 GLN A CA 1
ATOM 1277 C C . GLN A 1 187 ? -24.847 -7.184 24.473 1.00 96.81 187 GLN A C 1
ATOM 1279 O O . GLN A 1 187 ? -25.445 -7.975 25.201 1.00 96.81 187 GLN A O 1
ATOM 1284 N N . GLY A 1 188 ? -23.518 -7.060 24.470 1.00 93.94 188 GLY A N 1
ATOM 1285 C CA . GLY A 1 188 ? -22.638 -7.737 25.414 1.00 93.94 188 GLY A CA 1
ATOM 1286 C C . GLY A 1 188 ? -22.494 -6.995 26.743 1.00 93.94 188 GLY A C 1
ATOM 1287 O O . GLY A 1 188 ? -23.318 -6.172 27.145 1.00 93.94 188 GLY A O 1
ATOM 1288 N N . THR A 1 189 ? -21.407 -7.294 27.445 1.00 93.00 189 THR A N 1
ATOM 1289 C CA . THR A 1 189 ? -21.098 -6.696 28.744 1.00 93.00 189 THR A CA 1
ATOM 1290 C C . THR A 1 189 ? -20.436 -5.336 28.567 1.00 93.00 189 THR A C 1
ATOM 1292 O O . THR A 1 189 ? -19.500 -5.188 27.785 1.00 93.00 189 THR A O 1
ATOM 1295 N N . VAL A 1 190 ? -20.857 -4.356 29.365 1.00 95.56 190 VAL A N 1
ATOM 1296 C CA . VAL A 1 190 ? -20.148 -3.080 29.515 1.00 95.56 190 VAL A CA 1
ATOM 1297 C C . VAL A 1 190 ? -19.295 -3.137 30.780 1.00 95.56 190 VAL A C 1
ATOM 1299 O O . VAL A 1 190 ? -19.824 -3.335 31.874 1.00 95.56 190 VAL A O 1
ATOM 1302 N N . ARG A 1 191 ? -17.977 -2.962 30.643 1.00 93.19 191 ARG A N 1
ATOM 1303 C CA . ARG A 1 191 ? -17.033 -2.884 31.766 1.00 93.19 191 ARG A CA 1
ATOM 1304 C C . ARG A 1 191 ? -16.164 -1.639 31.669 1.00 93.19 191 ARG A C 1
ATOM 1306 O O . ARG A 1 191 ? -15.657 -1.289 30.605 1.00 93.19 191 ARG A O 1
ATOM 1313 N N . THR A 1 192 ? -15.961 -1.006 32.816 1.00 94.44 192 THR A N 1
ATOM 1314 C CA . THR A 1 192 ? -15.130 0.189 32.999 1.00 94.44 192 THR A CA 1
ATOM 1315 C C . THR A 1 192 ? -14.032 -0.091 34.008 1.00 94.44 192 THR A C 1
ATOM 1317 O O . THR A 1 192 ? -14.226 -0.920 34.896 1.00 94.44 192 THR A O 1
ATOM 1320 N N . GLY A 1 193 ? -12.914 0.626 33.924 1.00 91.88 193 GLY A N 1
ATOM 1321 C CA . GLY A 1 193 ? -11.773 0.413 34.812 1.00 91.88 193 GLY A CA 1
ATOM 1322 C C . GLY A 1 193 ? -11.118 -0.958 34.633 1.00 91.88 193 GLY A C 1
ATOM 1323 O O . GLY A 1 193 ? -10.551 -1.486 35.588 1.00 91.88 193 GLY A O 1
ATOM 1324 N N . VAL A 1 194 ? -11.229 -1.562 33.444 1.00 90.81 194 VAL A N 1
ATOM 1325 C CA . VAL A 1 194 ? -10.651 -2.880 33.155 1.00 90.81 194 VAL A CA 1
ATOM 1326 C C . VAL A 1 194 ? -9.128 -2.761 33.144 1.00 90.81 194 VAL A C 1
ATOM 1328 O O . VAL A 1 194 ? -8.535 -2.134 32.262 1.00 90.81 194 VAL A O 1
ATOM 1331 N N . GLY A 1 195 ? -8.485 -3.352 34.150 1.00 86.75 195 GLY A N 1
ATOM 1332 C CA . GLY A 1 195 ? -7.031 -3.357 34.274 1.00 86.75 195 GLY A CA 1
ATOM 1333 C C . GLY A 1 195 ? -6.359 -4.291 33.267 1.00 86.75 195 GLY A C 1
ATOM 1334 O O . GLY A 1 195 ? -6.969 -5.233 32.767 1.00 86.75 195 GLY A O 1
ATOM 1335 N N . SER A 1 196 ? -5.066 -4.062 33.016 1.00 85.94 196 SER A N 1
ATOM 1336 C CA . SER A 1 196 ? -4.222 -4.903 32.140 1.00 85.94 196 SER A CA 1
ATOM 1337 C C . SER A 1 196 ? -4.584 -4.883 30.649 1.00 85.94 196 SER A C 1
ATOM 1339 O O . SER A 1 196 ? -3.973 -5.609 29.873 1.00 85.94 196 SER A O 1
ATOM 1341 N N . LEU A 1 197 ? -5.512 -4.021 30.226 1.00 89.69 197 LEU A N 1
ATOM 1342 C CA . LEU A 1 197 ? -5.668 -3.696 28.814 1.00 89.69 197 LEU A CA 1
ATOM 1343 C C . LEU A 1 197 ? -4.420 -2.958 28.316 1.00 89.69 197 LEU A C 1
ATOM 1345 O O . LEU A 1 197 ? -3.986 -1.979 28.923 1.00 89.69 197 LEU A O 1
ATOM 1349 N N . THR A 1 198 ? -3.853 -3.427 27.209 1.00 88.44 198 THR A N 1
ATOM 1350 C CA . THR A 1 198 ? -2.683 -2.819 26.566 1.00 88.44 198 THR A CA 1
ATOM 1351 C C . THR A 1 198 ? -3.096 -2.127 25.270 1.00 88.44 198 THR A C 1
ATOM 1353 O O . THR A 1 198 ? -3.791 -2.767 24.473 1.00 88.44 198 THR A O 1
ATOM 1356 N N . PRO A 1 199 ? -2.679 -0.866 25.030 1.00 88.69 199 PRO A N 1
ATOM 1357 C CA . PRO A 1 199 ? -2.882 -0.216 23.743 1.00 88.69 199 PRO A CA 1
ATOM 1358 C C . PRO A 1 199 ? -2.410 -1.113 22.597 1.00 88.69 199 PRO A C 1
ATOM 1360 O O . PRO A 1 199 ? -1.390 -1.799 22.743 1.00 88.69 199 PRO A O 1
ATOM 1363 N N . PRO A 1 200 ? -3.106 -1.105 21.452 1.00 88.81 200 PRO A N 1
ATOM 1364 C CA . PRO A 1 200 ? -2.650 -1.859 20.300 1.00 88.81 200 PRO A CA 1
ATOM 1365 C C . PRO A 1 200 ? -1.279 -1.327 19.835 1.00 88.81 200 PRO A C 1
ATOM 1367 O O . PRO A 1 200 ? -1.070 -0.106 19.823 1.00 88.81 200 PRO A O 1
ATOM 1370 N N . PRO A 1 201 ? -0.320 -2.200 19.472 1.00 86.38 201 PRO A N 1
ATOM 1371 C CA . PRO A 1 201 ? 0.954 -1.764 18.912 1.00 86.38 201 PRO A CA 1
ATOM 1372 C C . PRO A 1 201 ? 0.741 -1.008 17.596 1.00 86.38 201 PRO A C 1
ATOM 1374 O O . PRO A 1 201 ? -0.220 -1.268 16.869 1.00 86.38 201 PRO A O 1
ATOM 1377 N N . ALA A 1 202 ? 1.657 -0.095 17.270 1.00 85.69 202 ALA A N 1
ATOM 1378 C CA . ALA A 1 202 ? 1.693 0.535 15.953 1.00 85.69 202 ALA A CA 1
ATOM 1379 C C . ALA A 1 202 ? 1.852 -0.529 14.846 1.00 85.69 202 ALA A C 1
ATOM 1381 O O . ALA A 1 202 ? 2.513 -1.551 15.079 1.00 85.69 202 ALA A O 1
ATOM 1382 N N . PRO A 1 203 ? 1.260 -0.319 13.655 1.00 86.94 203 PRO A N 1
ATOM 1383 C CA . PRO A 1 203 ? 1.482 -1.219 12.540 1.00 86.94 203 PRO A CA 1
ATOM 1384 C C . PRO A 1 203 ? 2.950 -1.187 12.116 1.00 86.94 203 PRO A C 1
ATOM 1386 O O . PRO A 1 203 ? 3.558 -0.120 12.029 1.00 86.94 203 PRO A O 1
ATOM 1389 N N . VAL A 1 204 ? 3.518 -2.355 11.816 1.00 83.06 204 VAL A N 1
ATOM 1390 C CA . VAL A 1 204 ? 4.851 -2.437 11.211 1.00 83.06 204 VAL A CA 1
ATOM 1391 C C . VAL A 1 204 ? 4.689 -2.291 9.706 1.00 83.06 204 VAL A C 1
ATOM 1393 O O . VAL A 1 204 ? 4.292 -3.231 9.021 1.00 83.06 204 VAL A O 1
ATOM 1396 N N . ILE A 1 205 ? 4.978 -1.096 9.202 1.00 85.12 205 ILE A N 1
ATOM 1397 C CA . ILE A 1 205 ? 5.077 -0.834 7.767 1.00 85.12 205 ILE A CA 1
ATOM 1398 C C . ILE A 1 205 ? 6.509 -1.160 7.321 1.00 85.12 205 ILE A C 1
ATOM 1400 O O . ILE A 1 205 ? 7.449 -0.821 8.047 1.00 85.12 205 ILE A O 1
ATOM 1404 N N . PRO A 1 206 ? 6.713 -1.820 6.165 1.00 85.00 206 PRO A N 1
ATOM 1405 C CA . PRO A 1 206 ? 8.045 -1.980 5.594 1.00 85.00 206 PRO A CA 1
ATOM 1406 C C . PRO A 1 206 ? 8.759 -0.629 5.497 1.00 85.00 206 PRO A C 1
ATOM 1408 O O . PRO A 1 206 ? 8.151 0.362 5.091 1.00 85.00 206 PRO A O 1
ATOM 1411 N N . SER A 1 207 ? 10.044 -0.583 5.848 1.00 87.12 207 SER A N 1
ATOM 1412 C CA . SER A 1 207 ? 10.861 0.599 5.565 1.00 87.12 207 SER A CA 1
ATOM 1413 C C . SER A 1 207 ? 10.933 0.848 4.059 1.00 87.12 207 SER A C 1
ATOM 1415 O O . SER A 1 207 ? 10.753 -0.086 3.267 1.00 87.12 207 SER A O 1
ATOM 1417 N N . TRP A 1 208 ? 11.253 2.085 3.675 1.00 93.06 208 TRP A N 1
ATOM 1418 C CA . TRP A 1 208 ? 11.575 2.407 2.291 1.00 93.06 208 TRP A CA 1
ATOM 1419 C C . TRP A 1 208 ? 12.633 1.445 1.741 1.00 93.06 208 TRP A C 1
ATOM 1421 O O . TRP A 1 208 ? 13.592 1.087 2.433 1.00 93.06 208 TRP A O 1
ATOM 1431 N N . VAL A 1 209 ? 12.437 1.016 0.496 1.00 94.06 209 VAL A N 1
ATOM 1432 C CA . VAL A 1 209 ? 13.351 0.124 -0.209 1.00 94.06 209 VAL A CA 1
ATOM 1433 C C . VAL A 1 209 ? 14.008 0.879 -1.354 1.00 94.06 209 VAL A C 1
ATOM 1435 O O . VAL A 1 209 ? 13.341 1.291 -2.308 1.00 94.06 209 VAL A O 1
ATOM 1438 N N . ASP A 1 210 ? 15.329 1.009 -1.279 1.00 94.25 210 ASP A N 1
ATOM 1439 C CA . ASP A 1 210 ? 16.131 1.626 -2.330 1.00 94.25 210 ASP A CA 1
ATOM 1440 C C . ASP A 1 210 ? 16.195 0.680 -3.539 1.00 94.25 210 ASP A C 1
ATOM 1442 O O . ASP A 1 210 ? 16.643 -0.467 -3.432 1.00 94.25 210 ASP A O 1
ATOM 1446 N N . VAL A 1 211 ? 15.737 1.143 -4.704 1.00 94.31 211 VAL A N 1
ATOM 1447 C CA . VAL A 1 211 ? 15.819 0.395 -5.967 1.00 94.31 211 VAL A CA 1
ATOM 1448 C C . VAL A 1 211 ? 16.867 1.063 -6.853 1.00 94.31 211 VAL A C 1
ATOM 1450 O O . VAL A 1 211 ? 16.545 1.998 -7.599 1.00 94.31 211 VAL A O 1
ATOM 1453 N N . PRO A 1 212 ? 18.128 0.598 -6.795 1.00 92.56 212 PRO A N 1
ATOM 1454 C CA . PRO A 1 212 ? 19.206 1.224 -7.532 1.00 92.56 212 PRO A CA 1
ATOM 1455 C C . PRO A 1 212 ? 19.174 0.834 -9.008 1.00 92.56 212 PRO A C 1
ATOM 1457 O O . PRO A 1 212 ? 18.832 -0.286 -9.390 1.00 92.56 212 PRO A O 1
ATOM 1460 N N . TYR A 1 213 ? 19.627 1.767 -9.833 1.00 91.81 213 TYR A N 1
ATOM 1461 C CA . TYR A 1 213 ? 20.042 1.541 -11.208 1.00 91.81 213 TYR A CA 1
ATOM 1462 C C . TYR A 1 213 ? 21.101 2.605 -11.538 1.00 91.81 213 TYR A C 1
ATOM 1464 O O . TYR A 1 213 ? 20.765 3.751 -11.871 1.00 91.81 213 TYR A O 1
ATOM 1472 N N . PRO A 1 214 ? 22.391 2.285 -11.354 1.00 80.50 214 PRO A N 1
ATOM 1473 C CA . PRO A 1 214 ? 23.432 3.297 -11.298 1.00 80.50 214 PRO A CA 1
ATOM 1474 C C . PRO A 1 214 ? 23.722 3.896 -12.678 1.00 80.50 214 PRO A C 1
ATOM 1476 O O . PRO A 1 214 ? 24.197 3.200 -13.569 1.00 80.50 214 PRO A O 1
ATOM 1479 N N . TYR A 1 215 ? 23.502 5.212 -12.786 1.00 68.25 215 TYR A N 1
ATOM 1480 C CA . TYR A 1 215 ? 23.917 6.151 -13.845 1.00 68.25 215 TYR A CA 1
ATOM 1481 C C . TYR A 1 215 ? 23.609 5.768 -15.309 1.00 68.25 215 TYR A C 1
ATOM 1483 O O . TYR A 1 215 ? 23.230 4.654 -15.656 1.00 68.25 215 TYR A O 1
ATOM 1491 N N . ALA A 1 216 ? 23.775 6.728 -16.223 1.00 67.38 216 ALA A N 1
ATOM 1492 C CA . ALA A 1 216 ? 23.743 6.438 -17.655 1.00 67.38 216 ALA A CA 1
ATOM 1493 C C . ALA A 1 216 ? 24.894 5.487 -18.049 1.00 67.38 216 ALA A C 1
ATOM 1495 O O . ALA A 1 216 ? 25.907 5.382 -17.350 1.00 67.38 216 ALA A O 1
ATOM 1496 N N . SER A 1 217 ? 24.731 4.784 -19.171 1.00 63.50 217 SER A N 1
ATOM 1497 C CA . SER A 1 217 ? 25.763 3.910 -19.745 1.00 63.50 217 SER A CA 1
ATOM 1498 C C . SER A 1 217 ? 27.129 4.627 -19.814 1.00 63.50 217 SER A C 1
ATOM 1500 O O . SER A 1 217 ? 27.156 5.813 -20.158 1.00 63.50 217 SER A O 1
ATOM 1502 N N . PRO A 1 218 ? 28.260 3.966 -19.478 1.00 67.38 218 PRO A N 1
ATOM 1503 C CA . PRO A 1 218 ? 28.446 2.511 -19.346 1.00 67.38 218 PRO A CA 1
ATOM 1504 C C . PRO A 1 218 ? 28.298 1.931 -17.928 1.00 67.38 218 PRO A C 1
ATOM 1506 O O . PRO A 1 218 ? 28.323 0.711 -17.776 1.00 67.38 218 PRO A O 1
ATOM 1509 N N . ALA A 1 219 ? 28.148 2.755 -16.887 1.00 73.94 219 ALA A N 1
ATOM 1510 C CA . ALA A 1 219 ? 28.125 2.269 -15.500 1.00 73.94 219 ALA A CA 1
ATOM 1511 C C . ALA A 1 219 ? 26.915 1.359 -15.200 1.00 73.94 219 ALA A C 1
ATOM 1513 O O . ALA A 1 219 ? 27.060 0.346 -14.513 1.00 73.94 219 ALA A O 1
ATOM 1514 N N . SER A 1 220 ? 25.752 1.663 -15.782 1.00 80.19 220 SER A N 1
ATOM 1515 C CA . SER A 1 220 ? 24.538 0.844 -15.652 1.00 80.19 220 SER A CA 1
ATOM 1516 C C . SER A 1 220 ? 24.680 -0.539 -16.277 1.00 80.19 220 SER A C 1
ATOM 1518 O O . SER A 1 220 ? 24.170 -1.502 -15.713 1.00 80.19 220 SER A O 1
ATOM 1520 N N . ALA A 1 221 ? 25.425 -0.665 -17.379 1.00 84.12 221 ALA A N 1
ATOM 1521 C CA . ALA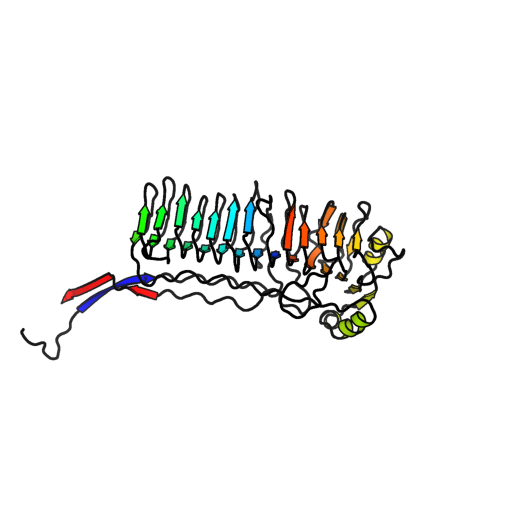 A 1 221 ? 25.610 -1.946 -18.058 1.00 84.12 221 ALA A CA 1
ATOM 1522 C C . ALA A 1 221 ? 26.383 -2.947 -17.186 1.00 84.12 221 ALA A C 1
ATOM 1524 O O . ALA A 1 221 ? 26.019 -4.119 -17.102 1.00 84.12 221 ALA A O 1
ATOM 1525 N N . ALA A 1 222 ? 27.421 -2.484 -16.482 1.00 86.81 222 ALA A N 1
ATOM 1526 C CA . ALA A 1 222 ? 28.174 -3.325 -15.553 1.00 86.81 222 ALA A CA 1
ATOM 1527 C C . ALA A 1 222 ? 27.304 -3.790 -14.374 1.00 86.81 222 ALA A C 1
ATOM 1529 O O . ALA A 1 222 ? 27.321 -4.971 -14.027 1.00 86.81 222 ALA A O 1
ATOM 1530 N N . TRP A 1 223 ? 26.505 -2.886 -13.797 1.00 89.88 223 TRP A N 1
ATOM 1531 C CA . TRP A 1 223 ? 25.561 -3.238 -12.735 1.00 89.88 223 TRP A CA 1
ATOM 1532 C C . TRP A 1 223 ? 24.505 -4.234 -13.221 1.00 89.88 223 TRP A C 1
ATOM 1534 O O . TRP A 1 223 ? 24.258 -5.246 -12.557 1.00 89.88 223 TRP A O 1
ATOM 1544 N N . PHE A 1 224 ? 23.939 -4.000 -14.410 1.00 92.75 224 PHE A N 1
ATOM 1545 C CA . PHE A 1 224 ? 22.907 -4.847 -14.996 1.00 92.75 224 PHE A CA 1
ATOM 1546 C C . PHE A 1 224 ? 23.373 -6.299 -15.113 1.00 92.75 224 PHE A C 1
ATOM 1548 O O . PHE A 1 224 ? 22.621 -7.200 -14.742 1.00 92.75 224 PHE A O 1
ATOM 1555 N N . LEU A 1 225 ? 24.621 -6.539 -15.532 1.00 92.88 225 LEU A N 1
ATOM 1556 C CA . LEU A 1 225 ? 25.194 -7.888 -15.641 1.00 92.88 225 LEU A CA 1
ATOM 1557 C C . LEU A 1 225 ? 25.176 -8.680 -14.323 1.00 92.88 225 LEU A C 1
ATOM 1559 O O . LEU A 1 225 ? 25.108 -9.907 -14.363 1.00 92.88 225 LEU A O 1
ATOM 1563 N N . THR A 1 226 ? 25.209 -7.996 -13.177 1.00 92.19 226 THR A N 1
ATOM 1564 C CA . THR A 1 226 ? 25.134 -8.605 -11.835 1.00 92.19 226 THR A CA 1
ATOM 1565 C C . THR A 1 226 ? 23.744 -8.542 -11.197 1.00 92.19 226 THR A C 1
ATOM 1567 O O . THR A 1 226 ? 23.543 -9.061 -10.102 1.00 92.19 226 THR A O 1
ATOM 1570 N N . SER A 1 227 ? 22.777 -7.906 -11.859 1.00 93.62 227 SER A N 1
ATOM 1571 C CA . SER A 1 227 ? 21.436 -7.691 -11.317 1.00 93.62 227 SER A CA 1
ATOM 1572 C C . SER A 1 227 ? 20.553 -8.943 -11.403 1.00 93.62 227 SER A C 1
ATOM 1574 O O . SER A 1 227 ? 20.718 -9.803 -12.276 1.00 93.62 227 SER A O 1
ATOM 1576 N N . THR A 1 228 ? 19.522 -9.003 -10.556 1.00 94.56 228 THR A N 1
ATOM 1577 C CA . THR A 1 228 ? 18.484 -10.045 -10.633 1.00 94.56 228 THR A CA 1
ATOM 1578 C C . THR A 1 228 ? 17.736 -10.019 -11.968 1.00 94.56 228 THR A C 1
ATOM 1580 O O . THR A 1 228 ? 17.326 -11.073 -12.446 1.00 94.56 228 THR A O 1
ATOM 1583 N N . TRP A 1 229 ? 17.614 -8.856 -12.620 1.00 95.56 229 TRP A N 1
ATOM 1584 C CA . TRP A 1 229 ? 17.042 -8.749 -13.966 1.00 95.56 229 TRP A CA 1
ATOM 1585 C C . TRP A 1 229 ? 17.797 -9.627 -14.964 1.00 95.56 229 TRP A C 1
ATOM 1587 O O . TRP A 1 229 ? 17.188 -10.448 -15.653 1.00 95.56 229 TRP A O 1
ATOM 1597 N N . LYS A 1 230 ? 19.132 -9.523 -14.996 1.00 96.25 230 LYS A N 1
ATOM 1598 C CA . LYS A 1 230 ? 19.958 -10.368 -15.863 1.00 96.25 230 LYS A CA 1
ATOM 1599 C C . LYS A 1 230 ? 19.844 -11.844 -15.489 1.00 96.25 230 LYS A C 1
ATOM 1601 O O . LYS A 1 230 ? 19.707 -12.679 -16.382 1.00 96.25 230 LYS A O 1
ATOM 1606 N N . GLY A 1 231 ? 19.846 -12.157 -14.191 1.00 95.56 231 GLY A N 1
ATOM 1607 C CA . GLY A 1 231 ? 19.638 -13.520 -13.686 1.00 95.56 231 GLY A CA 1
ATOM 1608 C C . GLY A 1 231 ? 18.290 -14.133 -14.095 1.00 95.56 231 GLY A C 1
ATOM 1609 O O . GLY A 1 231 ? 18.206 -15.338 -14.306 1.00 95.56 231 GLY A O 1
ATOM 1610 N N . GLN A 1 232 ? 17.256 -13.307 -14.282 1.00 95.62 232 GLN A N 1
ATOM 1611 C CA . GLN A 1 232 ? 15.932 -13.707 -14.778 1.00 95.62 232 GLN A CA 1
ATOM 1612 C C . GLN A 1 232 ? 15.813 -13.699 -16.314 1.00 95.62 232 GLN A C 1
ATOM 1614 O O . GLN A 1 232 ? 14.719 -13.868 -16.849 1.00 95.62 232 GLN A O 1
ATOM 1619 N N . GLY A 1 233 ? 16.921 -13.515 -17.038 1.00 96.19 233 GLY A N 1
ATOM 1620 C CA . GLY A 1 233 ? 16.955 -13.595 -18.498 1.00 96.19 233 GLY A CA 1
ATOM 1621 C C . GLY A 1 233 ? 16.588 -12.303 -19.224 1.00 96.19 233 GLY A C 1
ATOM 1622 O O . GLY A 1 233 ? 16.405 -12.343 -20.440 1.00 96.19 233 GLY A O 1
ATOM 1623 N N . TYR A 1 234 ? 16.510 -11.163 -18.526 1.00 97.38 234 TYR A N 1
ATOM 1624 C CA . TYR A 1 234 ? 16.328 -9.883 -19.204 1.00 97.38 234 TYR A CA 1
ATOM 1625 C C . TYR A 1 234 ? 17.569 -9.518 -20.025 1.00 97.38 234 TYR A C 1
ATOM 1627 O O . TYR A 1 234 ? 18.712 -9.830 -19.660 1.00 97.38 234 TYR A O 1
ATOM 1635 N N . VAL A 1 235 ? 17.344 -8.804 -21.122 1.00 96.00 235 VAL A N 1
ATOM 1636 C CA . VAL A 1 235 ? 18.387 -8.096 -21.872 1.00 96.00 235 VAL A CA 1
ATOM 1637 C C . VAL A 1 235 ? 18.292 -6.601 -21.588 1.00 96.00 235 VAL A C 1
ATOM 1639 O O . VAL A 1 235 ? 17.192 -6.073 -21.468 1.00 96.00 235 VAL A O 1
ATOM 1642 N N . GLU A 1 236 ? 19.424 -5.914 -21.457 1.00 93.31 236 GLU A N 1
ATOM 1643 C CA . GLU A 1 236 ? 19.431 -4.451 -21.397 1.00 93.31 236 GLU A CA 1
ATOM 1644 C C . GLU A 1 236 ? 19.624 -3.907 -22.807 1.00 93.31 236 GLU A C 1
ATOM 1646 O O . GLU A 1 236 ? 20.518 -4.350 -23.534 1.00 93.31 236 GLU A O 1
ATOM 1651 N N . ILE A 1 237 ? 18.807 -2.925 -23.172 1.00 90.94 237 ILE A N 1
ATOM 1652 C CA . ILE A 1 237 ? 19.041 -2.090 -24.342 1.00 90.94 237 ILE A CA 1
ATOM 1653 C C . ILE A 1 237 ? 19.066 -0.622 -23.909 1.00 90.94 237 ILE A C 1
ATOM 1655 O O . ILE A 1 237 ? 18.215 -0.197 -23.120 1.00 90.94 237 ILE A O 1
ATOM 1659 N N . PRO A 1 238 ? 20.028 0.183 -24.392 1.00 88.50 238 PRO A N 1
ATOM 1660 C CA . PRO A 1 238 ? 19.965 1.618 -24.179 1.00 88.50 238 PRO A CA 1
ATOM 1661 C C . PRO A 1 238 ? 18.743 2.177 -24.906 1.00 88.50 238 PRO A C 1
ATOM 1663 O O . PRO A 1 238 ? 18.333 1.658 -25.948 1.00 88.50 238 PRO A O 1
ATOM 1666 N N . TRP A 1 239 ? 18.189 3.271 -24.392 1.00 87.38 239 TRP A N 1
ATOM 1667 C CA . TRP A 1 239 ? 17.215 4.060 -25.131 1.00 87.38 239 TRP A CA 1
ATOM 1668 C C . TRP A 1 239 ? 17.878 4.600 -26.397 1.00 87.38 239 TRP A C 1
ATOM 1670 O O . TRP A 1 239 ? 18.621 5.584 -26.371 1.00 87.38 239 TRP A O 1
ATOM 1680 N N . GLY A 1 240 ? 17.638 3.899 -27.500 1.00 69.62 240 GLY A N 1
ATOM 1681 C CA . GLY A 1 240 ? 18.194 4.185 -28.816 1.00 69.62 240 GLY A CA 1
ATOM 1682 C C . GLY A 1 240 ? 17.239 4.960 -29.714 1.00 69.62 240 GLY A C 1
ATOM 1683 O O . GLY A 1 240 ? 17.401 4.863 -30.925 1.00 69.62 240 GLY A O 1
ATOM 1684 N N . GLY A 1 241 ? 16.246 5.655 -29.132 1.00 56.12 241 GLY A N 1
ATOM 1685 C CA . GLY A 1 241 ? 15.119 6.296 -29.815 1.00 56.12 241 GLY A CA 1
ATOM 1686 C C . GLY A 1 241 ? 15.466 6.790 -31.217 1.00 56.12 241 GLY A C 1
ATOM 1687 O O . GLY A 1 241 ? 16.319 7.661 -31.396 1.00 56.12 241 GLY A O 1
ATOM 1688 N N . ALA A 1 242 ? 14.814 6.204 -32.215 1.00 47.47 242 ALA A N 1
ATOM 1689 C CA . ALA A 1 242 ? 14.694 6.810 -33.523 1.00 47.47 242 ALA A CA 1
ATOM 1690 C C . ALA A 1 242 ? 13.303 7.466 -33.562 1.00 47.47 242 ALA A C 1
ATOM 1692 O O . ALA A 1 242 ? 12.330 6.720 -33.502 1.00 47.47 242 ALA A O 1
ATOM 1693 N N . PRO A 1 243 ? 13.196 8.806 -33.672 1.00 51.59 243 PRO A N 1
ATOM 1694 C CA . PRO A 1 243 ? 14.268 9.787 -33.519 1.00 51.59 243 PRO A CA 1
ATOM 1695 C C . PRO A 1 243 ? 14.642 9.988 -32.041 1.00 51.59 243 PRO A C 1
ATOM 1697 O O . PRO A 1 243 ? 13.929 9.559 -31.143 1.00 51.59 243 PRO A O 1
ATOM 1700 N N . ALA A 1 244 ? 15.761 10.673 -31.793 1.00 62.19 244 ALA A N 1
ATOM 1701 C CA . ALA A 1 244 ? 16.383 10.915 -30.484 1.00 62.19 244 ALA A CA 1
ATOM 1702 C C . ALA A 1 244 ? 15.538 11.739 -29.479 1.00 62.19 244 ALA A C 1
ATOM 1704 O O . ALA A 1 244 ? 16.080 12.434 -28.619 1.00 62.19 244 ALA A O 1
ATOM 1705 N N . SER A 1 245 ? 14.210 11.722 -29.591 1.00 78.12 245 SER A N 1
ATOM 1706 C CA . SER A 1 245 ? 13.313 12.275 -28.594 1.00 78.12 245 SER A CA 1
ATOM 1707 C C . SER A 1 245 ? 13.189 11.328 -27.407 1.00 78.12 245 SER A C 1
ATOM 1709 O O . SER A 1 245 ? 12.924 10.137 -27.543 1.00 78.12 245 SER A O 1
ATOM 1711 N N . CYS A 1 246 ? 13.313 11.892 -26.213 1.00 89.75 246 CYS A N 1
ATOM 1712 C CA . CYS A 1 246 ? 12.948 11.254 -24.952 1.00 89.75 246 CYS A CA 1
ATOM 1713 C C . CYS A 1 246 ? 11.429 11.248 -24.764 1.00 89.75 246 CYS A C 1
ATOM 1715 O O . CYS A 1 246 ? 10.887 11.745 -23.780 1.00 89.75 246 CYS A O 1
ATOM 1717 N N . SER A 1 247 ? 10.744 10.766 -25.796 1.00 90.12 247 SER A N 1
ATOM 1718 C CA . SER A 1 247 ? 9.302 10.779 -25.925 1.00 90.12 247 SER A CA 1
ATOM 1719 C C . SER A 1 247 ? 8.879 9.529 -26.677 1.00 90.12 247 SER A C 1
ATOM 1721 O O . SER A 1 247 ? 9.408 9.254 -27.751 1.00 90.12 247 SER A O 1
ATOM 1723 N N . ILE A 1 248 ? 7.945 8.776 -26.111 1.00 89.44 248 ILE A N 1
ATOM 1724 C CA . ILE A 1 248 ? 7.301 7.662 -26.792 1.00 89.44 248 ILE A CA 1
ATOM 1725 C C . ILE A 1 248 ? 6.273 8.259 -27.749 1.00 89.44 248 ILE A C 1
ATOM 1727 O O . ILE A 1 248 ? 5.288 8.865 -27.312 1.00 89.44 248 ILE A O 1
ATOM 1731 N N . LYS A 1 249 ? 6.516 8.081 -29.047 1.00 89.62 249 LYS A N 1
ATOM 1732 C CA . LYS A 1 249 ? 5.594 8.391 -30.140 1.00 89.62 249 LYS A CA 1
ATOM 1733 C C . LYS A 1 249 ? 5.244 7.099 -30.873 1.00 89.62 249 LYS A C 1
ATOM 1735 O O . LYS A 1 249 ? 5.520 5.999 -30.403 1.00 89.62 249 LYS A O 1
ATOM 1740 N N . ASN A 1 250 ? 4.654 7.212 -32.060 1.00 89.00 250 ASN A N 1
ATOM 1741 C CA . ASN A 1 250 ? 4.282 6.044 -32.861 1.00 89.00 250 ASN A CA 1
ATOM 1742 C C . ASN A 1 250 ? 5.475 5.171 -33.286 1.00 89.00 250 ASN A C 1
ATOM 1744 O O . ASN A 1 250 ? 5.305 3.964 -33.437 1.00 89.00 250 ASN A O 1
ATOM 1748 N N . LEU A 1 251 ? 6.661 5.756 -33.492 1.00 87.50 251 LEU A N 1
ATOM 1749 C CA . LEU A 1 251 ? 7.842 4.988 -33.894 1.00 87.50 251 LEU A CA 1
ATOM 1750 C C . LEU A 1 251 ? 8.431 4.217 -32.705 1.00 87.50 251 LEU A C 1
ATOM 1752 O O . LEU A 1 251 ? 8.734 3.034 -32.832 1.00 87.50 251 LEU A O 1
ATOM 1756 N N . GLU A 1 252 ? 8.512 4.849 -31.535 1.00 89.06 252 GLU A N 1
ATOM 1757 C CA . GLU A 1 252 ? 8.951 4.212 -30.294 1.00 89.06 252 GLU A CA 1
ATOM 1758 C C . GLU A 1 252 ? 7.948 3.160 -29.812 1.00 89.06 252 GLU A C 1
ATOM 1760 O O . GLU A 1 252 ? 8.364 2.100 -29.359 1.00 89.06 252 GLU A O 1
ATOM 1765 N N . ALA A 1 253 ? 6.643 3.408 -29.967 1.00 88.62 253 ALA A N 1
ATOM 1766 C CA . ALA A 1 253 ? 5.603 2.413 -29.719 1.00 88.62 253 ALA A CA 1
ATOM 1767 C C . ALA A 1 253 ? 5.838 1.153 -30.568 1.00 88.62 253 ALA A C 1
ATOM 1769 O O . ALA A 1 253 ? 5.969 0.067 -30.014 1.00 88.62 253 ALA A O 1
ATOM 1770 N N . ALA A 1 254 ? 6.005 1.296 -31.889 1.00 89.50 254 ALA A N 1
ATOM 1771 C CA . ALA A 1 254 ? 6.286 0.168 -32.784 1.00 89.50 254 ALA A CA 1
ATOM 1772 C C . ALA A 1 254 ? 7.613 -0.545 -32.454 1.00 89.50 254 ALA A C 1
ATOM 1774 O O . ALA A 1 254 ? 7.723 -1.764 -32.580 1.00 89.50 254 ALA A O 1
ATOM 1775 N N . TRP A 1 255 ? 8.628 0.198 -32.008 1.00 89.12 255 TRP A N 1
ATOM 1776 C CA . TRP A 1 255 ? 9.880 -0.386 -31.526 1.00 89.12 255 TRP A CA 1
ATOM 1777 C C . TRP A 1 255 ? 9.681 -1.208 -30.248 1.00 89.12 255 TRP A C 1
ATOM 1779 O O . TRP A 1 255 ? 10.216 -2.311 -30.152 1.00 89.12 255 TRP A O 1
ATOM 1789 N N . MET A 1 256 ? 8.886 -0.716 -29.296 1.00 90.00 256 MET A N 1
ATOM 1790 C CA . MET A 1 256 ? 8.534 -1.464 -28.088 1.00 90.00 256 MET A CA 1
ATOM 1791 C C . MET A 1 256 ? 7.728 -2.729 -28.412 1.00 90.00 256 MET A C 1
ATOM 1793 O O . MET A 1 256 ? 7.950 -3.759 -27.779 1.00 90.00 256 MET A O 1
ATOM 1797 N N . GLU A 1 257 ? 6.849 -2.696 -29.417 1.00 91.88 257 GLU A N 1
ATOM 1798 C CA . GLU A 1 257 ? 6.118 -3.884 -29.892 1.00 91.88 257 GLU A CA 1
ATOM 1799 C C . GLU A 1 257 ? 7.046 -4.949 -30.493 1.00 91.88 257 GLU A C 1
ATOM 1801 O O . GLU A 1 257 ? 6.806 -6.146 -30.349 1.00 91.88 257 GLU A O 1
ATOM 1806 N N . ALA A 1 258 ? 8.157 -4.545 -31.114 1.00 92.19 258 ALA A N 1
ATOM 1807 C CA . ALA A 1 258 ? 9.139 -5.481 -31.659 1.00 92.19 258 ALA A CA 1
ATOM 1808 C C . ALA A 1 258 ? 9.941 -6.238 -30.575 1.00 92.19 258 ALA A C 1
ATOM 1810 O O . ALA A 1 258 ? 10.692 -7.166 -30.893 1.00 92.19 258 ALA A O 1
ATOM 1811 N N . ILE A 1 259 ? 9.804 -5.867 -29.296 1.00 93.38 259 ILE A N 1
ATOM 1812 C CA . ILE A 1 259 ? 10.483 -6.528 -28.180 1.00 93.38 259 ILE A CA 1
ATOM 1813 C C . ILE A 1 259 ? 9.781 -7.850 -27.848 1.00 93.38 259 ILE A C 1
ATOM 1815 O O . ILE A 1 259 ? 8.702 -7.886 -27.257 1.00 93.38 259 ILE A O 1
ATOM 1819 N N . VAL A 1 260 ? 10.447 -8.958 -28.173 1.00 95.56 260 VAL A N 1
ATOM 1820 C CA . VAL A 1 260 ? 9.929 -10.329 -27.987 1.00 95.56 260 VAL A CA 1
ATOM 1821 C C . VAL A 1 260 ? 10.623 -11.119 -26.874 1.00 95.56 260 VAL A C 1
ATOM 1823 O O . VAL A 1 260 ? 10.274 -12.269 -26.615 1.00 95.56 260 VAL A O 1
ATOM 1826 N N . VAL A 1 261 ? 11.595 -10.515 -26.190 1.00 96.00 261 VAL A N 1
ATOM 1827 C CA . VAL A 1 261 ? 12.279 -11.090 -25.021 1.00 96.00 261 VAL A CA 1
ATOM 1828 C C . VAL A 1 261 ? 12.188 -10.127 -23.837 1.00 96.00 261 VAL A C 1
ATOM 1830 O O . VAL A 1 261 ? 12.118 -8.916 -24.063 1.00 96.00 261 VAL A O 1
ATOM 1833 N N . PRO A 1 262 ? 12.180 -10.610 -22.579 1.00 97.75 262 PRO A N 1
ATOM 1834 C CA . PRO A 1 262 ? 12.168 -9.730 -21.414 1.00 97.75 262 PRO A CA 1
ATOM 1835 C C . PRO A 1 262 ? 13.297 -8.699 -21.494 1.00 97.75 262 PRO A C 1
ATOM 1837 O O . PRO A 1 262 ? 14.451 -9.063 -21.715 1.00 97.75 262 PRO A O 1
ATOM 1840 N N . THR A 1 263 ? 12.970 -7.415 -21.369 1.00 96.62 263 THR A N 1
ATOM 1841 C CA . THR A 1 263 ? 13.913 -6.334 -21.692 1.00 96.62 263 THR A CA 1
ATOM 1842 C C . THR A 1 263 ? 13.880 -5.219 -20.657 1.00 96.62 263 THR A C 1
ATOM 1844 O O . THR A 1 263 ? 12.813 -4.786 -20.228 1.00 96.62 263 THR A O 1
ATOM 1847 N N . VAL A 1 264 ? 15.060 -4.744 -20.264 1.00 96.00 264 VAL A N 1
ATOM 1848 C CA . VAL A 1 264 ? 15.247 -3.490 -19.537 1.00 96.00 264 VAL A CA 1
ATOM 1849 C C . VAL A 1 264 ? 15.693 -2.429 -20.535 1.00 96.00 264 VAL A C 1
ATOM 1851 O O . VAL A 1 264 ? 16.735 -2.548 -21.174 1.00 96.00 264 VAL A O 1
ATOM 1854 N N . ILE A 1 265 ? 14.891 -1.387 -20.679 1.00 93.94 265 ILE A N 1
ATOM 1855 C CA . ILE A 1 265 ? 15.184 -0.215 -21.484 1.00 93.94 265 ILE A CA 1
ATOM 1856 C C . ILE A 1 265 ? 15.809 0.834 -20.568 1.00 93.94 265 ILE A C 1
ATOM 1858 O O . ILE A 1 265 ? 15.149 1.396 -19.693 1.00 93.94 265 ILE A O 1
ATOM 1862 N N . ASN A 1 266 ? 17.089 1.116 -20.784 1.00 93.31 266 ASN A N 1
ATOM 1863 C CA . ASN A 1 266 ? 17.830 2.114 -20.027 1.00 93.31 266 ASN A CA 1
ATOM 1864 C C . ASN A 1 266 ? 17.738 3.484 -20.710 1.00 93.31 266 ASN A C 1
ATOM 1866 O O . ASN A 1 266 ? 18.483 3.783 -21.645 1.00 93.31 266 ASN A O 1
ATOM 1870 N N . ALA A 1 267 ? 16.824 4.319 -20.222 1.00 93.06 267 ALA A N 1
ATOM 1871 C CA . ALA A 1 267 ? 16.572 5.680 -20.683 1.00 93.06 267 ALA A CA 1
ATOM 1872 C C . ALA A 1 267 ? 17.189 6.754 -19.772 1.00 93.06 267 ALA A C 1
ATOM 1874 O O . ALA A 1 267 ? 16.770 7.910 -19.787 1.00 93.06 267 ALA A O 1
ATOM 1875 N N . LEU A 1 268 ? 18.214 6.425 -18.978 1.00 91.88 268 LEU A N 1
ATOM 1876 C CA . LEU A 1 268 ? 18.893 7.412 -18.124 1.00 91.88 268 LEU A CA 1
ATOM 1877 C C . LEU A 1 268 ? 19.684 8.467 -18.919 1.00 91.88 268 LEU A C 1
ATOM 1879 O O . LEU A 1 268 ? 20.049 9.511 -18.370 1.00 91.88 268 LEU A O 1
ATOM 1883 N N . ASN A 1 269 ? 19.919 8.231 -20.215 1.00 88.94 269 ASN A N 1
ATOM 1884 C CA . ASN A 1 269 ? 20.433 9.228 -21.157 1.00 88.94 269 ASN A CA 1
ATOM 1885 C C . ASN A 1 269 ? 19.414 10.339 -21.474 1.00 88.94 269 ASN A C 1
ATOM 1887 O O . ASN A 1 269 ? 19.812 11.372 -22.009 1.00 88.94 269 ASN A O 1
ATOM 1891 N N . CYS A 1 270 ? 18.139 10.172 -21.113 1.00 90.56 270 CYS A N 1
ATOM 1892 C CA . CYS A 1 270 ? 17.121 11.200 -21.260 1.00 90.56 270 CYS A CA 1
ATOM 1893 C C . CYS A 1 270 ? 17.183 12.223 -20.118 1.00 90.56 270 CYS A C 1
ATOM 1895 O O . CYS A 1 270 ? 16.806 11.906 -18.986 1.00 90.56 270 CYS A O 1
ATOM 1897 N N . PRO A 1 271 ? 17.647 13.465 -20.374 1.00 88.31 271 PRO A N 1
ATOM 1898 C CA . PRO A 1 271 ? 17.950 14.421 -19.310 1.00 88.31 271 PRO A CA 1
ATOM 1899 C C . PRO A 1 271 ? 16.713 14.838 -18.509 1.00 88.31 271 PRO A C 1
ATOM 1901 O O . PRO A 1 271 ? 16.833 15.032 -17.304 1.00 88.31 271 PRO A O 1
ATOM 1904 N N . ASN A 1 272 ? 15.549 14.902 -19.164 1.00 90.75 272 ASN A N 1
ATOM 1905 C CA . ASN A 1 272 ? 14.268 15.303 -18.575 1.00 90.75 272 ASN A CA 1
ATOM 1906 C C . ASN A 1 272 ? 13.307 14.115 -18.375 1.00 90.75 272 ASN A C 1
ATOM 1908 O O . ASN A 1 272 ? 12.098 14.313 -18.265 1.00 90.75 272 ASN A O 1
ATOM 1912 N N . GLY A 1 273 ? 13.833 12.885 -18.392 1.00 93.19 273 GLY A N 1
ATOM 1913 C CA . GLY A 1 273 ? 13.026 11.667 -18.350 1.00 93.19 273 GLY A CA 1
ATOM 1914 C C . GLY A 1 273 ? 12.271 11.385 -19.649 1.00 93.19 273 GLY A C 1
ATOM 1915 O O . GLY A 1 273 ? 12.618 11.916 -20.703 1.00 93.19 273 GLY A O 1
ATOM 1916 N N . ILE A 1 274 ? 11.271 10.508 -19.565 1.00 94.19 274 ILE A N 1
ATOM 1917 C CA . ILE A 1 274 ? 10.465 10.035 -20.695 1.00 94.19 274 ILE A CA 1
ATOM 1918 C C . ILE A 1 274 ? 9.086 10.685 -20.672 1.00 94.19 274 ILE A C 1
ATOM 1920 O O . ILE A 1 274 ? 8.416 10.709 -19.642 1.00 94.19 274 ILE A O 1
ATOM 1924 N N . THR A 1 275 ? 8.627 11.159 -21.827 1.00 93.38 275 THR A N 1
ATOM 1925 C CA . THR A 1 275 ? 7.240 11.599 -22.013 1.00 93.38 275 THR A CA 1
ATOM 1926 C C . THR A 1 275 ? 6.480 10.681 -22.966 1.00 93.38 275 THR A C 1
ATOM 1928 O O . THR A 1 275 ? 7.093 9.933 -23.722 1.00 93.38 275 THR A O 1
ATOM 1931 N N . THR A 1 276 ? 5.150 10.734 -22.976 1.00 90.75 276 THR A N 1
ATOM 1932 C CA . THR A 1 276 ? 4.349 10.170 -24.079 1.00 90.75 276 THR A CA 1
ATOM 1933 C C . THR A 1 276 ? 3.531 11.267 -24.754 1.00 90.75 276 THR A C 1
ATOM 1935 O O . THR A 1 276 ? 3.084 12.212 -24.096 1.00 90.75 276 THR A O 1
ATOM 1938 N N . GLU A 1 277 ? 3.350 11.168 -26.073 1.00 87.62 277 GLU A N 1
ATOM 1939 C CA . GLU A 1 277 ? 2.456 12.061 -26.822 1.00 87.62 277 GLU A CA 1
ATOM 1940 C C . GLU A 1 277 ? 0.991 11.613 -26.699 1.00 87.62 277 GLU A C 1
ATOM 1942 O O . GLU A 1 277 ? 0.688 10.426 -26.608 1.00 87.62 277 GLU A O 1
ATOM 1947 N N . SER A 1 278 ? 0.047 12.554 -26.749 1.00 85.44 278 SER A N 1
ATOM 1948 C CA . SER A 1 278 ? -1.388 12.230 -26.706 1.00 85.44 278 SER A CA 1
ATOM 1949 C C . SER A 1 278 ? -1.881 11.463 -27.940 1.00 85.44 278 SER A C 1
ATOM 1951 O O . SER A 1 278 ? -2.930 10.834 -27.897 1.00 85.44 278 SER A O 1
ATOM 1953 N N . SER A 1 279 ? -1.137 11.490 -29.047 1.00 86.62 279 SER A N 1
ATOM 1954 C CA . SER A 1 279 ? -1.491 10.806 -30.295 1.00 86.62 279 SER A CA 1
ATOM 1955 C C . SER A 1 279 ? -0.819 9.443 -30.478 1.00 86.62 279 SER A C 1
ATOM 1957 O O . SER A 1 279 ? -0.812 8.930 -31.602 1.00 86.62 279 SER A O 1
ATOM 1959 N N . ILE A 1 280 ? -0.205 8.870 -29.433 1.00 87.06 280 ILE A N 1
ATOM 1960 C CA . ILE A 1 280 ? 0.391 7.536 -29.559 1.00 87.06 280 ILE A CA 1
ATOM 1961 C C . ILE A 1 280 ? -0.676 6.479 -29.844 1.00 87.06 280 ILE A C 1
ATOM 1963 O O . ILE A 1 280 ? -1.782 6.520 -29.302 1.00 87.06 280 ILE A O 1
ATOM 1967 N N . LYS A 1 281 ? -0.332 5.513 -30.694 1.00 87.69 281 LYS A N 1
ATOM 1968 C CA . LYS A 1 281 ? -1.117 4.288 -30.860 1.00 87.69 281 LYS A CA 1
ATOM 1969 C C . LYS A 1 281 ? -0.999 3.396 -29.615 1.00 87.69 281 LYS A C 1
ATOM 1971 O O . LYS A 1 281 ? 0.021 3.478 -28.925 1.00 87.69 281 LYS A O 1
ATOM 1976 N N . PRO A 1 282 ? -2.000 2.534 -29.352 1.00 88.75 282 PRO A N 1
ATOM 1977 C CA . PRO A 1 282 ? -1.872 1.493 -28.343 1.00 88.75 282 PRO A CA 1
ATOM 1978 C C . PRO A 1 282 ? -0.607 0.659 -28.560 1.00 88.75 282 PRO A C 1
ATOM 1980 O O . PRO A 1 282 ? -0.276 0.362 -29.704 1.00 88.75 282 PRO A O 1
ATOM 1983 N N . ILE A 1 283 ? 0.068 0.283 -27.476 1.00 90.19 283 ILE A N 1
ATOM 1984 C CA . ILE A 1 283 ? 1.304 -0.504 -27.487 1.00 90.19 283 ILE A CA 1
ATOM 1985 C C . ILE A 1 283 ? 0.975 -1.963 -27.153 1.00 90.19 283 ILE A C 1
ATOM 1987 O O . ILE A 1 283 ? 0.516 -2.277 -26.050 1.00 90.19 283 ILE A O 1
ATOM 1991 N N . ALA A 1 284 ? 1.241 -2.873 -28.083 1.00 92.88 284 ALA A N 1
ATOM 1992 C CA . ALA A 1 284 ? 1.139 -4.315 -27.872 1.00 92.88 284 ALA A CA 1
ATOM 1993 C C . ALA A 1 284 ? 2.462 -4.909 -27.349 1.00 92.88 284 ALA A C 1
ATOM 1995 O O . ALA A 1 284 ? 3.395 -5.178 -28.103 1.00 92.88 284 ALA A O 1
ATOM 1996 N N . LEU A 1 285 ? 2.567 -5.163 -26.042 1.00 94.50 285 LEU A N 1
ATOM 1997 C CA . LEU A 1 285 ? 3.776 -5.760 -25.471 1.00 94.50 285 LEU A CA 1
ATOM 1998 C C . LEU A 1 285 ? 3.806 -7.276 -25.704 1.00 94.50 285 LEU A C 1
ATOM 2000 O O . LEU A 1 285 ? 2.952 -8.018 -25.215 1.00 94.50 285 LEU A O 1
ATOM 2004 N N . HIS A 1 286 ? 4.835 -7.756 -26.403 1.00 96.12 286 HIS A N 1
ATOM 2005 C CA . HIS A 1 286 ? 5.075 -9.187 -26.627 1.00 96.12 286 HIS A CA 1
ATOM 2006 C C . HIS A 1 286 ? 5.973 -9.826 -25.556 1.00 96.12 286 HIS A C 1
ATOM 2008 O O . HIS A 1 286 ? 6.047 -11.052 -25.458 1.00 96.12 286 HIS A O 1
ATOM 2014 N N . ALA A 1 287 ? 6.607 -9.013 -24.711 1.00 96.56 287 ALA A N 1
ATOM 2015 C CA . ALA A 1 287 ? 7.417 -9.447 -23.582 1.00 96.56 287 ALA A CA 1
ATOM 2016 C C . ALA A 1 287 ? 7.263 -8.506 -22.378 1.00 96.56 287 ALA A C 1
ATOM 2018 O O . ALA A 1 287 ? 6.627 -7.458 -22.452 1.00 96.56 287 ALA A O 1
ATOM 2019 N N . ASN A 1 288 ? 7.837 -8.910 -21.248 1.00 97.44 288 ASN A N 1
ATOM 2020 C CA . ASN A 1 288 ? 7.934 -8.078 -20.054 1.00 97.44 288 ASN A CA 1
ATOM 2021 C C . ASN A 1 288 ? 8.973 -6.970 -20.275 1.00 97.44 288 ASN A C 1
ATOM 2023 O O . ASN A 1 288 ? 10.090 -7.262 -20.706 1.00 97.44 288 ASN A O 1
ATOM 2027 N N . VAL A 1 289 ? 8.629 -5.721 -19.963 1.00 96.31 289 VAL A N 1
ATOM 2028 C CA . VAL A 1 289 ? 9.491 -4.563 -20.247 1.00 96.31 289 VAL A CA 1
ATOM 2029 C C . VAL A 1 289 ? 9.641 -3.694 -19.010 1.00 96.31 289 VAL A C 1
ATOM 2031 O O . VAL A 1 289 ? 8.650 -3.264 -18.437 1.00 96.31 289 VAL A O 1
ATOM 2034 N N . ALA A 1 290 ? 10.870 -3.388 -18.609 1.00 97.31 290 ALA A N 1
ATOM 2035 C CA . ALA A 1 290 ? 11.148 -2.353 -17.619 1.00 97.31 290 ALA A CA 1
ATOM 2036 C C . ALA A 1 290 ? 11.752 -1.135 -18.310 1.00 97.31 290 ALA A C 1
ATOM 2038 O O . ALA A 1 290 ? 12.667 -1.288 -19.109 1.00 97.31 290 ALA A O 1
ATOM 2039 N N . ILE A 1 291 ? 11.272 0.063 -18.003 1.00 95.88 291 ILE A N 1
ATOM 2040 C CA . ILE A 1 291 ? 11.850 1.320 -18.467 1.00 95.88 291 ILE A CA 1
ATOM 2041 C C . ILE A 1 291 ? 12.441 2.024 -17.255 1.00 95.88 291 ILE A C 1
ATOM 2043 O O . ILE A 1 291 ? 11.736 2.310 -16.285 1.00 95.88 291 ILE A O 1
ATOM 2047 N N . ILE A 1 292 ? 13.739 2.298 -17.327 1.00 96.38 292 ILE A N 1
ATOM 2048 C CA . ILE A 1 292 ? 14.476 3.019 -16.295 1.00 96.38 292 ILE A CA 1
ATOM 2049 C C . ILE A 1 292 ? 14.766 4.423 -16.811 1.00 96.38 292 ILE A C 1
ATOM 2051 O O . ILE A 1 292 ? 15.476 4.574 -17.804 1.00 96.38 292 ILE A O 1
ATOM 2055 N N . ALA A 1 293 ? 14.236 5.451 -16.158 1.00 95.50 293 ALA A N 1
ATOM 2056 C CA . ALA A 1 293 ? 14.423 6.840 -16.574 1.00 95.50 293 ALA A CA 1
ATOM 2057 C C . ALA A 1 293 ? 14.598 7.760 -15.364 1.00 95.50 293 ALA A C 1
ATOM 2059 O O . ALA A 1 293 ? 14.452 7.340 -14.223 1.00 95.50 293 ALA A O 1
ATOM 2060 N N . LYS A 1 294 ? 14.921 9.033 -15.613 1.00 95.25 294 LYS A N 1
ATOM 2061 C CA . LYS A 1 294 ? 14.996 10.037 -14.541 1.00 95.25 294 LYS A CA 1
ATOM 2062 C C . LYS A 1 294 ? 13.612 10.460 -14.053 1.00 95.25 294 LYS A C 1
ATOM 2064 O O . LYS A 1 294 ? 13.428 10.691 -12.879 1.00 95.25 294 LYS A O 1
ATOM 2069 N N . SER A 1 295 ? 12.627 10.519 -14.937 1.00 96.94 295 SER A N 1
ATOM 2070 C CA . SER A 1 295 ? 11.245 10.878 -14.613 1.00 96.94 295 SER A CA 1
ATOM 2071 C C . SER A 1 295 ? 10.317 10.358 -15.701 1.00 96.94 295 SER A C 1
ATOM 2073 O O . SER A 1 295 ? 10.782 9.965 -16.778 1.00 96.94 295 SER A O 1
ATOM 2075 N N . PHE A 1 296 ? 9.012 10.389 -15.444 1.00 96.25 296 PHE A N 1
ATOM 2076 C CA . PHE A 1 296 ? 8.005 10.014 -16.431 1.00 96.25 296 PHE A CA 1
ATOM 2077 C C . PHE A 1 296 ? 6.869 11.034 -16.464 1.00 96.25 296 PHE A C 1
ATOM 2079 O O . PHE A 1 296 ? 6.287 11.354 -15.434 1.00 96.25 296 PHE A O 1
ATOM 2086 N N . THR A 1 297 ? 6.506 11.491 -17.660 1.00 94.25 297 THR A N 1
ATOM 2087 C CA . THR A 1 297 ? 5.279 12.263 -17.892 1.00 94.25 297 THR A CA 1
ATOM 2088 C C . THR A 1 297 ? 4.448 11.553 -18.945 1.00 94.25 297 THR A C 1
ATOM 2090 O O . THR A 1 297 ? 4.638 11.729 -20.150 1.00 94.25 297 THR A O 1
ATOM 2093 N N . ILE A 1 298 ? 3.537 10.712 -18.479 1.00 91.00 298 ILE A N 1
ATOM 2094 C CA . ILE A 1 298 ? 2.714 9.854 -19.317 1.00 91.00 298 ILE A CA 1
ATOM 2095 C C . ILE A 1 298 ? 1.420 10.593 -19.643 1.00 91.00 298 ILE A C 1
ATOM 2097 O O . ILE A 1 298 ? 0.532 10.717 -18.797 1.00 91.00 298 ILE A O 1
ATOM 2101 N N . THR A 1 299 ? 1.338 11.099 -20.876 1.00 87.94 299 THR A N 1
ATOM 2102 C CA . THR A 1 299 ? 0.137 11.754 -21.402 1.00 87.94 299 THR A CA 1
ATOM 2103 C C . THR A 1 299 ? -0.942 10.766 -21.816 1.00 87.94 299 THR A C 1
ATOM 2105 O O . THR A 1 299 ? -2.129 10.902 -21.529 1.00 87.94 299 THR A O 1
ATOM 2108 N N . LYS A 1 300 ? -0.494 9.727 -22.500 1.00 86.06 300 LYS A N 1
ATOM 2109 C CA . LYS A 1 300 ? -1.292 8.592 -22.927 1.00 86.06 300 LYS A CA 1
ATOM 2110 C C . LYS A 1 300 ? -0.451 7.339 -22.763 1.00 86.06 300 LYS A C 1
ATOM 2112 O O . LYS A 1 300 ? 0.742 7.359 -23.065 1.00 86.06 300 LYS A O 1
ATOM 2117 N N . LEU A 1 301 ? -1.060 6.272 -22.274 1.00 83.12 301 LEU A N 1
ATOM 2118 C CA . LEU A 1 301 ? -0.485 4.934 -22.254 1.00 83.12 301 LEU A CA 1
ATOM 2119 C C . LEU A 1 301 ? -1.641 3.947 -22.349 1.00 83.12 301 LEU A C 1
ATOM 2121 O O . LEU A 1 301 ? -2.236 3.544 -21.354 1.00 83.12 301 LEU A O 1
ATOM 2125 N N . GLU A 1 302 ? -1.956 3.581 -23.581 1.00 85.50 302 GLU A N 1
ATOM 2126 C CA . GLU A 1 302 ? -2.827 2.455 -23.879 1.00 85.50 302 GLU A CA 1
ATOM 2127 C C . GLU A 1 302 ? -1.904 1.290 -24.202 1.00 85.50 302 GLU A C 1
ATOM 2129 O O . GLU A 1 302 ? -1.234 1.299 -25.230 1.00 85.50 302 GLU A O 1
ATOM 2134 N N . ALA A 1 303 ? -1.789 0.322 -23.299 1.00 86.38 303 ALA A N 1
ATOM 2135 C CA . ALA A 1 303 ? -0.894 -0.810 -23.497 1.00 86.38 303 ALA A CA 1
ATOM 2136 C C . ALA A 1 303 ? -1.579 -2.124 -23.125 1.00 86.38 303 ALA A C 1
ATOM 2138 O O . ALA A 1 303 ? -2.370 -2.195 -22.182 1.00 86.38 303 ALA A O 1
ATOM 2139 N N . THR A 1 304 ? -1.263 -3.168 -23.888 1.00 91.12 304 THR A N 1
ATOM 2140 C CA . THR A 1 304 ? -1.850 -4.507 -23.754 1.00 91.12 304 THR A CA 1
ATOM 2141 C C . THR A 1 304 ? -0.761 -5.571 -23.734 1.00 91.12 304 THR A C 1
ATOM 2143 O O . THR A 1 304 ? 0.324 -5.387 -24.290 1.00 91.12 304 THR A O 1
ATOM 2146 N N . GLY A 1 305 ? -1.042 -6.699 -23.086 1.00 91.81 305 GLY A N 1
ATOM 2147 C CA . GLY A 1 305 ? -0.201 -7.885 -23.145 1.00 91.81 305 GLY A CA 1
ATOM 2148 C C . GLY A 1 305 ? -0.609 -8.793 -24.301 1.00 91.81 305 GLY A C 1
ATOM 2149 O O . GLY A 1 305 ? -1.716 -9.326 -24.323 1.00 91.81 305 GLY A O 1
ATOM 2150 N N . THR A 1 306 ? 0.293 -9.017 -25.257 1.00 93.00 306 THR A N 1
ATOM 2151 C CA . THR A 1 306 ? 0.033 -9.902 -26.401 1.00 93.00 306 THR A CA 1
ATOM 2152 C C . THR A 1 306 ? 0.572 -11.307 -26.152 1.00 93.00 306 THR A C 1
ATOM 2154 O O . THR A 1 306 ? 1.724 -11.503 -25.749 1.00 93.00 306 THR A O 1
ATOM 2157 N N . GLY A 1 307 ? -0.273 -12.312 -26.403 1.00 87.56 307 GLY A N 1
ATOM 2158 C CA . GLY A 1 307 ? 0.057 -13.727 -26.200 1.00 87.56 307 GLY A CA 1
ATOM 2159 C C . GLY A 1 307 ? 0.097 -14.165 -24.730 1.00 87.56 307 GLY A C 1
ATOM 2160 O O . GLY A 1 307 ? 0.680 -15.202 -24.429 1.00 87.56 307 GLY A O 1
ATOM 2161 N N . GLY A 1 308 ? -0.486 -13.377 -23.820 1.00 88.75 308 GLY A N 1
ATOM 2162 C CA . GLY A 1 308 ? -0.565 -13.660 -22.386 1.00 88.75 308 GLY A CA 1
ATOM 2163 C C . GLY A 1 308 ? -0.379 -12.406 -21.532 1.00 88.75 308 GLY A C 1
ATOM 2164 O O . GLY A 1 308 ? -0.133 -11.320 -22.057 1.00 88.75 308 GLY A O 1
ATOM 2165 N N . SER A 1 309 ? -0.473 -12.561 -20.209 1.00 91.44 309 SER A N 1
ATOM 2166 C CA . SER A 1 309 ? -0.258 -11.455 -19.274 1.00 91.44 309 SER A CA 1
ATOM 2167 C C . SER A 1 309 ? 1.187 -10.952 -19.311 1.00 91.44 309 SER A C 1
ATOM 2169 O O . SER A 1 309 ? 2.134 -11.743 -19.284 1.00 91.44 309 SER A O 1
ATOM 2171 N N . ARG A 1 310 ? 1.358 -9.630 -19.333 1.00 94.94 310 ARG A N 1
ATOM 2172 C CA . ARG A 1 310 ? 2.652 -8.943 -19.350 1.00 94.94 310 ARG A CA 1
ATOM 2173 C C . ARG A 1 310 ? 2.800 -8.010 -18.162 1.00 94.94 310 ARG A C 1
ATOM 2175 O O . ARG A 1 310 ? 1.823 -7.591 -17.540 1.00 94.94 310 ARG A O 1
ATOM 2182 N N . LYS A 1 311 ? 4.053 -7.687 -17.862 1.00 95.44 311 LYS A N 1
ATOM 2183 C CA . LYS A 1 311 ? 4.433 -6.712 -16.846 1.00 95.44 311 LYS A CA 1
ATOM 2184 C C . LYS A 1 311 ? 5.206 -5.562 -17.481 1.00 95.44 311 LYS A C 1
ATOM 2186 O O . LYS A 1 311 ? 6.093 -5.796 -18.307 1.00 95.44 311 LYS A O 1
ATOM 2191 N N . LEU A 1 312 ? 4.867 -4.348 -17.064 1.00 95.62 312 LEU A N 1
ATOM 2192 C CA . LEU A 1 312 ? 5.599 -3.126 -17.373 1.00 95.62 312 LEU A CA 1
ATOM 2193 C C . LEU A 1 312 ? 6.124 -2.524 -16.067 1.00 95.62 312 LEU A C 1
ATOM 2195 O O . LEU A 1 312 ? 5.388 -2.450 -15.087 1.00 95.62 312 LEU A O 1
ATOM 2199 N N . TRP A 1 313 ? 7.373 -2.075 -16.047 1.00 97.69 313 TRP A N 1
ATOM 2200 C CA . TRP A 1 313 ? 7.915 -1.302 -14.928 1.00 97.69 313 TRP A CA 1
ATOM 2201 C C . TRP A 1 313 ? 8.304 0.088 -15.403 1.00 97.69 313 TRP A C 1
ATOM 2203 O O . TRP A 1 313 ? 9.015 0.217 -16.396 1.00 97.69 313 TRP A O 1
ATOM 2213 N N . LEU A 1 314 ? 7.869 1.112 -14.677 1.00 97.31 314 LEU A N 1
ATOM 2214 C CA . LEU A 1 314 ? 8.312 2.493 -14.824 1.00 97.31 314 LEU A CA 1
ATOM 2215 C C . LEU A 1 314 ? 9.079 2.849 -13.552 1.00 97.31 314 LEU A C 1
ATOM 2217 O O . LEU A 1 314 ? 8.481 3.010 -12.487 1.00 97.31 314 LEU A O 1
ATOM 2221 N N . ILE A 1 315 ? 10.407 2.881 -13.646 1.00 97.94 315 ILE A N 1
ATOM 2222 C CA . ILE A 1 315 ? 11.286 3.015 -12.481 1.00 97.94 315 ILE A CA 1
ATOM 2223 C C . ILE A 1 315 ? 12.120 4.281 -12.627 1.00 97.94 315 ILE A C 1
ATOM 2225 O O . ILE A 1 315 ? 12.902 4.422 -13.571 1.00 97.94 315 ILE A O 1
ATOM 2229 N N . VAL A 1 316 ? 11.973 5.170 -11.650 1.00 97.75 316 VAL A N 1
ATOM 2230 C CA . VAL A 1 316 ? 12.955 6.207 -11.339 1.00 97.75 316 VAL A CA 1
ATOM 2231 C C . VAL A 1 316 ? 13.848 5.670 -10.222 1.00 97.75 316 VAL A C 1
ATOM 2233 O O . VAL A 1 316 ? 13.338 5.421 -9.131 1.00 97.75 316 VAL A O 1
ATOM 2236 N N . PRO A 1 317 ? 15.147 5.434 -10.470 1.00 95.88 317 PRO A N 1
ATOM 2237 C CA . PRO A 1 317 ? 16.014 4.789 -9.489 1.00 95.88 317 PRO A CA 1
ATOM 2238 C C . PRO A 1 317 ? 16.220 5.611 -8.219 1.00 95.88 317 PRO A C 1
ATOM 2240 O O . PRO A 1 317 ? 16.444 6.819 -8.294 1.00 95.88 317 PRO A O 1
ATOM 2243 N N . ASP A 1 318 ? 16.285 4.921 -7.082 1.00 95.38 318 ASP A N 1
ATOM 2244 C CA . ASP A 1 318 ? 16.882 5.445 -5.857 1.00 95.38 318 ASP A CA 1
ATOM 2245 C C . ASP A 1 318 ? 18.272 4.827 -5.690 1.00 95.38 318 ASP A C 1
ATOM 2247 O O . ASP A 1 318 ? 18.432 3.648 -5.377 1.00 95.38 318 ASP A O 1
ATOM 2251 N N . ASN A 1 319 ? 19.299 5.615 -5.999 1.00 93.00 319 ASN A N 1
ATOM 2252 C CA . ASN A 1 319 ? 20.683 5.146 -5.999 1.00 93.00 319 ASN A CA 1
ATOM 2253 C C . ASN A 1 319 ? 21.385 5.351 -4.651 1.00 93.00 319 ASN A C 1
ATOM 2255 O O . ASN A 1 319 ? 22.568 5.023 -4.531 1.00 93.00 319 ASN A O 1
ATOM 2259 N N . THR A 1 320 ? 20.695 5.910 -3.657 1.00 93.50 320 THR A N 1
ATOM 2260 C CA . THR A 1 320 ? 21.275 6.159 -2.340 1.00 93.50 320 THR A CA 1
ATOM 2261 C C . THR A 1 320 ? 20.848 5.045 -1.404 1.00 93.50 320 THR A C 1
ATOM 2263 O O . THR A 1 320 ? 19.687 4.944 -1.058 1.00 93.50 320 THR A O 1
ATOM 2266 N N . ALA A 1 321 ? 21.792 4.202 -0.986 1.00 93.06 321 ALA A N 1
ATOM 2267 C CA . ALA A 1 321 ? 21.503 3.102 -0.069 1.00 93.06 321 ALA A CA 1
ATOM 2268 C C . ALA A 1 321 ? 21.362 3.611 1.379 1.00 93.06 321 ALA A C 1
ATOM 2270 O O . ALA A 1 321 ? 22.319 3.549 2.157 1.00 93.06 321 ALA A O 1
ATOM 2271 N N . ASN A 1 322 ? 20.206 4.170 1.730 1.00 93.56 322 ASN A N 1
ATOM 2272 C CA . ASN A 1 322 ? 19.917 4.740 3.050 1.00 93.56 322 ASN A CA 1
ATOM 2273 C C . ASN A 1 322 ? 18.569 4.290 3.644 1.00 93.56 322 ASN A C 1
ATOM 2275 O O . ASN A 1 322 ? 18.268 4.692 4.768 1.00 93.56 322 ASN A O 1
ATOM 2279 N N . ASN A 1 323 ? 17.805 3.436 2.955 1.00 92.06 323 ASN A N 1
ATOM 2280 C CA . ASN A 1 323 ? 16.444 3.030 3.319 1.00 92.06 323 ASN A CA 1
ATOM 2281 C C . ASN A 1 323 ? 15.523 4.235 3.565 1.00 92.06 323 ASN A C 1
ATOM 2283 O O . ASN A 1 323 ? 14.724 4.235 4.505 1.00 92.06 323 ASN A O 1
ATOM 2287 N N . ALA A 1 324 ? 15.673 5.281 2.755 1.00 93.06 324 ALA A N 1
ATOM 2288 C CA . ALA A 1 324 ? 14.838 6.469 2.782 1.00 93.06 324 ALA A CA 1
ATOM 2289 C C . ALA A 1 324 ? 14.729 7.043 1.363 1.00 93.06 324 ALA A C 1
ATOM 2291 O O . ALA A 1 324 ? 15.718 7.060 0.635 1.00 93.06 324 ALA A O 1
ATOM 2292 N N . PRO A 1 325 ? 13.568 7.579 0.959 1.00 94.62 325 PRO A N 1
ATOM 2293 C CA . PRO A 1 325 ? 13.422 8.095 -0.392 1.00 94.62 325 PRO A CA 1
ATOM 2294 C C . PRO A 1 325 ? 14.397 9.241 -0.658 1.00 94.62 325 PRO A C 1
ATOM 2296 O O . PRO A 1 325 ? 14.290 10.324 -0.073 1.00 94.62 325 PRO A O 1
ATOM 2299 N N . THR A 1 326 ? 15.332 9.024 -1.580 1.00 95.81 326 THR A N 1
ATOM 2300 C CA . THR A 1 326 ? 16.312 10.036 -1.977 1.00 95.81 326 THR A CA 1
ATOM 2301 C C . THR A 1 326 ? 15.962 10.621 -3.339 1.00 95.81 326 THR A C 1
ATOM 2303 O O . THR A 1 326 ? 16.464 10.213 -4.388 1.00 95.81 326 THR A O 1
ATOM 2306 N N . CYS A 1 327 ? 15.082 11.622 -3.320 1.00 94.25 327 CYS A N 1
ATOM 2307 C CA . CYS A 1 327 ? 14.617 12.283 -4.533 1.00 94.25 327 CYS A CA 1
ATOM 2308 C C . CYS A 1 327 ? 15.705 13.158 -5.181 1.00 94.25 327 CYS A C 1
ATOM 2310 O O . CYS A 1 327 ? 16.132 14.167 -4.615 1.00 94.25 327 CYS A O 1
ATOM 2312 N N . VAL A 1 328 ? 16.105 12.818 -6.411 1.00 93.31 328 VAL A N 1
ATOM 2313 C CA . VAL A 1 328 ? 16.978 13.643 -7.263 1.00 93.31 328 VAL A CA 1
ATOM 2314 C C . VAL A 1 328 ? 16.175 14.132 -8.463 1.00 93.31 328 VAL A C 1
ATOM 2316 O O . VAL A 1 328 ? 15.581 13.332 -9.175 1.00 93.31 328 VAL A O 1
ATOM 2319 N N . ALA A 1 329 ? 16.157 15.445 -8.705 1.00 93.06 329 ALA A N 1
ATOM 2320 C CA . ALA A 1 329 ? 15.388 16.024 -9.804 1.00 93.06 329 ALA A CA 1
ATOM 2321 C C . ALA A 1 329 ? 16.067 15.832 -11.187 1.00 93.06 329 ALA A C 1
ATOM 2323 O O . ALA A 1 329 ? 17.294 15.943 -11.287 1.00 93.06 329 ALA A O 1
ATOM 2324 N N . PRO A 1 330 ? 15.284 15.647 -12.270 1.00 94.50 330 PRO A N 1
ATOM 2325 C CA . PRO A 1 330 ? 13.856 15.329 -12.242 1.00 94.50 330 PRO A CA 1
ATOM 2326 C C . PRO A 1 330 ? 13.655 13.899 -11.724 1.00 94.50 330 PRO A C 1
ATOM 2328 O O . PRO A 1 330 ? 14.509 13.056 -11.972 1.00 94.50 330 PRO A O 1
ATOM 2331 N N . GLY A 1 331 ? 12.547 13.657 -11.020 1.00 95.06 331 GLY A N 1
ATOM 2332 C CA . GLY A 1 331 ? 12.283 12.363 -10.381 1.00 95.06 331 GLY A CA 1
ATOM 2333 C C . GLY A 1 331 ? 10.813 11.947 -10.320 1.00 95.06 331 GLY A C 1
ATOM 2334 O O . GLY A 1 331 ? 10.496 10.798 -10.026 1.00 95.06 331 GLY A O 1
ATOM 2335 N N . ASP A 1 332 ? 9.896 12.863 -10.619 1.00 96.81 332 ASP A N 1
ATOM 2336 C CA . ASP A 1 332 ? 8.466 12.602 -10.504 1.00 96.81 332 ASP A CA 1
ATOM 2337 C C . ASP A 1 332 ? 7.939 11.696 -11.623 1.00 96.81 332 ASP A C 1
ATOM 2339 O O . ASP A 1 332 ? 8.479 11.636 -12.736 1.00 96.81 332 ASP A O 1
ATOM 2343 N N . ILE A 1 333 ? 6.830 11.026 -11.320 1.00 96.19 333 ILE A N 1
ATOM 2344 C CA . ILE A 1 333 ? 6.040 10.250 -12.268 1.00 96.19 333 ILE A CA 1
ATOM 2345 C C . ILE A 1 333 ? 4.627 10.826 -12.314 1.00 96.19 333 ILE A C 1
ATOM 2347 O O . ILE A 1 333 ? 3.865 10.739 -11.353 1.00 96.19 333 ILE A O 1
ATOM 2351 N N . TYR A 1 334 ? 4.275 11.395 -13.460 1.00 92.81 334 TYR A N 1
ATOM 2352 C CA . TYR A 1 334 ? 2.958 11.945 -13.747 1.00 92.81 334 TYR A CA 1
ATOM 2353 C C . TYR A 1 334 ? 2.201 11.002 -14.682 1.00 92.81 334 TYR A C 1
ATOM 2355 O O . TYR A 1 334 ? 2.616 10.802 -15.825 1.00 92.81 334 TYR A O 1
ATOM 2363 N N . LEU A 1 335 ? 1.083 10.446 -14.213 1.00 88.31 335 LEU A N 1
ATOM 2364 C CA . LEU A 1 335 ? 0.165 9.615 -14.994 1.00 88.31 335 LEU A CA 1
ATOM 2365 C C . LEU A 1 335 ? -1.125 10.404 -15.247 1.00 88.31 335 LEU A C 1
ATOM 2367 O O . LEU A 1 335 ? -1.953 10.559 -14.347 1.00 88.31 335 LEU A O 1
ATOM 2371 N N . ASN A 1 336 ? -1.288 10.937 -16.460 1.00 81.75 336 ASN A N 1
ATOM 2372 C CA . ASN A 1 336 ? -2.427 11.791 -16.806 1.00 81.75 336 ASN A CA 1
ATOM 2373 C C . ASN A 1 336 ? -3.396 11.111 -17.800 1.00 81.75 336 ASN A C 1
ATOM 2375 O O . ASN A 1 336 ? -3.208 9.954 -18.186 1.00 81.75 336 ASN A O 1
ATOM 2379 N N . ASN A 1 337 ? -4.450 11.836 -18.196 1.00 64.56 337 ASN A N 1
ATOM 2380 C CA . ASN A 1 337 ? -4.941 11.853 -19.578 1.00 64.56 337 ASN A CA 1
ATOM 2381 C C . ASN A 1 337 ? -5.645 10.577 -20.117 1.00 64.56 337 ASN A C 1
ATOM 2383 O O . ASN A 1 337 ? -6.860 10.465 -20.289 1.00 64.56 337 ASN A O 1
ATOM 2387 N N . GLU A 1 338 ? -4.850 9.600 -20.509 1.00 68.56 338 GLU A N 1
ATOM 2388 C CA . GLU A 1 338 ? -5.307 8.461 -21.307 1.00 68.56 338 GLU A CA 1
ATOM 2389 C C . GLU A 1 338 ? -4.440 7.238 -20.998 1.00 68.56 338 GLU A C 1
ATOM 2391 O O . GLU A 1 338 ? -3.923 6.561 -21.883 1.00 68.56 338 GLU A O 1
ATOM 2396 N N . THR A 1 339 ? -4.216 6.989 -19.710 1.00 62.81 339 THR A N 1
ATOM 2397 C CA . THR A 1 339 ? -3.484 5.814 -19.236 1.00 62.81 339 THR A CA 1
ATOM 2398 C C . THR A 1 339 ? -4.483 4.718 -18.877 1.00 62.81 339 THR A C 1
ATOM 2400 O O . THR A 1 339 ? -4.993 4.695 -17.761 1.00 62.81 339 THR A O 1
ATOM 2403 N N . ASN A 1 340 ? -4.807 3.850 -19.836 1.00 71.00 340 ASN A N 1
ATOM 2404 C CA . ASN A 1 340 ? -5.760 2.757 -19.656 1.00 71.00 340 ASN A CA 1
ATOM 2405 C C . ASN A 1 340 ? -5.021 1.432 -19.863 1.00 71.00 340 ASN A C 1
ATOM 2407 O O . ASN A 1 340 ? -4.490 1.164 -20.944 1.00 71.00 340 ASN A O 1
ATOM 2411 N N . THR A 1 341 ? -4.943 0.621 -18.815 1.00 72.25 341 THR A N 1
ATOM 2412 C CA . THR A 1 341 ? -4.219 -0.654 -18.843 1.00 72.25 341 THR A CA 1
ATOM 2413 C C . THR A 1 341 ? -5.209 -1.799 -18.944 1.00 72.25 341 THR A C 1
ATOM 2415 O O . THR A 1 341 ? -6.085 -1.944 -18.092 1.00 72.25 341 THR A O 1
ATOM 2418 N N . ASP A 1 342 ? -5.058 -2.618 -19.979 1.00 83.38 342 ASP A N 1
ATOM 2419 C CA . ASP A 1 342 ? -5.876 -3.812 -20.162 1.00 83.38 342 ASP A CA 1
ATOM 2420 C C . ASP A 1 342 ? -5.606 -4.860 -19.065 1.00 83.38 342 ASP A C 1
ATOM 2422 O O . ASP A 1 342 ? -4.542 -4.883 -18.444 1.00 83.38 342 ASP A O 1
ATOM 2426 N N . VAL A 1 343 ? -6.554 -5.775 -18.841 1.00 83.62 343 VAL A N 1
ATOM 2427 C CA . VAL A 1 343 ? -6.427 -6.870 -17.860 1.00 83.62 343 VAL A CA 1
ATOM 2428 C C . VAL A 1 343 ? -5.210 -7.772 -18.106 1.00 83.62 343 VAL A C 1
ATOM 2430 O O . VAL A 1 343 ? -4.707 -8.411 -17.180 1.00 83.62 343 VAL A O 1
ATOM 2433 N N . THR A 1 344 ? -4.705 -7.811 -19.340 1.00 90.31 344 THR A N 1
ATOM 2434 C CA . THR A 1 344 ? -3.489 -8.533 -19.731 1.00 90.31 344 THR A CA 1
ATOM 2435 C C . THR A 1 344 ? -2.194 -7.800 -19.374 1.00 90.31 344 THR A C 1
ATOM 2437 O O . THR A 1 344 ? -1.119 -8.367 -19.562 1.00 90.31 344 THR A O 1
ATOM 2440 N N . LEU A 1 345 ? -2.244 -6.581 -18.834 1.00 90.50 345 LEU A N 1
ATOM 2441 C CA . LEU A 1 345 ? -1.068 -5.817 -18.427 1.00 90.50 345 LEU A CA 1
ATOM 2442 C C . LEU A 1 345 ? -1.143 -5.439 -16.942 1.00 90.50 345 LEU A C 1
ATOM 2444 O O . LEU A 1 345 ? -2.164 -4.967 -16.447 1.00 90.50 345 LEU A O 1
ATOM 2448 N N . SER A 1 346 ? -0.043 -5.642 -16.218 1.00 92.06 346 SER A N 1
ATOM 2449 C CA . SER A 1 346 ? 0.147 -5.103 -14.865 1.00 92.06 346 SER A CA 1
ATOM 2450 C C . SER A 1 346 ? 1.335 -4.149 -14.859 1.00 92.06 346 SER A C 1
ATOM 2452 O O . SER A 1 346 ? 2.400 -4.512 -15.367 1.00 92.06 346 SER A O 1
ATOM 2454 N N . VAL A 1 347 ? 1.192 -2.967 -14.259 1.00 93.12 347 VAL A N 1
ATOM 2455 C CA . VAL A 1 347 ? 2.260 -1.958 -14.260 1.00 93.12 347 VAL A CA 1
ATOM 2456 C C . VAL A 1 347 ? 2.781 -1.664 -12.853 1.00 93.12 347 VAL A C 1
ATOM 2458 O O . VAL A 1 347 ? 2.008 -1.396 -11.941 1.00 93.12 347 VAL A O 1
ATOM 2461 N N . MET A 1 348 ? 4.098 -1.704 -12.664 1.00 95.44 348 MET A N 1
ATOM 2462 C CA . MET A 1 348 ? 4.755 -1.220 -11.448 1.00 95.44 348 MET A CA 1
ATOM 2463 C C . MET A 1 348 ? 5.272 0.191 -11.678 1.00 95.44 348 MET A C 1
ATOM 2465 O O . MET A 1 348 ? 6.008 0.424 -12.638 1.00 95.44 348 MET A O 1
ATOM 2469 N N . VAL A 1 349 ? 4.952 1.103 -10.768 1.00 96.44 349 VAL A N 1
ATOM 2470 C CA . VAL A 1 349 ? 5.522 2.451 -10.746 1.00 96.44 349 VAL A CA 1
ATOM 2471 C C . VAL A 1 349 ? 6.337 2.608 -9.477 1.00 96.44 349 VAL A C 1
ATOM 2473 O O . VAL A 1 349 ? 5.813 2.424 -8.379 1.00 96.44 349 VAL A O 1
ATOM 2476 N N . TYR A 1 350 ? 7.611 2.949 -9.641 1.00 97.88 350 TYR A N 1
ATOM 2477 C CA . TYR A 1 350 ? 8.529 3.203 -8.540 1.00 97.88 350 TYR A CA 1
ATOM 2478 C C . TYR A 1 350 ? 9.230 4.547 -8.722 1.00 97.88 350 TYR A C 1
ATOM 2480 O O . TYR A 1 350 ? 9.804 4.801 -9.783 1.00 97.88 350 TYR A O 1
ATOM 2488 N N . THR A 1 351 ? 9.222 5.385 -7.685 1.00 97.81 351 THR A N 1
ATOM 2489 C CA . THR A 1 351 ? 10.064 6.588 -7.631 1.00 97.81 351 THR A CA 1
ATOM 2490 C C . THR A 1 351 ? 10.341 7.038 -6.191 1.00 97.81 351 THR A C 1
ATOM 2492 O O . THR A 1 351 ? 9.407 7.084 -5.390 1.00 97.81 351 THR A O 1
ATOM 2495 N N . PRO A 1 352 ? 11.573 7.470 -5.853 1.00 96.94 352 PRO A N 1
ATOM 2496 C CA . PRO A 1 352 ? 11.865 8.150 -4.589 1.00 96.94 352 PRO A CA 1
ATOM 2497 C C . PRO A 1 352 ? 11.330 9.591 -4.523 1.00 96.94 352 PRO A C 1
ATOM 2499 O O . PRO A 1 352 ? 11.642 10.322 -3.587 1.00 96.94 352 PRO A O 1
ATOM 2502 N N . CYS A 1 353 ? 10.543 10.027 -5.507 1.00 96.31 353 CYS A N 1
ATOM 2503 C CA . CYS A 1 353 ? 9.907 11.340 -5.568 1.00 96.31 353 CYS A CA 1
ATOM 2504 C C . CYS A 1 353 ? 8.371 11.205 -5.572 1.00 96.31 353 CYS A C 1
ATOM 2506 O O . CYS A 1 353 ? 7.811 10.336 -4.898 1.00 96.31 353 CYS A O 1
ATOM 2508 N N . ASN A 1 354 ? 7.666 12.086 -6.292 1.00 94.94 354 ASN A N 1
ATOM 2509 C CA . ASN A 1 354 ? 6.209 12.113 -6.324 1.00 94.94 354 ASN A CA 1
ATOM 2510 C C . ASN A 1 354 ? 5.635 11.236 -7.447 1.00 94.94 354 ASN A C 1
ATOM 2512 O O . ASN A 1 354 ? 6.060 11.328 -8.598 1.00 94.94 354 ASN A O 1
ATOM 2516 N N . ILE A 1 355 ? 4.605 10.456 -7.127 1.00 93.06 355 ILE A N 1
ATOM 2517 C CA . ILE A 1 355 ? 3.684 9.846 -8.086 1.00 93.06 355 ILE A CA 1
ATOM 2518 C C . ILE A 1 355 ? 2.392 10.654 -8.046 1.00 93.06 355 ILE A C 1
ATOM 2520 O O . ILE A 1 355 ? 1.740 10.722 -7.006 1.00 93.06 355 ILE A O 1
ATOM 2524 N N . LEU A 1 356 ? 1.996 11.227 -9.179 1.00 89.56 356 LEU A N 1
ATOM 2525 C CA . LEU A 1 356 ? 0.698 11.874 -9.338 1.00 89.56 356 LEU A CA 1
ATOM 2526 C C . LEU A 1 356 ? -0.137 11.113 -10.363 1.00 89.56 356 LEU A C 1
ATOM 2528 O O . LEU A 1 356 ? 0.274 10.968 -11.515 1.00 89.56 356 LEU A O 1
ATOM 2532 N N . ILE A 1 357 ? -1.327 10.683 -9.952 1.00 83.56 357 ILE A N 1
ATOM 2533 C CA . ILE A 1 357 ? -2.281 9.974 -10.808 1.00 83.56 357 ILE A CA 1
ATOM 2534 C C . ILE A 1 357 ? -3.549 10.796 -10.922 1.00 83.56 357 ILE A C 1
ATOM 2536 O O . ILE A 1 357 ? -4.220 11.044 -9.929 1.00 83.56 357 ILE A O 1
ATOM 2540 N N . ASP A 1 358 ? -3.891 11.196 -12.140 1.00 80.50 358 ASP A N 1
ATOM 2541 C CA . ASP A 1 358 ? -5.078 12.007 -12.429 1.00 80.50 358 ASP A CA 1
ATOM 2542 C C . ASP A 1 358 ? -6.133 11.202 -13.212 1.00 80.50 358 ASP A C 1
ATOM 2544 O O . ASP A 1 358 ? -6.744 11.712 -14.161 1.00 80.50 358 ASP A O 1
ATOM 2548 N N . ARG A 1 359 ? -6.251 9.887 -12.932 1.00 73.06 359 ARG A N 1
ATOM 2549 C CA . ARG A 1 359 ? -6.965 8.936 -13.804 1.00 73.06 359 ARG A CA 1
ATOM 2550 C C . ARG A 1 359 ? -7.593 7.686 -13.194 1.00 73.06 359 ARG A C 1
ATOM 2552 O O . ARG A 1 359 ? -7.202 7.205 -12.140 1.00 73.06 359 ARG A O 1
ATOM 2559 N N . ASN A 1 360 ? -8.554 7.155 -13.958 1.00 67.56 360 ASN A N 1
ATOM 2560 C CA . ASN A 1 360 ? -9.259 5.888 -13.748 1.00 67.56 360 ASN A CA 1
ATOM 2561 C C . ASN A 1 360 ? -8.639 4.739 -14.547 1.00 67.56 360 ASN A C 1
ATOM 2563 O O . ASN A 1 360 ? -8.020 4.975 -15.583 1.00 67.56 360 ASN A O 1
ATOM 2567 N N . ASN A 1 361 ? -8.903 3.506 -14.101 1.00 74.38 361 ASN A N 1
ATOM 2568 C CA . ASN A 1 361 ? -8.547 2.240 -14.757 1.00 74.38 361 ASN A CA 1
ATOM 2569 C C . ASN A 1 361 ? -7.045 1.929 -14.828 1.00 74.38 361 ASN A C 1
ATOM 2571 O O . ASN A 1 361 ? -6.597 1.168 -15.689 1.00 74.38 361 ASN A O 1
ATOM 2575 N N . TRP A 1 362 ? -6.261 2.472 -13.899 1.00 80.75 362 TRP A N 1
ATOM 2576 C CA . TRP A 1 362 ? -4.889 2.016 -13.710 1.00 80.75 362 TRP A CA 1
ATOM 2577 C C . TRP A 1 362 ? -4.880 0.591 -13.150 1.00 80.75 362 TRP A C 1
ATOM 2579 O O . TRP A 1 362 ? -5.571 0.321 -12.174 1.00 80.75 362 TRP A O 1
ATOM 2589 N N . ARG A 1 363 ? -4.087 -0.321 -13.718 1.00 86.69 363 ARG A N 1
ATOM 2590 C CA . ARG A 1 363 ? -3.925 -1.689 -13.218 1.00 86.69 363 ARG A CA 1
ATOM 2591 C C . ARG A 1 363 ? -2.477 -1.976 -12.849 1.00 86.69 363 ARG A C 1
ATOM 2593 O O . ARG A 1 363 ? -1.609 -2.043 -13.723 1.00 86.69 363 ARG A O 1
ATOM 2600 N N . GLY A 1 364 ? -2.205 -2.216 -11.568 1.00 89.50 364 GLY A N 1
ATOM 2601 C CA . GLY A 1 364 ? -0.829 -2.461 -11.145 1.00 89.50 364 GLY A CA 1
ATOM 2602 C C . GLY A 1 364 ? -0.522 -2.223 -9.675 1.00 89.50 364 GLY A C 1
ATOM 2603 O O . GLY A 1 364 ? -1.312 -2.584 -8.805 1.00 89.50 364 GLY A O 1
ATOM 2604 N N . GLN A 1 365 ? 0.647 -1.628 -9.430 1.00 91.75 365 GLN A N 1
ATOM 2605 C CA . GLN A 1 365 ? 1.214 -1.305 -8.121 1.00 91.75 365 GLN A CA 1
ATOM 2606 C C . GLN A 1 365 ? 1.928 0.047 -8.147 1.00 91.75 365 GLN A C 1
ATOM 2608 O O . GLN A 1 365 ? 2.573 0.394 -9.140 1.00 91.75 365 GLN A O 1
ATOM 2613 N N . LEU A 1 366 ? 1.835 0.784 -7.040 1.00 92.75 366 LEU A N 1
ATOM 2614 C CA . LEU A 1 366 ? 2.470 2.088 -6.857 1.00 92.75 366 LEU A CA 1
ATOM 2615 C C . LEU A 1 366 ? 3.367 2.066 -5.621 1.00 92.75 366 LEU A C 1
ATOM 2617 O O . LEU A 1 366 ? 2.927 1.676 -4.541 1.00 92.75 366 LEU A O 1
ATOM 2621 N N . TYR A 1 367 ? 4.604 2.524 -5.777 1.00 95.56 367 TYR A N 1
ATOM 2622 C CA . TYR A 1 367 ? 5.575 2.644 -4.696 1.00 95.56 367 TYR A CA 1
ATOM 2623 C C . TYR A 1 367 ? 6.311 3.979 -4.832 1.00 95.56 367 TYR A C 1
ATOM 2625 O O . TYR A 1 367 ? 7.189 4.134 -5.681 1.00 95.56 367 TYR A O 1
ATOM 2633 N N . GLY A 1 368 ? 5.907 4.973 -4.045 1.00 95.38 368 GLY A N 1
ATOM 2634 C CA . GLY A 1 368 ? 6.398 6.346 -4.178 1.00 95.38 368 GLY A CA 1
ATOM 2635 C C . GLY A 1 368 ? 6.802 6.957 -2.846 1.00 95.38 368 GLY A C 1
ATOM 2636 O O . GLY A 1 368 ? 6.209 6.646 -1.819 1.00 95.38 368 GLY A O 1
ATOM 2637 N N . ALA A 1 369 ? 7.764 7.880 -2.834 1.00 94.06 369 ALA A N 1
ATOM 2638 C CA . ALA A 1 369 ? 8.021 8.672 -1.625 1.00 94.06 369 ALA A CA 1
ATOM 2639 C C . ALA A 1 369 ? 6.800 9.514 -1.255 1.00 94.06 369 ALA A C 1
ATOM 2641 O O . ALA A 1 369 ? 6.465 9.700 -0.085 1.00 94.06 369 ALA A O 1
ATOM 2642 N N . LYS A 1 370 ? 6.114 9.997 -2.288 1.00 92.12 370 LYS A N 1
ATOM 2643 C CA . LYS A 1 370 ? 4.828 10.656 -2.178 1.00 92.12 370 LYS A CA 1
ATOM 2644 C C . LYS A 1 370 ? 3.896 10.114 -3.247 1.00 92.12 370 LYS A C 1
ATOM 2646 O O . LYS A 1 370 ? 4.282 10.029 -4.408 1.00 92.12 370 LYS A O 1
ATOM 2651 N N . VAL A 1 371 ? 2.680 9.743 -2.863 1.00 89.25 371 VAL A N 1
ATOM 2652 C CA . VAL A 1 371 ? 1.632 9.322 -3.803 1.00 89.25 371 VAL A CA 1
ATOM 2653 C C . VAL A 1 371 ? 0.459 10.280 -3.677 1.00 89.25 371 VAL A C 1
ATOM 2655 O O . VAL A 1 371 ? 0.012 10.598 -2.574 1.00 89.25 371 VAL A O 1
ATOM 2658 N N . GLN A 1 372 ? -0.011 10.773 -4.817 1.00 84.75 372 GLN A N 1
ATOM 2659 C CA . GLN A 1 372 ? -1.104 11.723 -4.921 1.00 84.75 372 GLN A CA 1
ATOM 2660 C C . GLN A 1 372 ? -2.093 11.284 -5.990 1.00 84.75 372 GLN A C 1
ATOM 2662 O O . GLN A 1 372 ? -1.716 10.864 -7.085 1.00 84.75 372 GLN A O 1
ATOM 2667 N N . PHE A 1 373 ? -3.367 11.474 -5.678 1.00 78.69 373 PHE A N 1
ATOM 2668 C CA . PHE A 1 373 ? -4.467 11.246 -6.596 1.00 78.69 373 PHE A CA 1
ATOM 2669 C C . PHE A 1 373 ? -5.178 12.571 -6.859 1.00 78.69 373 PHE A C 1
ATOM 2671 O O . PHE A 1 373 ? -5.577 13.265 -5.920 1.00 78.69 373 PHE A O 1
ATOM 2678 N N . ASN A 1 374 ? -5.314 12.914 -8.135 1.00 75.38 374 ASN A N 1
ATOM 2679 C CA . ASN A 1 374 ? -6.142 14.008 -8.621 1.00 75.38 374 ASN A CA 1
ATOM 2680 C C . ASN A 1 374 ? -7.401 13.438 -9.291 1.00 75.38 374 ASN A C 1
ATOM 2682 O O . ASN A 1 374 ? -7.379 12.336 -9.840 1.00 75.38 374 ASN A O 1
ATOM 2686 N N . GLN A 1 375 ? -8.489 14.220 -9.251 1.00 65.94 375 GLN A N 1
ATOM 2687 C CA . GLN A 1 375 ? -9.812 13.848 -9.778 1.00 65.94 375 GLN A CA 1
ATOM 2688 C C . GLN A 1 375 ? -10.341 12.517 -9.199 1.00 65.94 375 GLN A C 1
ATOM 2690 O O . GLN A 1 375 ? -9.773 11.974 -8.260 1.00 65.94 375 GLN A O 1
ATOM 2695 N N . GLN A 1 376 ? -11.480 12.021 -9.700 1.00 66.06 376 GLN A N 1
ATOM 2696 C CA . GLN A 1 376 ? -11.974 10.677 -9.383 1.00 66.06 376 GLN A CA 1
ATOM 2697 C C . GLN A 1 376 ? -11.021 9.666 -10.027 1.00 66.06 376 GLN A C 1
ATOM 2699 O O . GLN A 1 376 ? -11.225 9.341 -11.191 1.00 66.06 376 GLN A O 1
ATOM 2704 N N . ALA A 1 377 ? -9.965 9.256 -9.323 1.00 67.44 377 ALA A N 1
ATOM 2705 C CA . ALA A 1 377 ? -9.021 8.232 -9.768 1.00 67.44 377 ALA A CA 1
ATOM 2706 C C . ALA A 1 377 ? -9.407 6.853 -9.210 1.00 67.44 377 ALA A C 1
ATOM 2708 O O . ALA A 1 377 ? -9.828 6.754 -8.057 1.00 67.44 377 ALA A O 1
ATOM 2709 N N . GLN A 1 378 ? -9.234 5.807 -10.022 1.00 73.12 378 GLN A N 1
ATOM 2710 C CA . GLN A 1 378 ? -9.545 4.407 -9.709 1.00 73.12 378 GLN A CA 1
ATOM 2711 C C . GLN A 1 378 ? -8.406 3.498 -10.156 1.00 73.12 378 GLN A C 1
ATOM 2713 O O . GLN A 1 378 ? -7.831 3.685 -11.235 1.00 73.12 378 GLN A O 1
ATOM 2718 N N . MET A 1 379 ? -8.119 2.488 -9.339 1.00 78.88 379 MET A N 1
ATOM 2719 C CA . MET A 1 379 ? -7.032 1.543 -9.551 1.00 78.88 379 MET A CA 1
ATOM 2720 C C . MET A 1 379 ? -7.494 0.108 -9.294 1.00 78.88 379 MET A C 1
ATOM 2722 O O . MET A 1 379 ? -8.004 -0.194 -8.221 1.00 78.88 379 MET A O 1
ATOM 2726 N N . ASN A 1 380 ? -7.207 -0.773 -10.250 1.00 81.12 380 ASN A N 1
ATOM 2727 C CA . ASN A 1 380 ? -7.301 -2.220 -10.121 1.00 81.12 380 ASN A CA 1
ATOM 2728 C C . ASN A 1 380 ? -5.949 -2.757 -9.647 1.00 81.12 380 ASN A C 1
ATOM 2730 O O . ASN A 1 380 ? -4.916 -2.552 -10.293 1.00 81.12 380 ASN A O 1
ATOM 2734 N N . PHE A 1 381 ? -5.914 -3.458 -8.524 1.00 84.75 381 PHE A N 1
ATOM 2735 C CA . PHE A 1 381 ? -4.649 -3.985 -8.040 1.00 84.75 381 PHE A CA 1
ATOM 2736 C C . PHE A 1 381 ? -4.199 -5.189 -8.873 1.00 84.75 381 PHE A C 1
ATOM 2738 O O . PHE A 1 381 ? -4.971 -6.085 -9.209 1.00 84.75 381 PHE A O 1
ATOM 2745 N N . ALA A 1 382 ? -2.912 -5.220 -9.209 1.00 86.75 382 ALA A N 1
ATOM 2746 C CA . ALA A 1 382 ? -2.284 -6.403 -9.767 1.00 86.75 382 ALA A CA 1
ATOM 2747 C C . ALA A 1 382 ? -0.846 -6.503 -9.251 1.00 86.75 382 ALA A C 1
ATOM 2749 O O . ALA A 1 382 ? -0.046 -5.616 -9.550 1.00 86.75 382 ALA A O 1
ATOM 2750 N N . PRO A 1 383 ? -0.477 -7.569 -8.522 1.00 87.31 383 PRO A N 1
ATOM 2751 C CA . PRO A 1 383 ? 0.853 -7.682 -7.946 1.00 87.31 383 PRO A CA 1
ATOM 2752 C C . PRO A 1 383 ? 1.909 -7.828 -9.047 1.00 87.31 383 PRO A C 1
ATOM 2754 O O . PRO A 1 383 ? 1.896 -8.768 -9.851 1.00 87.31 383 PRO A O 1
ATOM 2757 N N . VAL A 1 384 ? 2.855 -6.894 -9.079 1.00 91.56 384 VAL A N 1
ATOM 2758 C CA . VAL A 1 384 ? 3.951 -6.856 -10.051 1.00 91.56 384 VAL A CA 1
ATOM 2759 C C . VAL A 1 384 ? 5.274 -7.182 -9.366 1.00 91.56 384 VAL A C 1
ATOM 2761 O O . VAL A 1 384 ? 5.965 -8.098 -9.831 1.00 91.56 384 VAL A O 1
ATOM 2764 N N . GLY A 1 385 ? 5.570 -6.496 -8.256 1.00 92.56 385 GLY A N 1
ATOM 2765 C CA . GLY A 1 385 ? 6.849 -6.489 -7.548 1.00 92.56 385 GLY A CA 1
ATOM 2766 C C . GLY A 1 385 ? 7.974 -5.881 -8.386 1.00 92.56 385 GLY A C 1
ATOM 2767 O O . GLY A 1 385 ? 7.760 -5.478 -9.526 1.00 92.56 385 GLY A O 1
ATOM 2768 N N . ILE A 1 386 ? 9.198 -5.871 -7.859 1.00 94.81 386 ILE A N 1
ATOM 2769 C CA . ILE A 1 386 ? 10.416 -5.568 -8.627 1.00 94.81 386 ILE A CA 1
ATOM 2770 C C . ILE A 1 386 ? 11.368 -6.767 -8.490 1.00 94.81 386 ILE A C 1
ATOM 2772 O O . ILE A 1 386 ? 11.613 -7.219 -7.371 1.00 94.81 386 ILE A O 1
ATOM 2776 N N . PRO A 1 387 ? 11.897 -7.329 -9.593 1.00 93.31 387 PRO A N 1
ATOM 2777 C CA . PRO A 1 387 ? 12.861 -8.424 -9.547 1.00 93.31 387 PRO A CA 1
ATOM 2778 C C . PRO A 1 387 ? 14.023 -8.187 -8.579 1.00 93.31 387 PRO A C 1
ATOM 2780 O O . PRO A 1 387 ? 14.790 -7.240 -8.723 1.00 93.31 387 PRO A O 1
ATOM 2783 N N . GLY A 1 388 ? 14.178 -9.096 -7.613 1.00 89.06 388 GLY A N 1
ATOM 2784 C CA . GLY A 1 388 ? 15.251 -9.044 -6.616 1.00 89.06 388 GLY A CA 1
ATOM 2785 C C . GLY A 1 388 ? 14.981 -8.136 -5.419 1.00 89.06 388 GLY A C 1
ATOM 2786 O O . GLY A 1 388 ? 15.855 -8.013 -4.569 1.00 89.06 388 GLY A O 1
ATOM 2787 N N . VAL A 1 389 ? 13.795 -7.532 -5.335 1.00 92.00 389 VAL A N 1
ATOM 2788 C CA . VAL A 1 389 ? 13.428 -6.581 -4.285 1.00 92.00 389 VAL A CA 1
ATOM 2789 C C . VAL A 1 389 ? 12.273 -7.148 -3.462 1.00 92.00 389 VAL A C 1
ATOM 2791 O O . VAL A 1 389 ? 11.275 -7.604 -4.021 1.00 92.00 389 VAL A O 1
ATOM 2794 N N . ASN A 1 390 ? 12.400 -7.120 -2.133 1.00 90.50 390 ASN A N 1
ATOM 2795 C CA . ASN A 1 390 ? 11.308 -7.452 -1.219 1.00 90.50 390 ASN A CA 1
ATOM 2796 C C . ASN A 1 390 ? 10.624 -6.162 -0.753 1.00 90.50 390 ASN A C 1
ATOM 2798 O O . ASN A 1 390 ? 11.157 -5.458 0.099 1.00 90.50 390 ASN A O 1
ATOM 2802 N N . LEU A 1 391 ? 9.438 -5.886 -1.291 1.00 90.69 391 LEU A N 1
ATOM 2803 C CA . LEU A 1 391 ? 8.626 -4.721 -0.928 1.00 90.69 391 LEU A CA 1
ATOM 2804 C C . LEU A 1 391 ? 7.649 -5.018 0.224 1.00 90.69 391 LEU A C 1
ATOM 2806 O O . LEU A 1 391 ? 7.007 -4.105 0.729 1.00 90.69 391 LEU A O 1
ATOM 2810 N N . GLY A 1 392 ? 7.514 -6.286 0.631 1.00 83.31 392 GLY A N 1
ATOM 2811 C CA . GLY A 1 392 ? 6.626 -6.711 1.720 1.00 83.31 392 GLY A CA 1
ATOM 2812 C C . GLY A 1 392 ? 7.221 -6.553 3.120 1.00 83.31 392 GLY A C 1
ATOM 2813 O O . GLY A 1 392 ? 6.506 -6.717 4.104 1.00 83.31 392 GLY A O 1
ATOM 2814 N N . GLY A 1 393 ? 8.513 -6.224 3.218 1.00 81.31 393 GLY A N 1
ATOM 2815 C CA . GLY A 1 393 ? 9.198 -5.976 4.485 1.00 81.31 393 GLY A CA 1
ATOM 2816 C C . GLY A 1 393 ? 9.369 -7.213 5.377 1.00 81.31 393 GLY A C 1
ATOM 2817 O O . GLY A 1 393 ? 9.365 -8.349 4.882 1.00 81.31 393 GLY A O 1
ATOM 2818 N N . PRO A 1 394 ? 9.616 -7.002 6.685 1.00 75.69 394 PRO A N 1
ATOM 2819 C CA . PRO A 1 394 ? 9.765 -8.083 7.651 1.00 75.69 394 PRO A CA 1
ATOM 2820 C C . PRO A 1 394 ? 8.416 -8.759 7.962 1.00 75.69 394 PRO A C 1
ATOM 2822 O O . PRO A 1 394 ? 7.358 -8.190 7.693 1.00 75.69 394 PRO A O 1
ATOM 2825 N N . PRO A 1 395 ? 8.430 -9.963 8.566 1.00 72.25 395 PRO A N 1
ATOM 2826 C CA . PRO A 1 395 ? 7.212 -10.613 9.038 1.00 72.25 395 PRO A CA 1
ATOM 2827 C C . PRO A 1 395 ? 6.421 -9.711 10.002 1.00 72.25 395 PRO A C 1
ATOM 2829 O O . PRO A 1 395 ? 7.038 -8.985 10.790 1.00 72.25 395 PRO A O 1
ATOM 2832 N N . PRO A 1 396 ? 5.077 -9.774 9.986 1.00 72.94 396 PRO A N 1
ATOM 2833 C CA . PRO A 1 396 ? 4.252 -8.966 10.875 1.00 72.94 396 PRO A CA 1
ATOM 2834 C C . PRO A 1 396 ? 4.459 -9.346 12.345 1.00 72.94 396 PRO A C 1
ATOM 2836 O O . PRO A 1 396 ? 4.893 -10.456 12.674 1.00 72.94 396 PRO A O 1
ATOM 2839 N N . THR A 1 397 ? 4.096 -8.433 13.249 1.00 71.12 397 THR A N 1
ATOM 2840 C CA . THR A 1 397 ? 4.057 -8.735 14.681 1.00 71.12 397 THR A CA 1
ATOM 2841 C C . THR A 1 397 ? 3.035 -9.840 14.962 1.00 71.12 397 THR A C 1
ATOM 2843 O O . THR A 1 397 ? 1.908 -9.789 14.454 1.00 71.12 397 THR A O 1
ATOM 2846 N N . PRO A 1 398 ? 3.403 -10.859 15.762 1.00 75.00 398 PRO A N 1
ATOM 2847 C CA . PRO A 1 398 ? 2.483 -11.934 16.085 1.00 75.00 398 PRO A CA 1
ATOM 2848 C C . PRO A 1 398 ? 1.289 -11.402 16.899 1.00 75.00 398 PRO A C 1
ATOM 2850 O O . PRO A 1 398 ? 1.446 -10.440 17.658 1.00 75.00 398 PRO A O 1
ATOM 2853 N N . PRO A 1 399 ? 0.108 -12.038 16.786 1.00 79.81 399 PRO A N 1
ATOM 2854 C CA . PRO A 1 399 ? -1.037 -11.739 17.641 1.00 79.81 399 PRO A CA 1
ATOM 2855 C C . PRO A 1 399 ? -0.663 -11.817 19.127 1.00 79.81 399 PRO A C 1
ATOM 2857 O O . PRO A 1 399 ? 0.090 -12.711 19.525 1.00 79.81 399 PRO A O 1
ATOM 2860 N N . ILE A 1 400 ? -1.230 -10.941 19.961 1.00 81.88 400 ILE A N 1
ATOM 2861 C CA .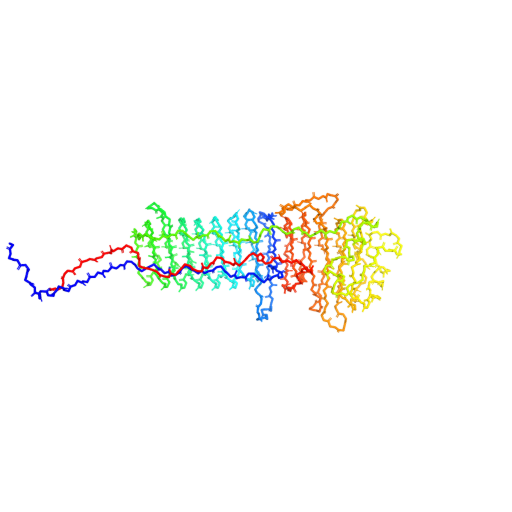 ILE A 1 400 ? -1.115 -11.081 21.422 1.00 81.88 400 ILE A CA 1
ATOM 2862 C C . ILE A 1 400 ? -2.201 -12.069 21.860 1.00 81.88 400 ILE A C 1
ATOM 2864 O O . ILE A 1 400 ? -3.383 -11.780 21.651 1.00 81.88 400 ILE A O 1
ATOM 2868 N N . PRO A 1 401 ? -1.856 -13.229 22.452 1.00 84.31 401 PRO A N 1
ATOM 2869 C CA . PRO A 1 401 ? -2.855 -14.204 22.867 1.00 84.31 401 PRO A CA 1
ATOM 2870 C C . PRO A 1 401 ? -3.824 -13.641 23.910 1.00 84.31 401 PRO A C 1
ATOM 2872 O O . PRO A 1 401 ? -3.475 -12.774 24.720 1.00 84.31 401 PRO A O 1
ATOM 2875 N N . ALA A 1 402 ? -5.039 -14.190 23.919 1.00 86.38 402 ALA A N 1
ATOM 2876 C CA . ALA A 1 402 ? -5.995 -13.917 24.980 1.00 86.38 402 ALA A CA 1
ATOM 2877 C C . ALA A 1 402 ? -5.404 -14.338 26.330 1.00 86.38 402 ALA A C 1
ATOM 2879 O O . ALA A 1 402 ? -4.732 -15.369 26.433 1.00 86.38 402 ALA A O 1
ATOM 2880 N N . HIS A 1 403 ? -5.662 -13.550 27.365 1.00 87.75 403 HIS A N 1
ATOM 2881 C CA . HIS A 1 403 ? -5.145 -13.806 28.703 1.00 87.75 403 HIS A CA 1
ATOM 2882 C C . HIS A 1 403 ? -6.117 -13.307 29.773 1.00 87.75 403 HIS A C 1
ATOM 2884 O O . HIS A 1 403 ? -7.078 -12.590 29.496 1.00 87.75 403 HIS A O 1
ATOM 2890 N N . LEU A 1 404 ? -5.883 -13.730 31.013 1.00 86.75 404 LEU A N 1
ATOM 2891 C CA . LEU A 1 404 ? -6.638 -13.242 32.160 1.00 86.75 404 LEU A CA 1
ATOM 2892 C C . LEU A 1 404 ? -6.025 -11.929 32.649 1.00 86.75 404 LEU A C 1
ATOM 2894 O O . LEU A 1 404 ? -4.813 -11.833 32.831 1.00 86.75 404 LEU A O 1
ATOM 2898 N N . GLY A 1 405 ? -6.878 -10.932 32.844 1.00 84.00 405 GLY A N 1
ATOM 2899 C CA . GLY A 1 405 ? -6.533 -9.623 33.372 1.00 84.00 405 GLY A CA 1
ATOM 2900 C C . GLY A 1 405 ? -6.603 -9.587 34.894 1.00 84.00 405 GLY A C 1
ATOM 2901 O O . GLY A 1 405 ? -6.272 -10.545 35.595 1.00 84.00 405 GLY A O 1
ATOM 2902 N N . SER A 1 406 ? -7.048 -8.452 35.427 1.00 85.19 406 SER A N 1
ATOM 2903 C CA . SER A 1 406 ? -7.154 -8.260 36.873 1.00 85.19 406 SER A CA 1
ATOM 2904 C C . SER A 1 406 ? -8.221 -9.165 37.497 1.00 85.19 406 SER A C 1
ATOM 2906 O O . SER A 1 406 ? -9.233 -9.502 36.883 1.00 85.19 406 SER A O 1
ATOM 2908 N N . ARG A 1 407 ? -7.996 -9.570 38.752 1.00 84.62 407 ARG A N 1
ATOM 2909 C CA . ARG A 1 407 ? -8.985 -10.316 39.535 1.00 84.62 407 ARG A CA 1
ATOM 2910 C C . ARG A 1 407 ? -10.137 -9.390 39.916 1.00 84.62 407 ARG A C 1
ATOM 2912 O O . ARG A 1 407 ? -9.924 -8.427 40.648 1.00 84.62 407 ARG A O 1
ATOM 2919 N N . THR A 1 408 ? -11.347 -9.727 39.494 1.00 84.25 408 THR A N 1
ATOM 2920 C CA . THR A 1 408 ? -12.565 -8.948 39.757 1.00 84.25 408 THR A CA 1
ATOM 2921 C C . THR A 1 408 ? -13.326 -9.437 40.982 1.00 84.25 408 THR A C 1
ATOM 2923 O O . THR A 1 408 ? -13.983 -8.646 41.652 1.00 84.25 408 THR A O 1
ATOM 2926 N N . SER A 1 409 ? -13.224 -10.726 41.314 1.00 85.06 409 SER A N 1
ATOM 2927 C CA . SER A 1 409 ? -13.872 -11.293 42.497 1.00 85.06 409 SER A CA 1
ATOM 2928 C C . SER A 1 409 ? -13.077 -12.458 43.076 1.00 85.06 409 SER A C 1
ATOM 2930 O O . SER A 1 409 ? -12.361 -13.167 42.368 1.00 85.06 409 SER A O 1
ATOM 2932 N N . PHE A 1 410 ? -13.202 -12.638 44.386 1.00 86.69 410 PHE A N 1
ATOM 2933 C CA . PHE A 1 410 ? -12.651 -13.750 45.145 1.00 86.69 410 PHE A CA 1
ATOM 2934 C C . PHE A 1 410 ? -13.674 -14.133 46.207 1.00 86.69 410 PHE A C 1
ATOM 2936 O O . PHE A 1 410 ? -14.032 -13.297 47.040 1.00 86.69 410 PHE A O 1
ATOM 2943 N N . ARG A 1 411 ? -14.125 -15.386 46.205 1.00 86.06 411 ARG A N 1
ATOM 2944 C CA . ARG A 1 411 ? -14.988 -15.903 47.264 1.00 86.06 411 ARG A CA 1
ATOM 2945 C C . ARG A 1 411 ? -14.595 -17.304 47.681 1.00 86.06 411 ARG A C 1
ATOM 2947 O O . ARG A 1 411 ? -14.222 -18.146 46.869 1.00 86.06 411 ARG A O 1
ATOM 2954 N N . ASP A 1 412 ? -14.708 -17.514 48.979 1.00 83.56 412 ASP A N 1
ATOM 2955 C CA . ASP A 1 412 ? -14.596 -18.817 49.606 1.00 83.56 412 ASP A CA 1
ATOM 2956 C C . ASP A 1 412 ? -15.947 -19.529 49.510 1.00 83.56 412 ASP A C 1
ATOM 2958 O O . ASP A 1 412 ? -16.986 -18.920 49.775 1.00 83.56 412 ASP A O 1
ATOM 2962 N N . LEU A 1 413 ? -15.942 -20.780 49.066 1.00 80.00 413 LEU A N 1
ATOM 2963 C CA . LEU A 1 413 ? -17.151 -21.561 48.819 1.00 80.00 413 LEU A CA 1
ATOM 2964 C C . LEU A 1 413 ? -17.417 -22.611 49.900 1.00 80.00 413 LEU A C 1
ATOM 2966 O O . LEU A 1 413 ? -18.570 -23.024 50.016 1.00 80.00 413 LEU A O 1
ATOM 2970 N N . SER A 1 414 ? -16.390 -23.018 50.658 1.00 78.75 414 SER A N 1
ATOM 2971 C CA . SER A 1 414 ? -16.439 -23.897 51.845 1.00 78.75 414 SER A CA 1
ATOM 2972 C C . SER A 1 414 ? -15.040 -24.382 52.189 1.00 78.75 414 SER A C 1
ATOM 2974 O O . SER A 1 414 ? -14.354 -24.802 51.217 1.00 78.75 414 SER A O 1
#

Foldseek 3Di:
DPDDDPPDDWDKDFDFDWFAWFDFDDFAFQLAAQEEAQEEPDPDFAEAAQAPDDPPDHFREHEYNAEEAAYEDDPRGEGREEYAYQHYEYHYEAYAYCYEYFAQEEYHYQEYEHCEEYAYLEEYEDNYEYVYEYAYQAAYEYDLYEYNEEYAHNHALCGEYEYDANYEYAYEYHHCHYYYDDHYYYNYYYDHNFFPRDHDDHWDAAFADFFAQDADPPVSVVVCCVALCVVVPEDEDECPDVVPDLEDAQVNLVVQLPDQTHYEYEDQVPVQHHEYDPPHDEHEHNAAYEYEYQEYHYQAHRYAYPPAAYEYEDENGRNDPDSALDRDPPWEYEADHHYAYDPSYAYEYYTSAEYEHAAEHHEYHYHYNYYYYHDHYYYHYDRDHDRPGRNSHDTIDHIRHIDTGGTPDMDIPD

Radius of gyration: 26.2 Å; chains: 1; bounding box: 57×49×100 Å